Protein 4CAU (pdb70)

InterPro domains:
  IPR000069 Envelope glycoprotein M, flavivirus [PF01004] (207-280)
  IPR000208 RNA-directed RNA polymerase, fingers/palm subdomains, flavivirus [PF00972] (2743-3192)
  IPR000336 Flavivirus/Alphavirus glycoprotein, immunoglobulin-like domain superfamily [G3DSA:2.60.40.350] (575-678)
  IPR000404 Flavivirus non-structural protein NS4A [PF01350] (2099-2240)
  IPR000487 Non-structural protein NS2B, flavivirus [PF01002] (1349-1475)
  IPR000487 Non-structural protein NS2B, flavivirus [PS51527] (1346-1475)
  IPR000752 Flavivirus non-structural protein NS2A [PF01005] (1138-1312)
  IPR001122 Capsid protein C, flavivirus [PF01003] (6-111)
  IPR001157 Non-structural protein NS1, flavivirus [PF00948] (777-1130)
  IPR001528 Flavivirus non-structural protein NS4B [PF01349] (2245-2486)
  IPR001650 Helicase, C-terminal domain-like [PS51194] (1807-1988)
  IPR001650 Helicase, C-terminal domain-like [SM00490] (1845-1941)
  IPR001850 Non-structural protein NS3, peptidase S7, flavivirus [PF00949] (1493-1642)
  IPR001850 Non-structural protein NS3, peptidase S7, flavivirus [PS51528] (1476-1653)
  IPR002535 Flavivirus polyprotein propeptide [PF01570] (120-204)
  IPR002877 Ribosomal RNA methyltransferase, FtsJ domain [PF01728] (2548-2714)
  IPR007094 RNA-directed RNA polymerase, catalytic domain [PS50507] (3020-3169)
  IPR009003 Peptidase S1, PA clan [SSF50494] (1481-1644)
  IPR011492 Non-structural protein NS3-like, DEAD-box helicase, flavivirus [PF07652] (1659-1806)
  IPR011998 Envelope glycoprotein E, central and dimerisation domain, flavivirus [PF00869] (282-576)

Organism: Dengue virus type 1 (NCBI:txid11053)

Sequence (1588 aa):
MRCVGIGNRDFVEGLSGATWVDVVLEHGSCVTTMAKDKPTLDIELLKTEVTNPAVLRKLCIEAKISNTTTDSRCPTQGEATLVEEQDANFVCRRTFVDRGWGNGCGLFGKGSLLTCAKFKCVTKLEGKIVQYENLKYSVIVTVTTEHGTIATITPQAPTSEIQLTDYGALTLDCSPRTGLDFNEMVLLTMKEKSWLVHKQWFLDLPLPWTSGETWNRQDLLVTFKTAHAQEAVVLGSQEGAMHTALTGATEIQTSGTTTIFAGHLKCRLKMDKLTLKGISYVMCTGSFKLEKEVAETQHGTVLVQVKYEGTDAPCKIPFSSQDEKGVTQNGRLVTANPIVTDKEKPVNIEAEPPFGESYIVVGAGEKALKLSWFKKMRCVGIGNRDFVEGLSGATWVDVVLEHGSCVTTMAKDKPTLDIELLKTEVTNPAVLRKLCIEAKISNTTTDSRCPTQGEATLVEEQDANFVCRRTFVDRGWGNGCGLFGKGSLLTCAKFKCVTKLEGKIVQYENLKYSVIVTVTTEHGTIATITPQAPTSEIQLTDYGALTLDCSPRTGLDFNEMVLLTMKEKSWLVHKQWFLDLPLPWTSGETWNRQDLLVTFKTAHAQEAVVLGSQEGAMHTALTGATEIQTSGTTTIFAGHLKCRLKMDKLTLKGISYVMCTGSFKLEKEVAETQHGTVLVQVKYEGTDAPCKIPFSSQDEKGVTQNGRLVTANPIVTDKEKPVNIEAEPPFGESYIVVGAGEKALKLSWFKKMRCVGIGNRDFVEGLSGATWVDVVLEHGSCVTTMAKDKPTLDIELLKTEVTNPAVLRKLCIEAKISNTTTDSRCPTQGEATLVEEQDANFVCRRTFVDRGWGNGCGLFGKGSLLTCAKFKCVTKLEGKIVQYENLKYSVIVTVTTEHGTIATITPQAPTSEIQLTDYGALTLDCSPRTGLDFNEMVLLTMKEKSWLVHKQWFLDLPLPWTSGETWNRQDLLVTFKTAHAQEAVVLGSQEGAMHTALTGATEIQTSGTTTIFAGHLKCRLKMDKLTLKGISYVMCTGSFKLEKEVAETQHGTVLVQVKYEGTDAPCKIPFSSQDEKGVTQNGRLVTANPIVTDKEKPVNIEAEPPFGESYIVVGAGEKALKLSWFKKEVQLVESGGGVVQPGRSLRLSCAASGFSFSSYGMHWVRQAPGKGLEWVAVIWYDGSKTYYGDSVKGRFTISKDNSKKMVNLQMDSLGVEDTAFYYCARGIAGGWAFWGIDLWGQGTLVTVSSDVVMTQSPGTLSLSPGERATLSCRASQNVYSYLGWYQHKPGRSPRLLIFGVTSRATGVPDRFSGSGSGTDFTLTISRLEPEDFAVYYCQQYAGSAYTFGQGTKVEIKREVQLVESGGGVVQPGRSLRLSCAASGFSFSSYGMHWVRQAPGKGLEWVAVIWYDGSKTYYGDSVKGRFTISKDNSKKMVNLQMDSLGVEDTAFYYCARGIAGGWAFWGIDLWGQGTLVTVSSDVVMTQSPGTLSLSPGERATLSCRASQNVYSYLGWYQHKPGRSPRLLIFGVTSRATGVPDRFSGSGSGTDFTLTISRLEPEDFAVYYCQQYAGSAYTFGQGTKVEIKR

Nearest PDB structures (foldseek):
  3g7t-assembly1_A  TM=6.188E-01  e=3.911E-63  dengue virus type 1
  7a3q-assembly1_A  TM=8.652E-01  e=2.704E-42  dengue virus type 4
  7bq5-assembly1_B  TM=7.658E-01  e=7.009E-40  Zika virus
  6iw1-assembly1_C  TM=5.983E-01  e=2.572E-37  Yellow fever virus 17D
  6iw0-assembly1_A  TM=6.012E-01  e=1.322E-36  Yellow fever virus 17D

B-factor: mean 79.91, std 50.88, range [20.41, 605.9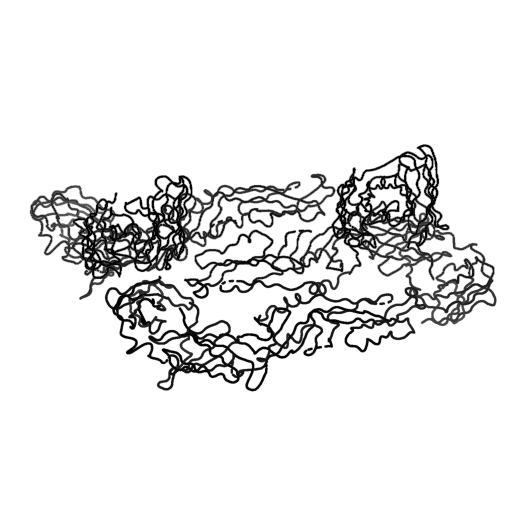7]

Foldseek 3Di:
DAAAEDDDPAWDDDPDFFIKGKDKAFVPHWHKDADALAWIKIKHWPWKFFWLFAQAKKFFQAKDWADKDKFKFDPVPDAGDDPCVPALQKDKDKDKDWADVNPVDDDTGIIIMMMIIGIGGDFMKTWTADVCCSIKIWMWMALLGDDIDIDIADLVRQWDWDQDQSFGIKIKGKDFNNVCVPQFWIWIDGVQWIWIGGVVVVVPDQGWMDGSVGTPPSVSAWAWDDDPNIDIGGDDRCPVVCVVVCVVIDTFDYDNNIGYGDGIMMIMMTGVHSVPPSNVLAAAAFAKDFDDDWDADPNQWIKTWIFGDDDDAWYWKDKFKAAPVGDTDPAQWPRSTWIRNDGVHITMTTGNHDAAWMWMWIHPDPNIDTDIDGHD/DFAAEDDDPAWDDDPDFFIKGKDKAFVPHWHKADAAQAFIKIKHWPFKAFALFAQAKKFFQAKDWADKDKFKFDPVPDAGDDPCVPALQKDKDKDKDWADVNPVDDDTGIIIMMMIIGIGGDFMKTWTFGPPCSIKIWMWMALVGDDIDIDIADLVRQWDWDQDPSFGIKIKGKDFNNVCSPQFWIWIDGVQWIWIGGVVVVVPDQGWMDGSVGTPPSVSAWAWDDDPNIDIGGDDRCPVVCVVVCVVIDTFDDDNSDGIGTDIMMIMMTGNHSVPPSNVLAAAAFAKDFDDDWDADPSQWIKTWIFGDDDDAWYWKDKFKAAPVGDTDPAQWRRNTWIRNDGVHITMTTGNHDAAWMWMWIHPDPNIDTDIDGHD/DFAAEDDDPAWDDDPDFFIKGKDKAFVPHWHKDDDFLAFIKIKHWPWFKFFLFAQAKKFFQAKDWADKDKFKFDPVPDAGDDPCVPALQKDKDKDKDWADVNPVDDDTGIIIMMMIIGIGGDFMKTWTACVCCSIKIWMWMALLGDDIDIDIADLVRQWDWDQDPSFGIKIKGKDANNCCVNQFWIWIDGVQWIWIGGVVVVVPDQGWMDGSVGTPPSVSAWAWDDDPNIDIGGDDRCPVVCVVVCVVIDTFDDDNNTMGTGGIMMIMMTGNHSVPPNLVLAAAAFAKDFDDDWDADPNGWIKTWIFGDDDDAWYWKDKFKAAPVGDTDPAQWPRNTWIRNDGVHITMTTGNHDAAWMWMWIHPDPNIDTDIDGHD/DKAKAKDWADEDAQFDKTKMKIAIDDDQQLQFKKFKKWAAPLFDIFFAWIAGSPNPDIDGQPVQPPQKDWGADNVRRMIMIIGGRDHAQPWGFMKMFTWDCAPDGFTDGAGIYLTDGYHYHHDWAKAKPDQEDADAAQAKDKIKIFGPWWQFQQKWKWFAAPSGDIHTAGGSQADGHPPDDPQWGKDDTTGIIMIMRGRHDPVNFGWMKMWGRPPRTIDIHRTHGYHHHD/DKAKAKDWADEDAQFDKTKMKIAIDDDQQLQFKKFKKWAAPLFDIFFAWIAGSPNPDIDGQPVQPPQKDWGADNVRRMIMIIGGRDHAQPWGFMKMFTWDCAPDGFTDGAGIYLTDGYHYHHDWAKAKPDQEDADAAQAKDKIKIFGPWWQFQQKWKWFAAPSGDIHTAGGSQADGHPPDDPQWGKDDTTGIIMIMRGRHDPVNFGWMKMWGRPPRTIDIHRTHGYHHHD

Secondary structure (P-SEA, 3-state):
ccccccccccccccccbbbbbbbbcccccccccccccbbbbbbbccccccccccccbbbbccccccccccccccccccbbbbccccccccbbbbbbbccccccccccbbbbbbbbcbbbbbcbbbbbbbcccccbbbbbbbcccccbbbbbbbcccccbbbbbbccccbbbbbbbccccccccccbbbbcccbbbbbbaaaaacccccccccccccccccccccccccccbbbbbccccccccccccccbbbbbcccbbbcccbbbbbbbcccccccccccccccccccccccccccccbbbbbbbbbccccccbbbbbbccccccccccccccccccccccccbbbbbbbbccccbbbbbccccccbbbbbbbcc/ccccccccccccccccbbbbbbbbcccccccccccccbbbbbbbccccccccccccbbbbccccccccccccccccccbbbbccccccccbbbbbbbccccccccccbbbbbbbbcbbbbbcbbbbbbbcccccbbbbbbbcccccbbbbbbbcccccbbbbbbccccbbbbbbbccccccccccbbbbcccbbbbbbaaaaacccccccccccccccccccccccccccbbbbbccccccccccccccbbbbbcccccccccbbbbbbbcccccccccccccccccccccccccccccbbbbbbbbbccccccbbbbbbccccccccccccccccccccccccbbbbbbbbccccbbbbbccccccbbbbbbbcc/ccccccccccccccccbbbbbbbbcccccccccccccbbbbbbbccccccccccccbbbbccccccccccccccccccbbbbccccccccbbbbbbbccccccccccbbbbbbbbcbbbbbcbbbbbbbcccccbbbbbbbcccccbbbbbbbcccccbbbbbbccccbbbbbbbccccccccccbbbbcccbbbbbbaaaaacccccccccccccccccccccccccccbbbbbccccccccccccccbbbbbcccccccccbbbbbbbcccccccccccccccccccccccccccccbbbbbbbbbccccccbbbbbbccccccccccccccccccccccccbbbbbbbbccccbbbbbccccccbbbbbbbcc/cbbbbccccccccccccbbbbbbbcccccccbbbbbbbbccccccccccccccccccccccccccccbbbbbbccccbbbbbbcccccccccbbbbbbbccccccbbbbcccccbbbbbbcccbbbbbcccbbbbcccbbbbbbbbbcccccccbbbbbbcccbbbbbcccccccccccccccbbbbbcccbbbbbbccccccccbbbbbbbcccccccccccccccccc/cbbbbccccccccccccbbbbbbbcccccccbbbbbbbbccccccccccccccccccccccccccccbbbbbbccccbbbbbbcccccccccbbbbbbbccccccbbbbcccccbbbbbbcccbbbbbcccbbbbcccbbbbbbbbbcccccccbbbbbbcccbbbbbcccccccccccccccbbbbbcccbbbbbbccccccccbbbbbbbcccccccccccccccccc

Radius of gyration: 53.32 Å; Cα contacts (8 Å, |Δi|>4): 4304; chains: 5; bounding box: 185×98×90 Å

Structure (mmCIF, N/CA/C/O backbone):
data_4CAU
#
_entry.id   4CAU
#
_cell.length_a   1.000
_cell.length_b   1.000
_cell.length_c   1.000
_cell.angle_alpha   90.00
_cell.angle_beta   90.00
_cell.angle_gamma   90.00
#
_symmetry.space_group_name_H-M   'P 1'
#
loop_
_entity.id
_entity.type
_entity.pdbx_description
1 polymer 'ENVELOPE PROTEIN E'
2 polymer 'FAB 14C10'
#
loop_
_atom_site.group_PDB
_atom_site.id
_atom_site.type_symbol
_atom_site.label_atom_id
_atom_site.label_alt_id
_atom_site.label_comp_id
_atom_site.label_asym_id
_atom_site.label_entity_id
_atom_site.label_seq_id
_atom_site.pdbx_PDB_ins_code
_atom_site.Cartn_x
_atom_site.Cartn_y
_atom_site.Cartn_z
_atom_site.occupancy
_atom_site.B_iso_or_equiv
_atom_site.auth_seq_id
_atom_site.auth_comp_id
_atom_site.auth_asym_id
_atom_site.auth_atom_id
_atom_site.pdbx_PDB_model_num
ATOM 1 C CA . MET A 1 1 ? -43.667 -17.087 216.143 1.00 105.03 1 MET A CA 1
ATOM 2 C CA . ARG A 1 2 ? -40.015 -17.980 215.631 1.00 77.97 2 ARG A CA 1
ATOM 3 C CA . CYS A 1 3 ? -38.773 -21.488 214.594 1.00 67.19 3 CYS A CA 1
ATOM 4 C CA . VAL A 1 4 ? -38.181 -23.174 211.163 1.00 43.84 4 VAL A CA 1
ATOM 5 C CA . GLY A 1 5 ? -39.832 -26.519 210.177 1.00 57.03 5 GLY A CA 1
ATOM 6 C CA . ILE A 1 6 ? -38.208 -29.451 208.324 1.00 41.45 6 ILE A CA 1
ATOM 7 C CA . GLY A 1 7 ? -38.337 -30.002 204.579 1.00 67.61 7 GLY A CA 1
ATOM 8 C CA . ASN A 1 8 ? -39.593 -33.048 202.789 1.00 80.07 8 ASN A CA 1
ATOM 9 C CA . ARG A 1 9 ? -36.241 -34.524 202.005 1.00 67.08 9 ARG A CA 1
ATOM 10 C CA . ASP A 1 10 ? -34.611 -34.899 205.397 1.00 61.26 10 ASP A CA 1
ATOM 11 C CA . PHE A 1 11 ? -36.212 -37.633 207.306 1.00 37.85 11 PHE A CA 1
ATOM 12 C CA . VAL A 1 12 ? -37.252 -41.109 206.390 1.00 46.89 12 VAL A CA 1
ATOM 13 C CA . GLU A 1 13 ? -40.012 -43.337 207.678 1.00 58.06 13 GLU A CA 1
ATOM 14 C CA . GLY A 1 14 ? -39.471 -47.107 207.363 1.00 46.20 14 GLY A CA 1
ATOM 15 C CA . LEU A 1 15 ? -42.250 -49.641 207.059 1.00 34.26 15 LEU A CA 1
ATOM 16 C CA . SER A 1 16 ? -40.609 -50.909 210.202 1.00 65.00 16 SER A CA 1
ATOM 17 C CA . GLY A 1 17 ? -37.966 -49.553 212.459 1.00 59.32 17 GLY A CA 1
ATOM 18 C CA . ALA A 1 18 ? -38.415 -45.864 212.773 1.00 47.27 18 ALA A CA 1
ATOM 19 C CA . THR A 1 19 ? -38.105 -42.313 211.821 1.00 54.16 19 THR A CA 1
ATOM 20 C CA . TRP A 1 20 ? -34.667 -40.983 211.230 1.00 45.91 20 TRP A CA 1
ATOM 21 C CA . VAL A 1 21 ? -34.451 -37.330 210.541 1.00 50.12 21 VAL A CA 1
ATOM 22 C CA . ASP A 1 22 ? -31.544 -35.095 209.672 1.00 46.26 22 ASP A CA 1
ATOM 23 C CA . VAL A 1 23 ? -30.928 -31.780 211.416 1.00 53.08 23 VAL A CA 1
ATOM 24 C CA . VAL A 1 24 ? -28.352 -29.036 211.354 1.00 47.36 24 VAL A CA 1
ATOM 25 C CA . LEU A 1 25 ? -29.009 -26.795 214.327 1.00 59.15 25 LEU A CA 1
ATOM 26 C CA . GLU A 1 26 ? -26.917 -23.656 214.019 1.00 70.97 26 GLU A CA 1
ATOM 27 C CA . HIS A 1 27 ? -25.738 -20.914 216.365 1.00 43.66 27 HIS A CA 1
ATOM 28 C CA . GLY A 1 28 ? -28.855 -18.805 216.614 1.00 49.92 28 GLY A CA 1
ATOM 29 C CA . SER A 1 29 ? -31.480 -20.943 214.873 1.00 60.80 29 SER A CA 1
ATOM 30 C CA . CYS A 1 30 ? -34.073 -23.416 216.022 1.00 60.98 30 CYS A CA 1
ATOM 31 C CA . VAL A 1 31 ? -35.618 -26.235 213.916 1.00 45.55 31 VAL A CA 1
ATOM 32 C CA . THR A 1 32 ? -39.262 -27.352 214.091 1.00 55.03 32 THR A CA 1
ATOM 33 C CA . THR A 1 33 ? -41.711 -30.240 213.206 1.00 69.91 33 THR A CA 1
ATOM 34 C CA . MET A 1 34 ? -44.763 -32.354 214.127 1.00 71.44 34 MET A CA 1
ATOM 35 C CA . ALA A 1 35 ? -47.071 -35.172 213.065 1.00 68.42 35 ALA A CA 1
ATOM 36 C CA . LYS A 1 36 ? -50.841 -35.586 213.102 1.00 60.06 36 LYS A CA 1
ATOM 37 C CA . ASP A 1 37 ? -52.614 -34.548 216.290 1.00 90.07 37 ASP A CA 1
ATOM 38 C CA . LYS A 1 38 ? -49.217 -34.539 217.940 1.00 73.89 38 LYS A CA 1
ATOM 39 C CA . PRO A 1 39 ? -47.953 -31.355 219.550 1.00 54.96 39 PRO A CA 1
ATOM 40 C CA . THR A 1 40 ? -45.197 -29.380 217.817 1.00 46.29 40 THR A CA 1
ATOM 41 C CA . LEU A 1 41 ? -41.420 -29.899 218.189 1.00 52.97 41 LEU A CA 1
ATOM 42 C CA . ASP A 1 42 ? -38.639 -27.386 218.708 1.00 50.51 42 ASP A CA 1
ATOM 43 C CA . ILE A 1 43 ? -34.996 -28.136 218.507 1.00 56.29 43 ILE A CA 1
ATOM 44 C CA . GLU A 1 44 ? -32.596 -25.529 219.499 1.00 36.40 44 GLU A CA 1
ATOM 45 C CA . LEU A 1 45 ? -28.922 -25.271 220.012 1.00 50.46 45 LEU A CA 1
ATOM 46 C CA . LEU A 1 46 ? -28.502 -23.943 223.489 1.00 55.53 46 LEU A CA 1
ATOM 47 C CA . LYS A 1 47 ? -24.869 -23.080 223.228 1.00 53.54 47 LYS A CA 1
ATOM 48 C CA . THR A 1 48 ? -21.401 -24.168 222.527 1.00 60.28 48 THR A CA 1
ATOM 49 C CA . GLU A 1 49 ? -18.601 -24.322 224.656 1.00 47.03 49 GLU A CA 1
ATOM 50 C CA . VAL A 1 50 ? -15.298 -25.135 226.093 1.00 45.83 50 VAL A CA 1
ATOM 51 C CA . THR A 1 51 ? -14.926 -25.743 229.670 1.00 54.46 51 THR A CA 1
ATOM 52 C CA . ASN A 1 52 ? -10.731 -26.576 234.375 1.00 49.87 52 ASN A CA 1
ATOM 53 C CA . PRO A 1 53 ? -6.034 -26.537 229.554 1.00 36.91 53 PRO A CA 1
ATOM 54 C CA . ALA A 1 54 ? -1.934 -26.660 228.650 1.00 49.93 54 ALA A CA 1
ATOM 55 C CA . VAL A 1 55 ? 0.103 -23.458 228.519 1.00 53.35 55 VAL A CA 1
ATOM 56 C CA . LEU A 1 56 ? 1.502 -23.189 225.028 1.00 50.81 56 LEU A CA 1
ATOM 57 C CA . ARG A 1 57 ? 3.517 -20.028 225.001 1.00 58.08 57 ARG A CA 1
ATOM 58 C CA . LYS A 1 58 ? 3.785 -17.311 227.581 1.00 50.81 58 LYS A CA 1
ATOM 59 C CA . LEU A 1 59 ? 4.452 -13.873 226.195 1.00 39.27 59 LEU A CA 1
ATOM 60 C CA . CYS A 1 60 ? 5.724 -10.781 227.876 1.00 61.51 60 CYS A CA 1
ATOM 61 C CA . ILE A 1 61 ? 3.776 -7.705 226.815 1.00 60.02 61 ILE A CA 1
ATOM 62 C CA . GLU A 1 62 ? 5.354 -5.485 229.417 1.00 65.65 62 GLU A CA 1
ATOM 63 C CA . ALA A 1 63 ? 8.662 -5.781 231.386 1.00 57.55 63 ALA A CA 1
ATOM 64 C CA . LYS A 1 64 ? 11.003 -3.616 233.556 1.00 64.17 64 LYS A CA 1
ATOM 65 C CA . ILE A 1 65 ? 14.844 -3.336 233.661 1.00 62.13 65 ILE A CA 1
ATOM 66 C CA . SER A 1 66 ? 17.071 -3.704 236.689 1.00 79.73 66 SER A CA 1
ATOM 67 C CA . ASN A 1 67 ? 20.637 -3.613 237.936 1.00 91.81 67 ASN A CA 1
ATOM 68 C CA . THR A 1 68 ? 22.117 -1.955 234.876 1.00 84.93 68 THR A CA 1
ATOM 69 C CA . THR A 1 69 ? 25.865 -2.291 234.374 1.00 87.31 69 THR A CA 1
ATOM 70 C CA . THR A 1 70 ? 28.445 -1.441 231.744 1.00 69.59 70 THR A CA 1
ATOM 71 C CA . ASP A 1 71 ? 32.186 -1.865 231.179 1.00 83.00 71 ASP A CA 1
ATOM 72 C CA . SER A 1 72 ? 33.926 -0.042 228.330 1.00 85.88 72 SER A CA 1
ATOM 73 C CA . ARG A 1 73 ? 37.601 0.049 227.268 1.00 80.15 73 ARG A CA 1
ATOM 74 C CA . CYS A 1 74 ? 39.955 2.416 225.576 1.00 80.10 74 CYS A CA 1
ATOM 75 C CA . PRO A 1 75 ? 41.476 1.629 222.222 1.00 67.13 75 PRO A CA 1
ATOM 76 C CA . THR A 1 76 ? 44.177 -1.055 222.578 1.00 94.69 76 THR A CA 1
ATOM 77 C CA . GLN A 1 77 ? 42.363 -2.391 225.538 1.00 85.66 77 GLN A CA 1
ATOM 78 C CA . GLY A 1 78 ? 40.370 -5.008 223.685 1.00 83.33 78 GLY A CA 1
ATOM 79 C CA . GLU A 1 79 ? 36.683 -5.896 224.067 1.00 65.76 79 GLU A CA 1
ATOM 80 C CA . ALA A 1 80 ? 34.831 -4.799 227.159 1.00 60.70 80 ALA A CA 1
ATOM 81 C CA . THR A 1 81 ? 33.426 -7.673 229.162 1.00 59.18 81 THR A CA 1
ATOM 82 C CA . LEU A 1 82 ? 30.866 -8.776 231.693 1.00 79.65 82 LEU A CA 1
ATOM 83 C CA . VAL A 1 83 ? 30.058 -12.196 233.182 1.00 90.18 83 VAL A CA 1
ATOM 84 C CA . GLU A 1 84 ? 26.437 -11.353 232.600 1.00 75.67 84 GLU A CA 1
ATOM 85 C CA . GLU A 1 85 ? 26.890 -12.059 228.919 1.00 94.62 85 GLU A CA 1
ATOM 86 C CA . GLN A 1 86 ? 26.140 -15.649 229.936 1.00 106.23 86 GLN A CA 1
ATOM 87 C CA . ASP A 1 87 ? 22.909 -15.180 231.978 1.00 83.54 87 ASP A CA 1
ATOM 88 C CA . ALA A 1 88 ? 19.742 -15.010 229.965 1.00 78.54 88 ALA A CA 1
ATOM 89 C CA . ASN A 1 89 ? 18.344 -12.614 232.522 1.00 66.77 89 ASN A CA 1
ATOM 90 C CA . PHE A 1 90 ? 20.064 -9.641 231.024 1.00 50.89 90 PHE A CA 1
ATOM 91 C CA . VAL A 1 91 ? 19.837 -8.112 227.637 1.00 42.32 91 VAL A CA 1
ATOM 92 C CA . CYS A 1 92 ? 23.214 -6.628 226.779 1.00 63.37 92 CYS A CA 1
ATOM 93 C CA . ARG A 1 93 ? 24.479 -4.671 223.880 1.00 67.58 93 ARG A CA 1
ATOM 94 C CA . ARG A 1 94 ? 28.077 -4.493 222.630 1.00 46.29 94 ARG A CA 1
ATOM 95 C CA . THR A 1 95 ? 28.882 -1.528 220.557 1.00 59.13 95 THR A CA 1
ATOM 96 C CA . PHE A 1 96 ? 32.004 0.434 219.827 1.00 40.62 96 PHE A CA 1
ATOM 97 C CA . VAL A 1 97 ? 32.351 3.988 221.133 1.00 37.76 97 VAL A CA 1
ATOM 98 C CA . ASP A 1 98 ? 34.701 6.999 220.972 1.00 50.11 98 ASP A CA 1
ATOM 99 C CA . ARG A 1 99 ? 37.258 7.805 223.715 1.00 42.46 99 ARG A CA 1
ATOM 100 C CA . GLY A 1 100 ? 39.236 11.094 223.880 1.00 65.98 100 GLY A CA 1
ATOM 101 C CA . TRP A 1 101 ? 40.706 13.099 226.709 1.00 87.56 101 TRP A CA 1
ATOM 102 C CA . GLY A 1 102 ? 36.985 13.575 226.928 1.00 97.51 102 GLY A CA 1
ATOM 103 C CA . ASN A 1 103 ? 36.645 10.726 229.420 1.00 89.59 103 ASN A CA 1
ATOM 104 C CA . GLY A 1 104 ? 40.060 9.846 230.864 1.00 91.12 104 GLY A CA 1
ATOM 105 C CA . CYS A 1 105 ? 41.451 8.188 227.718 1.00 101.18 105 CYS A CA 1
ATOM 106 C CA . GLY A 1 106 ? 44.971 9.185 226.624 1.00 83.83 106 GLY A CA 1
ATOM 107 C CA . LEU A 1 107 ? 44.653 8.492 222.925 1.00 75.08 107 LEU A CA 1
ATOM 108 C CA . PHE A 1 108 ? 42.160 9.113 220.156 1.00 81.77 108 PHE A CA 1
ATOM 109 C CA . GLY A 1 109 ? 40.127 6.296 218.706 1.00 61.39 109 GLY A CA 1
ATOM 110 C CA . LYS A 1 110 ? 37.169 4.009 219.181 1.00 45.41 110 LYS A CA 1
ATOM 111 C CA . GLY A 1 111 ? 36.852 1.859 222.320 1.00 52.56 111 GLY A CA 1
ATOM 112 C CA . SER A 1 112 ? 34.999 -1.417 222.852 1.00 60.98 112 SER A CA 1
ATOM 113 C CA . LEU A 1 113 ? 32.171 -1.111 225.262 1.00 49.45 113 LEU A CA 1
ATOM 114 C CA . LEU A 1 114 ? 29.371 -3.458 226.396 1.00 51.91 114 LEU A CA 1
ATOM 115 C CA . THR A 1 115 ? 26.379 -2.853 228.695 1.00 32.76 115 THR A CA 1
ATOM 116 C CA . CYS A 1 116 ? 23.621 -4.992 230.344 1.00 47.35 116 CYS A CA 1
ATOM 117 C CA . ALA A 1 117 ? 20.471 -4.948 232.406 1.00 55.88 117 ALA A CA 1
ATOM 118 C CA . LYS A 1 118 ? 18.238 -7.476 234.160 1.00 64.25 118 LYS A CA 1
ATOM 119 C CA . PHE A 1 119 ? 15.126 -8.074 232.096 1.00 55.76 119 PHE A CA 1
ATOM 120 C CA . LYS A 1 120 ? 12.069 -8.659 234.249 1.00 63.46 120 LYS A CA 1
ATOM 121 C CA . CYS A 1 121 ? 8.682 -9.044 232.737 1.00 68.45 121 CYS A CA 1
ATOM 122 C CA . VAL A 1 122 ? 5.752 -7.699 234.732 1.00 74.16 122 VAL A CA 1
ATOM 123 C CA . THR A 1 123 ? 2.693 -8.360 232.544 1.00 64.70 123 THR A CA 1
ATOM 124 C CA . LYS A 1 124 ? 2.499 -11.755 230.760 1.00 69.39 124 LYS A CA 1
ATOM 125 C CA . LEU A 1 125 ? -0.228 -12.908 228.387 1.00 52.20 125 LEU A CA 1
ATOM 126 C CA . GLU A 1 126 ? -0.886 -16.625 227.810 1.00 54.93 126 GLU A CA 1
ATOM 127 C CA . GLY A 1 127 ? -1.609 -18.729 224.783 1.00 54.62 127 GLY A CA 1
ATOM 128 C CA . LYS A 1 128 ? -3.129 -22.113 225.702 1.00 53.70 128 LYS A CA 1
ATOM 129 C CA . ILE A 1 129 ? -4.175 -25.248 223.931 1.00 44.69 129 ILE A CA 1
ATOM 130 C CA . VAL A 1 130 ? -6.970 -27.725 224.186 1.00 47.58 130 VAL A CA 1
ATOM 131 C CA . GLN A 1 131 ? -6.430 -32.519 224.040 1.00 51.45 131 GLN A CA 1
ATOM 132 C CA . TYR A 1 132 ? -7.991 -30.849 226.036 1.00 36.80 132 TYR A CA 1
ATOM 133 C CA . GLU A 1 133 ? -11.286 -38.873 221.787 1.00 48.88 133 GLU A CA 1
ATOM 134 C CA . ASN A 1 134 ? -13.863 -29.695 226.945 1.00 36.18 134 ASN A CA 1
ATOM 135 C CA . LEU A 1 135 ? -16.124 -29.357 224.454 1.00 51.01 135 LEU A CA 1
ATOM 136 C CA . LYS A 1 136 ? -19.829 -29.374 225.173 1.00 30.86 136 LYS A CA 1
ATOM 137 C CA . TYR A 1 137 ? -22.904 -28.378 223.267 1.00 37.31 137 TYR A CA 1
ATOM 138 C CA . SER A 1 138 ? -26.096 -27.598 225.180 1.00 44.57 138 SER A CA 1
ATOM 139 C CA . VAL A 1 139 ? -29.202 -28.476 223.239 1.00 33.27 139 VAL A CA 1
ATOM 140 C CA . ILE A 1 140 ? -32.890 -27.829 223.781 1.00 41.20 140 ILE A CA 1
ATOM 141 C CA . VAL A 1 141 ? -35.761 -30.089 222.940 1.00 42.05 141 VAL A CA 1
ATOM 142 C CA . THR A 1 142 ? -38.969 -28.232 223.602 1.00 56.51 142 THR A CA 1
ATOM 143 C CA . VAL A 1 143 ? -42.457 -29.738 222.799 1.00 60.03 143 VAL A CA 1
ATOM 144 C CA . THR A 1 155 ? -46.688 -20.594 221.636 1.00 127.35 155 THR A CA 1
ATOM 145 C CA . THR A 1 156 ? -44.186 -22.887 223.350 1.00 101.77 156 THR A CA 1
ATOM 146 C CA . GLU A 1 157 ? -43.766 -24.675 226.655 1.00 106.86 157 GLU A CA 1
ATOM 147 C CA . HIS A 1 158 ? -41.484 -26.712 228.963 1.00 120.16 158 HIS A CA 1
ATOM 148 C CA . GLY A 1 159 ? -38.159 -27.725 227.353 1.00 83.18 159 GLY A CA 1
ATOM 149 C CA . THR A 1 160 ? -35.555 -30.413 228.086 1.00 75.48 160 THR A CA 1
ATOM 150 C CA . ILE A 1 161 ? -31.808 -29.723 227.783 1.00 46.04 161 ILE A CA 1
ATOM 151 C CA . ALA A 1 162 ? -29.606 -32.362 226.310 1.00 31.50 162 ALA A CA 1
ATOM 152 C CA . THR A 1 163 ? -25.939 -31.724 226.742 1.00 36.08 163 THR A CA 1
ATOM 153 C CA . ILE A 1 164 ? -23.782 -33.330 224.037 1.00 47.35 164 ILE A CA 1
ATOM 154 C CA . THR A 1 165 ? -20.027 -33.767 223.672 1.00 38.84 165 THR A CA 1
ATOM 155 C CA . PRO A 1 166 ? -17.278 -35.023 221.352 1.00 44.52 166 PRO A CA 1
ATOM 156 C CA . GLN A 1 167 ? -16.895 -38.066 223.574 1.00 58.29 167 GLN A CA 1
ATOM 157 C CA . ALA A 1 168 ? -20.531 -38.926 224.180 1.00 47.85 168 ALA A CA 1
ATOM 158 C CA . PRO A 1 169 ? -22.695 -37.469 221.415 1.00 55.56 169 PRO A CA 1
ATOM 159 C CA . THR A 1 170 ? -25.727 -39.784 221.915 1.00 50.81 170 THR A CA 1
ATOM 160 C CA . SER A 1 171 ? -28.529 -38.576 224.097 1.00 56.88 171 SER A CA 1
ATOM 161 C CA . GLU A 1 172 ? -31.896 -40.137 224.459 1.00 68.09 172 GLU A CA 1
ATOM 162 C CA . ILE A 1 173 ? -34.739 -38.230 225.853 1.00 63.21 173 ILE A CA 1
ATOM 163 C CA . GLN A 1 174 ? -38.228 -39.060 226.911 1.00 65.15 174 GLN A CA 1
ATOM 164 C CA . LEU A 1 175 ? -40.704 -36.764 225.186 1.00 63.72 175 LEU A CA 1
ATOM 165 C CA . THR A 1 176 ? -44.420 -36.992 226.055 1.00 79.15 176 THR A CA 1
ATOM 166 C CA . ASP A 1 177 ? -46.737 -37.475 223.069 1.00 59.01 177 ASP A CA 1
ATOM 167 C CA . TYR A 1 178 ? -43.725 -38.571 221.022 1.00 55.37 178 TYR A CA 1
ATOM 168 C CA . GLY A 1 179 ? -42.002 -41.172 223.198 1.00 65.31 179 GLY A CA 1
ATOM 169 C CA . ALA A 1 180 ? -38.314 -42.029 223.276 1.00 59.82 180 ALA A CA 1
ATOM 170 C CA . LEU A 1 181 ? -36.040 -39.993 221.029 1.00 49.49 181 LEU A CA 1
ATOM 171 C CA . THR A 1 182 ? -32.351 -40.418 220.632 1.00 42.49 182 THR A CA 1
ATOM 172 C CA . LEU A 1 183 ? -30.294 -37.503 219.494 1.00 44.89 183 LEU A CA 1
ATOM 173 C CA . ASP A 1 184 ? -27.053 -38.010 217.738 1.00 70.39 184 ASP A CA 1
ATOM 174 C CA . CYS A 1 185 ? -24.859 -35.043 217.038 1.00 63.47 185 CYS A CA 1
ATOM 175 C CA . SER A 1 186 ? -21.589 -33.798 215.607 1.00 44.48 186 SER A CA 1
ATOM 176 C CA . PRO A 1 187 ? -20.057 -30.371 215.100 1.00 60.34 187 PRO A CA 1
ATOM 177 C CA . ARG A 1 188 ? -20.121 -29.217 211.585 1.00 62.33 188 ARG A CA 1
ATOM 178 C CA . THR A 1 189 ? -16.987 -36.400 215.805 1.00 65.49 189 THR A CA 1
ATOM 179 C CA . GLY A 1 190 ? -14.908 -33.899 217.584 1.00 81.15 190 GLY A CA 1
ATOM 180 C CA . LEU A 1 191 ? -16.552 -35.102 214.872 1.00 64.14 191 LEU A CA 1
ATOM 181 C CA . ASP A 1 192 ? -8.735 -26.909 222.218 1.00 66.96 192 ASP A CA 1
ATOM 182 C CA . PHE A 1 193 ? -10.159 -28.199 217.691 1.00 55.22 193 PHE A CA 1
ATOM 183 C CA . ASN A 1 194 ? -6.641 -26.851 212.406 1.00 42.45 194 ASN A CA 1
ATOM 184 C CA . GLU A 1 195 ? -6.174 -23.433 213.057 1.00 52.98 195 GLU A CA 1
ATOM 185 C CA . MET A 1 196 ? -7.084 -22.302 217.638 1.00 52.59 196 MET A CA 1
ATOM 186 C CA . VAL A 1 197 ? -5.412 -21.057 220.763 1.00 53.04 197 VAL A CA 1
ATOM 187 C CA . LEU A 1 198 ? -7.107 -19.709 223.804 1.00 46.65 198 LEU A CA 1
ATOM 188 C CA . LEU A 1 199 ? -5.614 -16.321 224.615 1.00 39.35 199 LEU A CA 1
ATOM 189 C CA . THR A 1 200 ? -5.603 -14.728 228.038 1.00 50.93 200 THR A CA 1
ATOM 190 C CA . MET A 1 201 ? -4.635 -11.143 228.784 1.00 61.64 201 MET A CA 1
ATOM 191 C CA . LYS A 1 202 ? -5.440 -10.111 232.374 1.00 61.60 202 LYS A CA 1
ATOM 192 C CA . GLU A 1 203 ? -9.212 -10.467 232.740 1.00 83.31 203 GLU A CA 1
ATOM 193 C CA . LYS A 1 204 ? -10.254 -11.375 229.161 1.00 55.65 204 LYS A CA 1
ATOM 194 C CA . SER A 1 205 ? -10.016 -14.528 227.032 1.00 66.06 205 SER A CA 1
ATOM 195 C CA . TRP A 1 206 ? -9.944 -14.288 223.331 1.00 44.75 206 TRP A CA 1
ATOM 196 C CA . LEU A 1 207 ? -9.707 -17.167 220.887 1.00 49.95 207 LEU A CA 1
ATOM 197 C CA . VAL A 1 208 ? -7.244 -16.885 217.922 1.00 25.61 208 VAL A CA 1
ATOM 198 C CA . HIS A 1 209 ? -5.619 -18.903 215.144 1.00 41.88 209 HIS A CA 1
ATOM 199 C CA . LYS A 1 210 ? -2.411 -20.566 216.414 1.00 33.67 210 LYS A CA 1
ATOM 200 C CA . GLN A 1 211 ? -0.140 -19.409 213.658 1.00 49.97 211 GLN A CA 1
ATOM 201 C CA . TRP A 1 212 ? -1.193 -15.774 214.130 1.00 47.38 212 TRP A CA 1
ATOM 202 C CA . PHE A 1 213 ? -0.603 -16.142 217.830 1.00 37.87 213 PHE A CA 1
ATOM 203 C CA . LEU A 1 214 ? 2.817 -17.607 217.334 1.00 48.28 214 LEU A CA 1
ATOM 204 C CA . ASP A 1 215 ? 3.912 -14.700 215.299 1.00 57.51 215 ASP A CA 1
ATOM 205 C CA . LEU A 1 216 ? 3.299 -11.747 217.548 1.00 48.03 216 LEU A CA 1
ATOM 206 C CA . PRO A 1 217 ? 6.441 -9.526 218.047 1.00 47.70 217 PRO A CA 1
ATOM 207 C CA . LEU A 1 218 ? 7.390 -10.119 221.693 1.00 40.93 218 LEU A CA 1
ATOM 208 C CA . PRO A 1 219 ? 9.650 -11.717 224.218 1.00 50.29 219 PRO A CA 1
ATOM 209 C CA . TRP A 1 220 ? 8.206 -15.303 224.966 1.00 37.89 220 TRP A CA 1
ATOM 210 C CA . THR A 1 221 ? 8.887 -18.577 226.873 1.00 43.90 221 THR A CA 1
ATOM 211 C CA . SER A 1 222 ? 7.904 -22.198 226.489 1.00 36.80 222 SER A CA 1
ATOM 212 C CA . GLY A 1 223 ? 5.088 -22.461 229.031 1.00 54.10 223 GLY A CA 1
ATOM 213 C CA . GLU A 1 229 ? 12.563 -18.562 234.100 1.00 77.64 229 GLU A CA 1
ATOM 214 C CA . THR A 1 230 ? 13.840 -17.482 230.720 1.00 70.18 230 THR A CA 1
ATOM 215 C CA . TRP A 1 231 ? 12.700 -14.801 228.205 1.00 59.60 231 TRP A CA 1
ATOM 216 C CA . ASN A 1 232 ? 13.401 -14.837 224.438 1.00 51.90 232 ASN A CA 1
ATOM 217 C CA . ARG A 1 233 ? 14.101 -12.025 222.030 1.00 60.91 233 ARG A CA 1
ATOM 218 C CA . GLN A 1 234 ? 13.892 -9.887 225.103 1.00 68.98 234 GLN A CA 1
ATOM 219 C CA . ASP A 1 235 ? 15.256 -7.162 222.925 1.00 72.62 235 ASP A CA 1
ATOM 220 C CA . LEU A 1 236 ? 11.945 -6.677 221.214 1.00 49.03 236 LEU A CA 1
ATOM 221 C CA . LEU A 1 237 ? 11.081 -4.375 224.075 1.00 49.29 237 LEU A CA 1
ATOM 222 C CA . VAL A 1 238 ? 14.441 -3.278 225.377 1.00 37.62 238 VAL A CA 1
ATOM 223 C CA . THR A 1 239 ? 16.833 -1.397 223.235 1.00 68.46 239 THR A CA 1
ATOM 224 C CA . PHE A 1 240 ? 20.050 0.531 223.380 1.00 87.98 240 PHE A CA 1
ATOM 225 C CA . LYS A 1 241 ? 20.646 3.954 221.907 1.00 110.77 241 LYS A CA 1
ATOM 226 C CA . THR A 1 242 ? 23.743 6.037 221.192 1.00 138.00 242 THR A CA 1
ATOM 227 C CA . ALA A 1 243 ? 26.340 5.187 223.816 1.00 123.99 243 ALA A CA 1
ATOM 228 C CA . HIS A 1 244 ? 28.195 8.070 225.502 1.00 115.29 244 HIS A CA 1
ATOM 229 C CA . ALA A 1 245 ? 31.784 8.438 226.723 1.00 116.96 245 ALA A CA 1
ATOM 230 C CA . GLN A 1 248 ? 25.245 3.583 227.083 1.00 90.28 248 GLN A CA 1
ATOM 231 C CA . GLU A 1 249 ? 21.416 3.940 227.662 1.00 97.67 249 GLU A CA 1
ATOM 232 C CA . ALA A 1 250 ? 18.582 1.485 227.084 1.00 80.53 250 ALA A CA 1
ATOM 233 C CA . VAL A 1 251 ? 15.107 2.350 225.870 1.00 72.11 251 VAL A CA 1
ATOM 234 C CA . VAL A 1 252 ? 11.822 0.446 225.981 1.00 63.72 252 VAL A CA 1
ATOM 235 C CA . LEU A 1 253 ? 8.274 0.558 224.590 1.00 66.22 253 LEU A CA 1
ATOM 236 C CA . GLY A 1 254 ? 5.359 0.747 227.025 1.00 57.00 254 GLY A CA 1
ATOM 237 C CA . SER A 1 255 ? 2.590 -1.388 228.535 1.00 70.66 255 SER A CA 1
ATOM 238 C CA . GLN A 1 256 ? 1.118 -3.546 225.792 1.00 62.07 256 GLN A CA 1
ATOM 239 C CA . GLU A 1 257 ? -2.526 -3.883 226.946 1.00 55.45 257 GLU A CA 1
ATOM 240 C CA . GLY A 1 258 ? -3.479 -1.237 224.420 1.00 67.56 258 GLY A CA 1
ATOM 241 C CA . ALA A 1 259 ? -1.234 -2.181 221.517 1.00 66.79 259 ALA A CA 1
ATOM 242 C CA . MET A 1 260 ? -2.939 -5.544 221.617 1.00 53.42 260 MET A CA 1
ATOM 243 C CA . HIS A 1 261 ? -6.532 -4.691 222.266 1.00 51.27 261 HIS A CA 1
ATOM 244 C CA . THR A 1 262 ? -6.446 -2.923 218.913 1.00 60.66 262 THR A CA 1
ATOM 245 C CA . ALA A 1 263 ? -4.733 -6.060 217.446 1.00 55.34 263 ALA A CA 1
ATOM 246 C CA . LEU A 1 264 ? -7.192 -8.626 218.901 1.00 56.30 264 LEU A CA 1
ATOM 247 C CA . THR A 1 265 ? -9.866 -6.710 217.021 1.00 49.39 265 THR A CA 1
ATOM 248 C CA . GLY A 1 266 ? -11.512 -9.293 214.687 1.00 63.22 266 GLY A CA 1
ATOM 249 C CA . ALA A 1 267 ? -11.044 -11.962 217.454 1.00 57.04 267 ALA A CA 1
ATOM 250 C CA . THR A 1 268 ? -13.855 -14.143 218.755 1.00 60.47 268 THR A CA 1
ATOM 251 C CA . GLU A 1 269 ? -14.233 -13.043 222.395 1.00 62.08 269 GLU A CA 1
ATOM 252 C CA . ILE A 1 270 ? -15.018 -15.646 225.196 1.00 63.63 270 ILE A CA 1
ATOM 253 C CA . GLN A 1 271 ? -16.481 -15.754 228.707 1.00 84.12 271 GLN A CA 1
ATOM 254 C CA . THR A 1 272 ? -14.054 -17.750 230.887 1.00 84.57 272 THR A CA 1
ATOM 255 C CA . SER A 1 273 ? -13.611 -18.318 234.672 1.00 76.19 273 SER A CA 1
ATOM 256 C CA . GLY A 1 274 ? -10.310 -19.504 236.071 1.00 51.01 274 GLY A CA 1
ATOM 257 C CA . THR A 1 275 ? -9.591 -22.622 234.133 1.00 42.39 275 THR A CA 1
ATOM 258 C CA . THR A 1 276 ? -13.023 -23.503 233.036 1.00 56.02 276 THR A CA 1
ATOM 259 C CA . THR A 1 277 ? -14.246 -22.141 229.801 1.00 43.40 277 THR A CA 1
ATOM 260 C CA . ILE A 1 278 ? -17.715 -22.723 228.516 1.00 43.90 278 ILE A CA 1
ATOM 261 C CA . PHE A 1 279 ? -18.500 -22.247 224.831 1.00 40.07 279 PHE A CA 1
ATOM 262 C CA . ALA A 1 280 ? -22.168 -22.424 219.983 1.00 29.61 280 ALA A CA 1
ATOM 263 C CA . GLY A 1 281 ? -21.066 -23.779 217.603 1.00 39.17 281 GLY A CA 1
ATOM 264 C CA . HIS A 1 282 ? -22.848 -25.385 214.447 1.00 40.57 282 HIS A CA 1
ATOM 265 C CA . LEU A 1 283 ? -24.033 -28.883 215.232 1.00 39.57 283 LEU A CA 1
ATOM 266 C CA . LYS A 1 284 ? -25.456 -31.551 213.007 1.00 28.35 284 LYS A CA 1
ATOM 267 C CA . CYS A 1 285 ? -27.787 -34.284 214.331 1.00 48.95 285 CYS A CA 1
ATOM 268 C CA . ARG A 1 286 ? -30.031 -37.066 213.453 1.00 40.85 286 ARG A CA 1
ATOM 269 C CA . LEU A 1 287 ? -33.042 -37.882 215.603 1.00 28.18 287 LEU A CA 1
ATOM 270 C CA . LYS A 1 288 ? -34.112 -41.446 215.980 1.00 33.20 288 LYS A CA 1
ATOM 271 C CA . MET A 1 289 ? -37.604 -41.870 217.192 1.00 56.04 289 MET A CA 1
ATOM 272 C CA . ASP A 1 290 ? -40.352 -44.366 217.040 1.00 69.82 290 ASP A CA 1
ATOM 273 C CA . LYS A 1 291 ? -38.950 -40.347 217.132 1.00 44.01 291 LYS A CA 1
ATOM 274 C CA . LEU A 1 292 ? -42.219 -37.971 217.774 1.00 55.36 292 LEU A CA 1
ATOM 275 C CA . THR A 1 293 ? -44.641 -41.903 219.116 1.00 55.38 293 THR A CA 1
ATOM 276 C CA . LEU A 1 294 ? -45.809 -41.447 218.813 1.00 54.55 294 LEU A CA 1
ATOM 277 C CA . LYS A 1 295 ? -50.281 -41.574 220.655 1.00 49.50 295 LYS A CA 1
ATOM 278 C CA . GLY A 1 296 ? -49.903 -38.220 218.253 1.00 63.94 296 GLY A CA 1
ATOM 279 C CA . ILE A 1 297 ? -51.124 -35.109 222.448 1.00 65.10 297 ILE A CA 1
ATOM 280 C CA . SER A 1 298 ? -58.106 -40.318 219.015 1.00 83.23 298 SER A CA 1
ATOM 281 C CA . TYR A 1 299 ? -55.995 -36.099 225.087 1.00 64.87 299 TYR A CA 1
ATOM 282 C CA . VAL A 1 300 ? -61.987 -34.954 222.825 1.00 75.24 300 VAL A CA 1
ATOM 283 C CA . MET A 1 301 ? -62.862 -31.909 220.591 1.00 65.98 301 MET A CA 1
ATOM 284 C CA . CYS A 1 302 ? -63.669 -28.810 222.778 1.00 71.64 302 CYS A CA 1
ATOM 285 C CA . THR A 1 303 ? -67.233 -27.337 223.293 1.00 54.72 303 THR A CA 1
ATOM 286 C CA . GLY A 1 304 ? -66.718 -24.611 225.840 1.00 61.20 304 GLY A CA 1
ATOM 287 C CA . SER A 1 305 ? -66.136 -21.225 224.209 1.00 69.28 305 SER A CA 1
ATOM 288 C CA . PHE A 1 306 ? -62.915 -19.212 224.080 1.00 55.48 306 PHE A CA 1
ATOM 289 C CA . LYS A 1 307 ? -62.180 -15.796 225.562 1.00 47.28 307 LYS A CA 1
ATOM 290 C CA . LEU A 1 308 ? -59.351 -13.859 223.906 1.00 49.03 308 LEU A CA 1
ATOM 291 C CA . GLU A 1 309 ? -56.806 -13.263 226.723 1.00 54.29 309 GLU A CA 1
ATOM 292 C CA . LYS A 1 310 ? -54.322 -10.905 225.030 1.00 71.18 310 LYS A CA 1
ATOM 293 C CA . GLU A 1 311 ? -54.499 -9.438 221.571 1.00 75.32 311 GLU A CA 1
ATOM 294 C CA . VAL A 1 312 ? -53.175 -11.202 218.485 1.00 54.43 312 VAL A CA 1
ATOM 295 C CA . ALA A 1 313 ? -49.434 -10.513 218.214 1.00 63.77 313 ALA A CA 1
ATOM 296 C CA . GLU A 1 314 ? -47.054 -11.097 215.292 1.00 72.90 314 GLU A CA 1
ATOM 297 C CA . THR A 1 315 ? -43.968 -13.264 215.993 1.00 71.34 315 THR A CA 1
ATOM 298 C CA . GLN A 1 316 ? -40.377 -12.957 214.907 1.00 77.70 316 GLN A CA 1
ATOM 299 C CA . HIS A 1 317 ? -40.315 -16.477 213.409 1.00 58.87 317 HIS A CA 1
ATOM 300 C CA . GLY A 1 318 ? -43.035 -15.039 211.053 1.00 62.47 318 GLY A CA 1
ATOM 301 C CA . THR A 1 319 ? -46.233 -16.566 212.525 1.00 69.52 319 THR A CA 1
ATOM 302 C CA . VAL A 1 320 ? -49.166 -14.891 214.398 1.00 56.27 320 VAL A CA 1
ATOM 303 C CA . LEU A 1 321 ? -49.701 -15.789 218.082 1.00 52.80 321 LEU A CA 1
ATOM 304 C CA . VAL A 1 322 ? -53.150 -15.657 219.662 1.00 44.01 322 VAL A CA 1
ATOM 305 C CA . GLN A 1 323 ? -53.739 -16.465 223.311 1.00 53.89 323 GLN A CA 1
ATOM 306 C CA . VAL A 1 324 ? -57.100 -17.936 224.168 1.00 49.68 324 VAL A CA 1
ATOM 307 C CA . LYS A 1 325 ? -58.791 -18.979 227.380 1.00 52.68 325 LYS A CA 1
ATOM 308 C CA . TYR A 1 326 ? -61.206 -21.807 227.732 1.00 65.54 326 TYR A CA 1
ATOM 309 C CA . GLU A 1 327 ? -64.455 -21.475 229.719 1.00 96.00 327 GLU A CA 1
ATOM 310 C CA . GLY A 1 328 ? -65.797 -25.122 229.739 1.00 93.13 328 GLY A CA 1
ATOM 311 C CA . THR A 1 329 ? -65.626 -28.407 231.758 1.00 80.62 329 THR A CA 1
ATOM 312 C CA . ASP A 1 330 ? -63.659 -30.430 229.192 1.00 79.66 330 ASP A CA 1
ATOM 313 C CA . ALA A 1 331 ? -59.962 -30.383 230.247 1.00 99.06 331 ALA A CA 1
ATOM 314 C CA . PRO A 1 332 ? -58.455 -32.137 228.327 1.00 92.09 332 PRO A CA 1
ATOM 315 C CA . CYS A 1 333 ? -59.631 -31.421 224.785 1.00 69.90 333 CYS A CA 1
ATOM 316 C CA . LYS A 1 334 ? -58.499 -30.556 221.194 1.00 49.19 334 LYS A CA 1
ATOM 317 C CA . ILE A 1 335 ? -59.158 -26.876 220.254 1.00 55.72 335 ILE A CA 1
ATOM 318 C CA . PRO A 1 336 ? -61.361 -26.501 217.125 1.00 58.06 336 PRO A CA 1
ATOM 319 C CA . PHE A 1 337 ? -59.696 -23.801 214.953 1.00 55.87 337 PHE A CA 1
ATOM 320 C CA . SER A 1 338 ? -60.234 -22.575 211.372 1.00 57.08 338 SER A CA 1
ATOM 321 C CA . SER A 1 339 ? -58.836 -19.999 208.872 1.00 56.50 339 SER A CA 1
ATOM 322 C CA . GLN A 1 340 ? -60.512 -18.105 206.028 1.00 58.32 340 GLN A CA 1
ATOM 323 C CA . ASP A 1 341 ? -58.978 -15.672 203.464 1.00 77.78 341 ASP A CA 1
ATOM 324 C CA . GLU A 1 342 ? -60.527 -12.373 202.186 1.00 93.96 342 GLU A CA 1
ATOM 325 C CA . LYS A 1 343 ? -62.718 -14.312 199.755 1.00 91.44 343 LYS A CA 1
ATOM 326 C CA . GLY A 1 344 ? -63.966 -16.393 202.725 1.00 82.32 344 GLY A CA 1
ATOM 327 C CA . VAL A 1 345 ? -62.476 -19.858 201.888 1.00 67.33 345 VAL A CA 1
ATOM 328 C CA . THR A 1 346 ? -61.604 -22.336 204.616 1.00 79.16 346 THR A CA 1
ATOM 329 C CA . GLN A 1 347 ? -57.943 -23.171 203.959 1.00 66.83 347 GLN A CA 1
ATOM 330 C CA . ASN A 1 348 ? -57.150 -26.351 205.882 1.00 74.03 348 ASN A CA 1
ATOM 331 C CA . GLY A 1 349 ? -53.707 -25.600 207.287 1.00 70.33 349 GLY A CA 1
ATOM 332 C CA . ARG A 1 350 ? -51.939 -22.335 208.249 1.00 60.61 350 ARG A CA 1
ATOM 333 C CA . LEU A 1 351 ? -51.619 -23.695 211.836 1.00 59.24 351 LEU A CA 1
ATOM 334 C CA . VAL A 1 352 ? -48.056 -23.742 213.246 1.00 45.78 352 VAL A CA 1
ATOM 335 C CA . THR A 1 353 ? -49.212 -25.082 216.664 1.00 56.64 353 THR A CA 1
ATOM 336 C CA . ALA A 1 354 ? -49.877 -28.559 215.308 1.00 73.40 354 ALA A CA 1
ATOM 337 C CA . ASN A 1 355 ? -52.113 -30.001 218.064 1.00 79.99 355 ASN A CA 1
ATOM 338 C CA . PRO A 1 356 ? -53.372 -27.113 220.347 1.00 66.35 356 PRO A CA 1
ATOM 339 C CA . ILE A 1 357 ? -55.108 -28.754 223.362 1.00 52.66 357 ILE A CA 1
ATOM 340 C CA . VAL A 1 358 ? -56.635 -27.536 226.636 1.00 56.15 358 VAL A CA 1
ATOM 341 C CA . THR A 1 359 ? -54.563 -29.303 229.324 1.00 73.92 359 THR A CA 1
ATOM 342 C CA . ASP A 1 360 ? -56.487 -27.476 232.021 1.00 75.94 360 ASP A CA 1
ATOM 343 C CA . LYS A 1 361 ? -58.588 -24.311 232.056 1.00 77.22 361 LYS A CA 1
ATOM 344 C CA . GLU A 1 362 ? -56.858 -21.436 234.019 1.00 75.26 362 GLU A CA 1
ATOM 345 C CA . LYS A 1 363 ? -53.815 -21.944 231.745 1.00 61.28 363 LYS A CA 1
ATOM 346 C CA . PRO A 1 364 ? -54.468 -19.795 228.725 1.00 68.14 364 PRO A CA 1
ATOM 347 C CA . VAL A 1 365 ? -53.405 -21.515 225.541 1.00 57.41 365 VAL A CA 1
ATOM 348 C CA . ASN A 1 366 ? -51.317 -20.183 222.714 1.00 68.81 366 ASN A CA 1
ATOM 349 C CA . ILE A 1 367 ? -51.976 -20.726 219.060 1.00 56.93 367 ILE A CA 1
ATOM 350 C CA . GLU A 1 368 ? -49.339 -20.031 216.524 1.00 37.94 368 GLU A CA 1
ATOM 351 C CA . ALA A 1 369 ? -50.809 -19.705 213.017 1.00 46.42 369 ALA A CA 1
ATOM 352 C CA . GLU A 1 370 ? -49.317 -18.388 209.720 1.00 47.04 370 GLU A CA 1
ATOM 353 C CA . PRO A 1 371 ? -52.287 -16.354 208.292 1.00 44.59 371 PRO A CA 1
ATOM 354 C CA . PRO A 1 372 ? -52.578 -15.570 204.496 1.00 55.70 372 PRO A CA 1
ATOM 355 C CA . PHE A 1 373 ? -51.795 -12.297 202.744 1.00 60.48 373 PHE A CA 1
ATO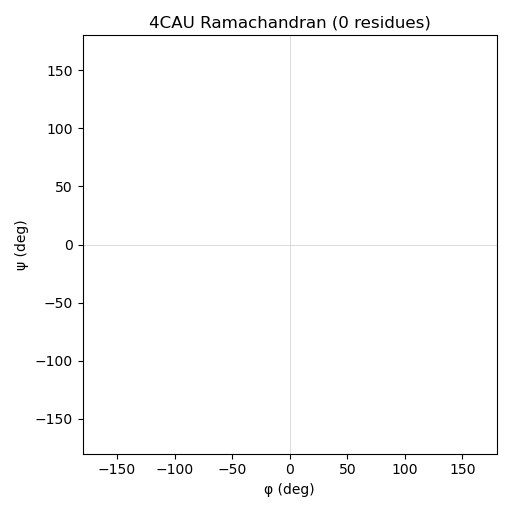M 356 C CA . GLY A 1 374 ? -54.600 -9.737 202.837 1.00 76.78 374 GLY A CA 1
ATOM 357 C CA . GLU A 1 375 ? -57.641 -9.840 205.138 1.00 83.17 375 GLU A CA 1
ATOM 358 C CA . SER A 1 376 ? -57.702 -13.140 207.088 1.00 70.75 376 SER A CA 1
ATOM 359 C CA . TYR A 1 377 ? -60.513 -14.490 209.277 1.00 63.28 377 TYR A CA 1
ATOM 360 C CA . ILE A 1 378 ? -59.352 -16.768 212.104 1.00 55.09 378 ILE A CA 1
ATOM 361 C CA . VAL A 1 379 ? -62.000 -18.778 213.945 1.00 47.34 379 VAL A CA 1
ATOM 362 C CA . VAL A 1 380 ? -61.490 -20.504 217.273 1.00 46.75 380 VAL A CA 1
ATOM 363 C CA . GLY A 1 381 ? -64.175 -22.664 218.882 1.00 72.93 381 GLY A CA 1
ATOM 364 C CA . ALA A 1 382 ? -67.050 -24.941 217.922 1.00 77.41 382 ALA A CA 1
ATOM 365 C CA . GLY A 1 383 ? -70.630 -23.672 217.290 1.00 78.90 383 GLY A CA 1
ATOM 366 C CA . GLU A 1 384 ? -71.871 -20.170 218.191 1.00 70.36 384 GLU A CA 1
ATOM 367 C CA . LYS A 1 385 ? -69.681 -18.267 220.787 1.00 74.15 385 LYS A CA 1
ATOM 368 C CA . ALA A 1 386 ? -66.591 -19.107 218.662 1.00 49.74 386 ALA A CA 1
ATOM 369 C CA . LEU A 1 387 ? -64.102 -16.181 218.355 1.00 43.52 387 LEU A CA 1
ATOM 370 C CA . LYS A 1 388 ? -63.788 -14.674 214.812 1.00 49.67 388 LYS A CA 1
ATOM 371 C CA . LEU A 1 389 ? -60.690 -12.461 214.509 1.00 60.44 389 LEU A CA 1
ATOM 372 C CA . SER A 1 390 ? -59.851 -10.339 211.561 1.00 54.37 390 SER A CA 1
ATOM 373 C CA . TRP A 1 391 ? -56.139 -10.085 210.711 1.00 66.84 391 TRP A CA 1
ATOM 374 C CA . PHE A 1 392 ? -54.099 -8.143 208.132 1.00 59.35 392 PHE A CA 1
ATOM 375 C CA . LYS A 1 393 ? -50.948 -9.127 206.160 1.00 59.49 393 LYS A CA 1
ATOM 376 C CA . LYS A 1 394 ? -48.731 -7.413 203.517 1.00 57.32 394 LYS A CA 1
ATOM 377 C CA . MET B 1 1 ? 3.137 -47.546 216.805 1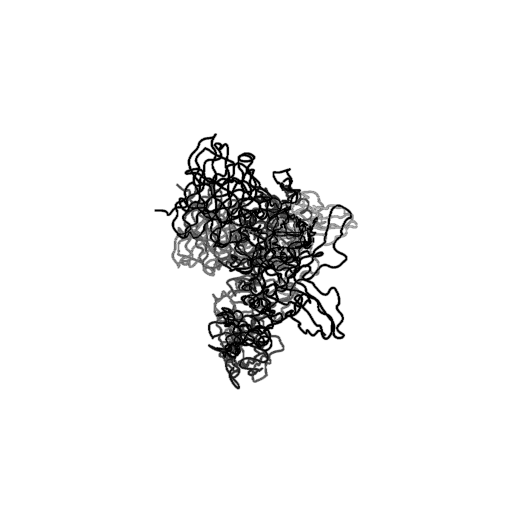.00 105.03 1 MET B CA 1
ATOM 378 C CA . ARG B 1 2 ? 6.200 -48.162 214.652 1.00 77.97 2 ARG B CA 1
ATOM 379 C CA . CYS B 1 3 ? 6.418 -50.904 211.939 1.00 67.19 3 CYS B CA 1
ATOM 380 C CA . VAL B 1 4 ? 5.529 -50.973 208.175 1.00 43.84 4 VAL B CA 1
ATOM 381 C CA . GLY B 1 5 ? 3.111 -53.568 206.656 1.00 57.03 5 GLY B CA 1
ATOM 382 C CA . ILE B 1 6 ? 3.504 -55.444 203.340 1.00 41.45 6 ILE B CA 1
ATOM 383 C CA . GLY B 1 7 ? 2.029 -54.348 200.028 1.00 67.61 7 GLY B CA 1
ATOM 384 C CA . ASN B 1 8 ? -0.245 -56.333 197.805 1.00 80.07 8 ASN B CA 1
ATOM 385 C CA . ARG B 1 9 ? 2.352 -57.358 195.307 1.00 67.08 9 ARG B CA 1
ATOM 386 C CA . ASP B 1 10 ? 4.945 -59.153 197.395 1.00 61.26 10 ASP B CA 1
ATOM 387 C CA . PHE B 1 11 ? 3.652 -62.428 198.528 1.00 37.85 11 PHE B CA 1
ATOM 388 C CA . VAL B 1 12 ? 1.802 -65.177 196.787 1.00 46.89 12 VAL B CA 1
ATOM 389 C CA . GLU B 1 13 ? -0.691 -67.721 198.033 1.00 58.06 13 GLU B CA 1
ATOM 390 C CA . GLY B 1 14 ? -0.922 -71.002 196.087 1.00 46.20 14 GLY B CA 1
ATOM 391 C CA . LEU B 1 15 ? -4.020 -73.146 195.884 1.00 34.26 15 LEU B CA 1
ATOM 392 C CA . SER B 1 16 ? -1.649 -75.643 197.408 1.00 65.00 16 SER B CA 1
ATOM 393 C CA . GLY B 1 17 ? 1.786 -75.396 198.841 1.00 59.32 17 GLY B CA 1
ATOM 394 C CA . ALA B 1 18 ? 2.089 -72.188 200.719 1.00 47.27 18 ALA B CA 1
ATOM 395 C CA . THR B 1 19 ? 2.644 -68.571 201.196 1.00 54.16 19 THR B CA 1
ATOM 396 C CA . TRP B 1 20 ? 5.851 -67.140 199.928 1.00 45.91 20 TRP B CA 1
ATOM 397 C CA . VAL B 1 21 ? 6.425 -63.543 200.700 1.00 50.12 21 VAL B CA 1
ATOM 398 C CA . ASP B 1 22 ? 9.197 -61.172 199.754 1.00 46.26 22 ASP B CA 1
ATOM 399 C CA . VAL B 1 23 ? 10.906 -58.919 202.286 1.00 53.08 23 VAL B CA 1
ATOM 400 C CA . VAL B 1 24 ? 13.728 -56.428 202.341 1.00 47.36 24 VAL B CA 1
ATOM 401 C CA . LEU B 1 25 ? 14.494 -55.661 205.963 1.00 59.15 25 LEU B CA 1
ATOM 402 C CA . GLU B 1 26 ? 16.850 -52.705 206.148 1.00 70.97 26 GLU B CA 1
ATOM 403 C CA . HIS B 1 27 ? 19.189 -51.230 208.749 1.00 43.66 27 HIS B CA 1
ATOM 404 C CA . GLY B 1 28 ? 16.735 -49.406 210.957 1.00 49.92 28 GLY B CA 1
ATOM 405 C CA . SER B 1 29 ? 13.360 -50.581 209.645 1.00 60.80 29 SER B CA 1
ATOM 406 C CA . CYS B 1 30 ? 10.935 -53.289 210.616 1.00 60.98 30 CYS B CA 1
ATOM 407 C CA . VAL B 1 31 ? 8.324 -54.933 208.322 1.00 45.55 31 VAL B CA 1
ATOM 408 C CA . THR B 1 32 ? 4.822 -55.993 209.402 1.00 55.03 32 THR B CA 1
ATOM 409 C CA . THR B 1 33 ? 1.775 -58.211 208.447 1.00 69.91 33 THR B CA 1
ATOM 410 C CA . MET B 1 34 ? -1.093 -60.495 209.540 1.00 71.44 34 MET B CA 1
ATOM 411 C CA . ALA B 1 35 ? -4.058 -62.576 208.411 1.00 68.42 35 ALA B CA 1
ATOM 412 C CA . LYS B 1 36 ? -7.607 -62.940 209.697 1.00 60.06 36 LYS B CA 1
ATOM 413 C CA . ASP B 1 37 ? -8.002 -63.346 213.448 1.00 90.07 37 ASP B CA 1
ATOM 414 C CA . LYS B 1 38 ? -4.296 -64.063 213.559 1.00 73.89 38 LYS B CA 1
ATOM 415 C CA . PRO B 1 39 ? -2.053 -61.876 215.684 1.00 54.96 39 PRO B CA 1
ATOM 416 C CA . THR B 1 40 ? 0.244 -59.371 213.967 1.00 46.29 40 THR B CA 1
ATOM 417 C CA . LEU B 1 41 ? 3.783 -60.026 212.656 1.00 52.97 41 LEU B CA 1
ATOM 418 C CA . ASP B 1 42 ? 6.951 -57.993 213.030 1.00 50.51 42 ASP B CA 1
ATOM 419 C CA . ILE B 1 43 ? 10.134 -58.612 211.198 1.00 56.29 43 ILE B CA 1
ATOM 420 C CA . GLU B 1 44 ? 13.126 -56.692 212.151 1.00 36.40 44 GLU B CA 1
ATOM 421 C CA . LEU B 1 45 ? 16.747 -56.703 211.301 1.00 50.46 45 LEU B CA 1
ATOM 422 C CA . LEU B 1 46 ? 18.530 -56.984 214.583 1.00 55.53 46 LEU B CA 1
ATOM 423 C CA . LYS B 1 47 ? 21.951 -56.117 213.336 1.00 53.54 47 LYS B CA 1
ATOM 424 C CA . THR B 1 48 ? 24.747 -56.828 211.016 1.00 60.28 48 THR B CA 1
ATOM 425 C CA . GLU B 1 49 ? 28.269 -57.394 212.048 1.00 47.03 49 GLU B CA 1
ATOM 426 C CA . VAL B 1 50 ? 31.445 -59.264 211.336 1.00 45.83 50 VAL B CA 1
ATOM 427 C CA . THR B 1 51 ? 32.896 -61.339 213.961 1.00 54.46 51 THR B CA 1
ATOM 428 C CA . ASN B 1 52 ? 36.334 -60.659 218.369 1.00 49.87 52 ASN B CA 1
ATOM 429 C CA . PRO B 1 53 ? 39.304 -59.029 212.554 1.00 36.91 53 PRO B CA 1
ATOM 430 C CA . ALA B 1 54 ? 42.914 -58.680 210.436 1.00 49.93 54 ALA B CA 1
ATOM 431 C CA . VAL B 1 55 ? 44.931 -55.467 210.592 1.00 53.35 55 VAL B CA 1
ATOM 432 C CA . LEU B 1 56 ? 45.189 -54.160 207.064 1.00 50.81 56 LEU B CA 1
ATOM 433 C CA . ARG B 1 57 ? 47.217 -51.017 207.310 1.00 58.08 57 ARG B CA 1
ATOM 434 C CA . LYS B 1 58 ? 48.375 -49.119 210.338 1.00 50.81 58 LYS B CA 1
ATOM 435 C CA . LEU B 1 59 ? 48.712 -45.400 209.841 1.00 39.27 59 LEU B CA 1
ATOM 436 C CA . CYS B 1 60 ? 50.560 -42.839 211.848 1.00 61.51 60 CYS B CA 1
ATOM 437 C CA . ILE B 1 61 ? 48.499 -39.696 212.349 1.00 60.02 61 ILE B CA 1
ATOM 438 C CA . GLU B 1 62 ? 50.890 -38.211 214.854 1.00 65.65 62 GLU B CA 1
ATOM 439 C CA . ALA B 1 63 ? 54.631 -38.873 215.542 1.00 57.55 63 ALA B CA 1
ATOM 440 C CA . LYS B 1 64 ? 57.610 -37.281 217.403 1.00 64.17 64 LYS B CA 1
ATOM 441 C CA . ILE B 1 65 ? 61.302 -36.841 216.395 1.00 62.13 65 ILE B CA 1
ATOM 442 C CA . SER B 1 66 ? 64.343 -37.924 218.358 1.00 79.73 66 SER B CA 1
ATOM 443 C CA . ASN B 1 67 ? 68.120 -37.998 218.419 1.00 91.81 67 ASN B CA 1
ATOM 444 C CA . THR B 1 68 ? 68.642 -35.476 215.650 1.00 84.93 68 THR B CA 1
ATOM 445 C CA . THR B 1 69 ? 72.034 -35.462 213.946 1.00 87.31 69 THR B CA 1
ATOM 446 C CA . THR B 1 70 ? 73.703 -33.777 211.001 1.00 69.59 70 THR B CA 1
ATOM 447 C CA . ASP B 1 71 ? 77.065 -33.830 209.217 1.00 83.00 71 ASP B CA 1
ATOM 448 C CA . SER B 1 72 ? 77.906 -31.195 206.606 1.00 85.88 72 SER B CA 1
ATOM 449 C CA . ARG B 1 73 ? 81.072 -30.619 204.535 1.00 80.15 73 ARG B CA 1
ATOM 450 C CA . CYS B 1 74 ? 82.875 -27.754 202.940 1.00 80.10 74 CYS B CA 1
ATOM 451 C CA . PRO B 1 75 ? 83.251 -27.491 199.202 1.00 67.13 75 PRO B CA 1
ATOM 452 C CA . THR B 1 76 ? 85.824 -30.022 197.938 1.00 94.69 76 THR B CA 1
ATOM 453 C CA . GLN B 1 77 ? 84.966 -32.226 200.810 1.00 85.66 77 GLN B CA 1
ATOM 454 C CA . GLY B 1 78 ? 82.398 -34.322 199.002 1.00 83.33 78 GLY B CA 1
ATOM 455 C CA . GLU B 1 79 ? 78.979 -35.472 200.234 1.00 65.76 79 GLU B CA 1
ATOM 456 C CA . ALA B 1 80 ? 78.221 -35.381 203.923 1.00 60.70 80 ALA B CA 1
ATOM 457 C CA . THR B 1 81 ? 77.395 -38.770 205.366 1.00 59.18 81 THR B CA 1
ATOM 458 C CA . LEU B 1 82 ? 75.705 -40.668 208.143 1.00 79.65 82 LEU B CA 1
ATOM 459 C CA . VAL B 1 83 ? 75.267 -44.405 208.783 1.00 90.18 83 VAL B CA 1
ATOM 460 C CA . GLU B 1 84 ? 71.679 -43.624 209.605 1.00 75.67 84 GLU B CA 1
ATOM 461 C CA . GLU B 1 85 ? 70.942 -43.249 205.921 1.00 94.62 85 GLU B CA 1
ATOM 462 C CA . GLN B 1 86 ? 70.407 -47.014 206.066 1.00 106.23 86 GLN B CA 1
ATOM 463 C CA . ASP B 1 87 ? 67.988 -47.304 209.047 1.00 83.54 87 ASP B CA 1
ATOM 464 C CA . ALA B 1 88 ? 64.362 -46.745 208.241 1.00 78.54 88 ALA B CA 1
ATOM 465 C CA . ASN B 1 89 ? 63.918 -45.235 211.670 1.00 66.77 89 ASN B CA 1
ATOM 466 C CA . PHE B 1 90 ? 65.202 -41.876 210.617 1.00 50.89 90 PHE B CA 1
ATOM 467 C CA . VAL B 1 91 ? 63.996 -39.475 208.039 1.00 42.32 91 VAL B CA 1
ATOM 468 C CA . CYS B 1 92 ? 66.995 -37.636 206.638 1.00 63.37 92 CYS B CA 1
ATOM 469 C CA . ARG B 1 93 ? 67.374 -34.884 204.165 1.00 67.58 93 ARG B CA 1
ATOM 470 C CA . ARG B 1 94 ? 70.412 -34.176 201.972 1.00 46.29 94 ARG B CA 1
ATOM 471 C CA . THR B 1 95 ? 70.649 -30.711 200.675 1.00 59.13 95 THR B CA 1
ATOM 472 C CA . PHE B 1 96 ? 73.464 -28.463 199.603 1.00 40.62 96 PHE B CA 1
ATOM 473 C CA . VAL B 1 97 ? 74.335 -25.402 201.685 1.00 37.76 97 VAL B CA 1
ATOM 474 C CA . ASP B 1 98 ? 76.633 -22.347 201.663 1.00 50.11 98 ASP B CA 1
ATOM 475 C CA . ARG B 1 99 ? 79.943 -22.208 203.596 1.00 42.46 99 ARG B CA 1
ATOM 476 C CA . GLY B 1 100 ? 82.000 -18.997 204.064 1.00 65.98 100 GLY B CA 1
ATOM 477 C CA . TRP B 1 101 ? 84.350 -17.788 206.748 1.00 87.56 101 TRP B CA 1
ATOM 478 C CA . GLY B 1 102 ? 80.901 -17.588 208.225 1.00 97.51 102 GLY B CA 1
ATOM 479 C CA . ASN B 1 103 ? 81.241 -21.033 209.792 1.00 89.59 103 ASN B CA 1
ATOM 480 C CA . GLY B 1 104 ? 84.899 -22.102 209.806 1.00 91.12 104 GLY B CA 1
ATOM 481 C CA . CYS B 1 105 ? 85.181 -22.740 206.051 1.00 101.18 105 CYS B CA 1
ATOM 482 C CA . GLY B 1 106 ? 88.225 -21.295 204.255 1.00 83.83 106 GLY B CA 1
ATOM 483 C CA . LEU B 1 107 ? 86.750 -20.942 200.796 1.00 75.08 107 LEU B CA 1
ATOM 484 C CA . PHE B 1 108 ? 83.548 -19.703 199.221 1.00 81.77 108 PHE B CA 1
ATOM 485 C CA . GLY B 1 109 ? 81.060 -22.105 197.736 1.00 61.39 109 GLY B CA 1
ATOM 486 C CA . LYS B 1 110 ? 78.308 -24.585 198.434 1.00 45.41 110 LYS B CA 1
ATOM 487 C CA . GLY B 1 111 ? 78.897 -27.540 200.778 1.00 52.56 111 GLY B CA 1
ATOM 488 C CA . SER B 1 112 ? 77.176 -30.926 200.909 1.00 60.98 112 SER B CA 1
ATOM 489 C CA . LEU B 1 113 ? 75.247 -31.454 204.056 1.00 49.45 113 LEU B CA 1
ATOM 490 C CA . LEU B 1 114 ? 72.849 -34.168 205.288 1.00 51.91 114 LEU B CA 1
ATOM 491 C CA . THR B 1 115 ? 70.742 -34.387 208.469 1.00 32.76 115 THR B CA 1
ATOM 492 C CA . CYS B 1 116 ? 68.549 -37.043 210.214 1.00 47.35 116 CYS B CA 1
ATOM 493 C CA . ALA B 1 117 ? 66.197 -37.742 213.069 1.00 55.88 117 ALA B CA 1
ATOM 494 C CA . LYS B 1 118 ? 64.522 -40.772 214.639 1.00 64.25 118 LYS B CA 1
ATOM 495 C CA . PHE B 1 119 ? 60.904 -40.931 213.552 1.00 55.76 119 PHE B CA 1
ATOM 496 C CA . LYS B 1 120 ? 58.644 -42.254 216.285 1.00 63.46 120 LYS B CA 1
ATOM 497 C CA . CYS B 1 121 ? 54.943 -42.377 215.845 1.00 68.45 121 CYS B CA 1
ATOM 498 C CA . VAL B 1 122 ? 52.829 -41.799 218.939 1.00 74.16 122 VAL B CA 1
ATOM 499 C CA . THR B 1 123 ? 49.220 -41.981 217.705 1.00 64.70 123 THR B CA 1
ATOM 500 C CA . LYS B 1 124 ? 48.352 -44.748 215.187 1.00 69.39 124 LYS B CA 1
ATOM 501 C CA . LEU B 1 125 ? 44.982 -45.333 213.545 1.00 52.20 125 LEU B CA 1
ATOM 502 C CA . GLU B 1 126 ? 44.035 -48.769 212.176 1.00 54.93 126 GLU B CA 1
ATOM 503 C CA . GLY B 1 127 ? 42.329 -49.978 209.055 1.00 54.62 127 GLY B CA 1
ATOM 504 C CA . LYS B 1 128 ? 41.040 -53.560 209.405 1.00 53.70 128 LYS B CA 1
ATOM 505 C CA . ILE B 1 129 ? 39.377 -56.125 207.234 1.00 44.69 129 ILE B CA 1
ATOM 506 C CA . VAL B 1 130 ? 36.706 -58.717 207.629 1.00 47.58 130 VAL B CA 1
ATOM 507 C CA . GLN B 1 131 ? 36.989 -63.244 205.979 1.00 51.45 131 GLN B CA 1
ATOM 508 C CA . TYR B 1 132 ? 37.248 -64.462 206.301 1.00 36.80 132 TYR B CA 1
ATOM 509 C CA . GLU B 1 133 ? 31.429 -69.891 200.827 1.00 48.88 133 GLU B CA 1
ATOM 510 C CA . ASN B 1 134 ? 32.305 -63.763 209.724 1.00 36.18 134 ASN B CA 1
ATOM 511 C CA . LEU B 1 135 ? 29.425 -62.381 208.615 1.00 51.01 135 LEU B CA 1
ATOM 512 C CA . LYS B 1 136 ? 26.232 -62.676 210.605 1.00 30.86 136 LYS B CA 1
ATOM 513 C CA . TYR B 1 137 ? 22.906 -60.942 210.552 1.00 37.31 137 TYR B CA 1
ATOM 514 C CA . SER B 1 138 ? 20.723 -61.028 213.665 1.00 44.57 138 SER B CA 1
ATOM 515 C CA . VAL B 1 139 ? 17.045 -60.975 212.859 1.00 33.27 139 VAL B CA 1
ATOM 516 C CA . ILE B 1 140 ? 13.917 -60.593 214.954 1.00 41.20 140 ILE B CA 1
ATOM 517 C CA . VAL B 1 141 ? 10.597 -62.260 214.441 1.00 42.05 141 VAL B CA 1
ATOM 518 C CA . THR B 1 142 ? 8.157 -60.839 216.931 1.00 56.51 142 THR B CA 1
ATOM 519 C CA . VAL B 1 143 ? 4.405 -61.836 216.979 1.00 60.03 143 VAL B CA 1
ATOM 520 C CA . THR B 1 155 ? 1.609 -53.037 221.179 1.00 127.35 155 THR B CA 1
ATOM 521 C CA . THR B 1 156 ? 4.125 -55.859 220.778 1.00 101.77 156 THR B CA 1
ATOM 522 C CA . GLU B 1 157 ? 5.333 -58.887 222.693 1.00 106.86 157 GLU B CA 1
ATOM 523 C CA . HIS B 1 158 ? 7.889 -61.728 222.974 1.00 120.16 158 HIS B CA 1
ATOM 524 C CA . GLY B 1 159 ? 10.258 -61.983 219.975 1.00 83.18 159 GLY B CA 1
ATOM 525 C CA . THR B 1 160 ? 12.472 -64.745 218.558 1.00 75.48 160 THR B CA 1
ATOM 526 C CA . ILE B 1 161 ? 15.956 -64.019 217.164 1.00 46.04 161 ILE B CA 1
ATOM 527 C CA . ALA B 1 162 ? 17.062 -65.795 214.066 1.00 31.50 162 ALA B CA 1
ATOM 528 C CA . THR B 1 163 ? 20.710 -65.427 213.299 1.00 36.08 163 THR B CA 1
ATOM 529 C CA . ILE B 1 164 ? 21.529 -65.744 209.587 1.00 47.35 164 ILE B CA 1
ATOM 530 C CA . THR B 1 165 ? 24.813 -66.011 207.698 1.00 38.84 165 THR B CA 1
ATOM 531 C CA . PRO B 1 166 ? 26.369 -66.179 204.224 1.00 44.52 166 PRO B CA 1
ATOM 532 C CA . GLN B 1 167 ? 26.969 -69.882 204.752 1.00 58.29 167 GLN B CA 1
ATOM 533 C CA . ALA B 1 168 ? 23.662 -70.892 206.292 1.00 47.85 168 ALA B CA 1
ATOM 534 C CA . PRO B 1 169 ? 20.965 -68.381 205.355 1.00 55.56 169 PRO B CA 1
ATOM 535 C CA . THR B 1 170 ? 17.940 -70.668 206.008 1.00 50.81 170 THR B CA 1
ATOM 536 C CA . SER B 1 171 ? 16.280 -70.483 209.367 1.00 56.88 171 SER B CA 1
ATOM 537 C CA . GLU B 1 172 ? 13.024 -72.026 210.324 1.00 68.09 172 GLU B CA 1
ATOM 538 C CA . ILE B 1 173 ? 11.177 -70.874 213.312 1.00 63.21 173 ILE B CA 1
ATOM 539 C CA . GLN B 1 174 ? 8.163 -72.051 215.187 1.00 65.15 174 GLN B CA 1
ATOM 540 C CA . LEU B 1 175 ? 5.668 -69.221 215.569 1.00 63.72 175 LEU B CA 1
ATOM 541 C CA . THR B 1 176 ? 2.481 -69.771 217.606 1.00 79.15 176 THR B CA 1
ATOM 542 C CA . ASP B 1 177 ? -0.755 -68.921 215.782 1.00 59.01 177 ASP B CA 1
ATOM 543 C CA . TYR B 1 178 ? 1.164 -69.062 212.501 1.00 55.37 178 TYR B CA 1
ATOM 544 C CA . GLY B 1 179 ? 3.062 -72.354 212.661 1.00 65.31 179 GLY B CA 1
ATOM 545 C CA . ALA B 1 180 ? 6.363 -73.190 211.003 1.00 59.82 180 ALA B CA 1
ATOM 546 C CA . LEU B 1 181 ? 8.051 -70.407 209.060 1.00 49.49 181 LEU B CA 1
ATOM 547 C CA . THR B 1 182 ? 11.264 -70.648 207.173 1.00 42.49 182 THR B CA 1
ATOM 548 C CA . LEU B 1 183 ? 13.270 -67.540 206.586 1.00 44.89 183 LEU B CA 1
ATOM 549 C CA . ASP B 1 184 ? 15.596 -67.275 203.694 1.00 70.39 184 ASP B CA 1
ATOM 550 C CA . CYS B 1 185 ? 17.885 -64.308 203.445 1.00 63.47 185 CYS B CA 1
ATOM 551 C CA . SER B 1 186 ? 20.639 -62.595 201.501 1.00 44.48 186 SER B CA 1
ATOM 552 C CA . PRO B 1 187 ? 22.456 -59.289 201.843 1.00 60.34 187 PRO B CA 1
ATOM 553 C CA . ARG B 1 188 ? 21.402 -56.748 199.369 1.00 62.33 188 ARG B CA 1
ATOM 554 C CA . THR B 1 189 ? 24.538 -65.067 198.918 1.00 65.49 189 THR B CA 1
ATOM 555 C CA . GLY B 1 190 ? 27.480 -63.575 200.610 1.00 81.15 190 GLY B CA 1
ATOM 556 C CA . LEU B 1 191 ? 24.841 -63.497 198.480 1.00 64.14 191 LEU B CA 1
ATOM 557 C CA . ASP B 1 192 ? 35.924 -59.267 204.920 1.00 66.96 192 ASP B CA 1
ATOM 558 C CA . PHE B 1 193 ? 31.645 -57.523 202.574 1.00 55.22 193 PHE B CA 1
ATOM 559 C CA . ASN B 1 194 ? 33.402 -54.571 197.068 1.00 42.45 194 ASN B CA 1
ATOM 560 C CA . GLU B 1 195 ? 34.179 -51.451 198.478 1.00 52.98 195 GLU B CA 1
ATOM 561 C CA . MET B 1 196 ? 34.777 -51.695 203.240 1.00 52.59 196 MET B CA 1
ATOM 562 C CA . VAL B 1 197 ? 37.382 -51.287 205.917 1.00 53.04 197 VAL B CA 1
ATOM 563 C CA . LEU B 1 198 ? 36.766 -50.932 209.582 1.00 46.65 198 LEU B CA 1
ATOM 564 C CA . LEU B 1 199 ? 38.565 -47.833 210.813 1.00 39.35 199 LEU B CA 1
ATOM 565 C CA . THR B 1 200 ? 39.697 -47.261 214.370 1.00 50.93 200 THR B CA 1
ATOM 566 C CA . MET B 1 201 ? 40.987 -43.982 215.760 1.00 61.64 201 MET B CA 1
ATOM 567 C CA . LYS B 1 202 ? 41.373 -44.038 219.561 1.00 61.60 202 LYS B CA 1
ATOM 568 C CA . GLU B 1 203 ? 37.890 -44.678 220.953 1.00 83.31 203 GLU B CA 1
ATOM 569 C CA . LYS B 1 204 ? 35.756 -44.604 217.766 1.00 55.65 204 LYS B CA 1
ATOM 570 C CA . SER B 1 205 ? 35.201 -47.019 214.870 1.00 66.06 205 SER B CA 1
ATOM 571 C CA . TRP B 1 206 ? 34.131 -45.751 211.552 1.00 44.75 206 TRP B CA 1
ATOM 572 C CA . LEU B 1 207 ? 33.489 -47.816 208.446 1.00 49.95 207 LEU B CA 1
ATOM 573 C CA . VAL B 1 208 ? 34.921 -46.589 205.074 1.00 25.61 208 VAL B CA 1
ATOM 574 C CA . HIS B 1 209 ? 35.527 -47.662 201.480 1.00 41.88 209 HIS B CA 1
ATOM 575 C CA . LYS B 1 210 ? 38.904 -49.443 201.179 1.00 33.67 210 LYS B CA 1
ATOM 576 C CA . GLN B 1 211 ? 40.253 -47.445 198.301 1.00 49.97 211 GLN B CA 1
ATOM 577 C CA . TRP B 1 212 ? 39.538 -44.147 200.078 1.00 47.38 212 TRP B CA 1
ATOM 578 C CA . PHE B 1 213 ? 41.231 -45.503 203.156 1.00 37.87 213 PHE B CA 1
ATOM 579 C CA . LEU B 1 214 ? 44.270 -46.590 201.240 1.00 48.28 214 LEU B CA 1
ATOM 580 C CA . ASP B 1 215 ? 44.791 -43.177 199.872 1.00 57.51 215 ASP B CA 1
ATOM 581 C CA . LEU B 1 216 ? 45.019 -41.006 202.936 1.00 48.03 216 LEU B CA 1
ATOM 582 C CA . PRO B 1 217 ? 48.245 -38.853 203.048 1.00 47.70 217 PRO B CA 1
ATOM 583 C CA . LEU B 1 218 ? 50.253 -40.390 205.903 1.00 40.93 218 LEU B CA 1
ATOM 584 C CA . PRO B 1 219 ? 53.120 -42.509 207.052 1.00 50.29 219 PRO B CA 1
ATOM 585 C CA . TRP B 1 220 ? 51.842 -46.231 207.165 1.00 37.89 220 TRP B CA 1
ATOM 586 C CA . THR B 1 221 ? 52.954 -49.868 207.767 1.00 43.90 221 THR B CA 1
ATOM 587 C CA . SER B 1 222 ? 51.762 -53.284 206.701 1.00 36.80 222 SER B CA 1
ATOM 588 C CA . GLY B 1 223 ? 49.864 -54.393 209.803 1.00 54.10 223 GLY B CA 1
ATOM 589 C CA . GLU B 1 229 ? 58.686 -51.680 213.208 1.00 77.64 229 GLU B CA 1
ATOM 590 C CA . THR B 1 230 ? 58.893 -49.634 210.047 1.00 70.18 230 THR B CA 1
ATOM 591 C CA . TRP B 1 231 ? 57.134 -46.421 208.867 1.00 59.60 231 TRP B CA 1
ATOM 592 C CA . ASN B 1 232 ? 56.632 -45.365 205.218 1.00 51.90 232 ASN B CA 1
ATOM 593 C CA . ARG B 1 233 ? 56.659 -41.960 203.607 1.00 60.91 233 ARG B CA 1
ATOM 594 C CA . GLN B 1 234 ? 57.495 -40.780 207.065 1.00 68.98 234 GLN B CA 1
ATOM 595 C CA . ASP B 1 235 ? 58.221 -37.488 205.434 1.00 72.62 235 ASP B CA 1
ATOM 596 C CA . LEU B 1 236 ? 54.564 -36.718 205.035 1.00 49.03 236 LEU B CA 1
ATOM 597 C CA . LEU B 1 237 ? 54.718 -35.356 208.549 1.00 49.29 237 LEU B CA 1
ATOM 598 C CA . VAL B 1 238 ? 58.356 -34.491 209.007 1.00 37.62 238 VAL B CA 1
ATOM 599 C CA . THR B 1 239 ? 60.037 -31.965 206.854 1.00 68.46 239 THR B CA 1
ATOM 600 C CA . PHE B 1 240 ? 63.212 -29.989 206.539 1.00 87.98 240 PHE B CA 1
ATOM 601 C CA . LYS B 1 241 ? 63.453 -26.264 205.982 1.00 110.77 241 LYS B CA 1
ATOM 602 C CA . THR B 1 242 ? 66.254 -23.905 204.965 1.00 138.00 242 THR B CA 1
ATOM 603 C CA . ALA B 1 243 ? 69.502 -25.317 206.311 1.00 123.99 243 ALA B CA 1
ATOM 604 C CA . HIS B 1 244 ? 71.897 -22.927 208.085 1.00 115.29 244 HIS B CA 1
ATOM 605 C CA . ALA B 1 245 ? 75.700 -22.728 208.193 1.00 116.96 245 ALA B CA 1
ATOM 606 C CA . GLN B 1 248 ? 69.412 -27.826 209.165 1.00 90.28 248 GLN B CA 1
ATOM 607 C CA . GLU B 1 249 ? 65.968 -27.845 210.971 1.00 97.67 249 GLU B CA 1
ATOM 608 C CA . ALA B 1 250 ? 63.002 -30.185 210.626 1.00 80.53 250 ALA B CA 1
ATOM 609 C CA . VAL B 1 251 ? 59.357 -29.199 210.836 1.00 72.11 251 VAL B CA 1
ATOM 610 C CA . VAL B 1 252 ? 56.198 -31.227 211.411 1.00 63.72 252 VAL B CA 1
ATOM 611 C CA . LEU B 1 253 ? 52.401 -30.917 211.271 1.00 66.22 253 LEU B CA 1
ATOM 612 C CA . GLY B 1 254 ? 50.393 -31.569 214.434 1.00 57.00 254 GLY B CA 1
ATOM 613 C CA . SER B 1 255 ? 48.148 -34.182 216.057 1.00 70.66 255 SER B CA 1
ATOM 614 C CA . GLN B 1 256 ? 45.817 -35.561 213.410 1.00 62.07 256 GLN B CA 1
ATOM 615 C CA . GLU B 1 257 ? 42.699 -36.397 215.485 1.00 55.45 257 GLU B CA 1
ATOM 616 C CA . GLY B 1 258 ? 41.113 -33.205 214.228 1.00 67.56 258 GLY B CA 1
ATOM 617 C CA . ALA B 1 259 ? 42.310 -33.182 210.633 1.00 66.79 259 ALA B CA 1
ATOM 618 C CA . MET B 1 260 ? 40.592 -36.523 210.301 1.00 53.42 260 MET B CA 1
ATOM 619 C CA . HIS B 1 261 ? 37.412 -36.074 212.237 1.00 51.27 261 HIS B CA 1
ATOM 620 C CA . THR B 1 262 ? 36.524 -33.438 209.661 1.00 60.66 262 THR B CA 1
ATOM 621 C CA . ALA B 1 263 ? 37.576 -35.946 206.917 1.00 55.34 263 ALA B CA 1
ATOM 622 C CA . LEU B 1 264 ? 35.591 -38.941 208.274 1.00 56.30 264 LEU B CA 1
ATOM 623 C CA . THR B 1 265 ? 32.543 -36.718 207.928 1.00 49.39 265 THR B CA 1
ATOM 624 C CA . GLY B 1 266 ? 30.157 -38.629 205.586 1.00 63.22 266 GLY B CA 1
ATOM 625 C CA . ALA B 1 267 ? 31.355 -41.937 207.204 1.00 57.04 267 ALA B CA 1
ATOM 626 C CA . THR B 1 268 ? 29.005 -44.538 208.638 1.00 60.47 268 THR B CA 1
ATOM 627 C CA . GLU B 1 269 ? 29.816 -44.521 212.372 1.00 62.08 269 GLU B CA 1
ATOM 628 C CA . ILE B 1 270 ? 29.837 -47.840 214.426 1.00 63.63 270 ILE B CA 1
ATOM 629 C CA . GLN B 1 271 ? 29.531 -49.001 218.037 1.00 84.12 271 GLN B CA 1
ATOM 630 C CA . THR B 1 272 ? 32.435 -51.397 218.709 1.00 84.57 272 THR B CA 1
ATOM 631 C CA . SER B 1 273 ? 34.007 -52.976 221.852 1.00 76.19 273 SER B CA 1
ATOM 632 C CA . GLY B 1 274 ? 37.531 -54.331 221.773 1.00 51.01 274 GLY B CA 1
ATOM 633 C CA . THR B 1 275 ? 37.493 -56.741 218.913 1.00 42.39 275 THR B CA 1
ATOM 634 C CA . THR B 1 276 ? 33.859 -57.459 218.724 1.00 56.02 276 THR B CA 1
ATOM 635 C CA . THR B 1 277 ? 31.747 -55.313 216.544 1.00 43.40 277 THR B CA 1
ATOM 636 C CA . ILE B 1 278 ? 28.032 -55.694 216.280 1.00 43.90 278 ILE B CA 1
ATOM 637 C CA . PHE B 1 279 ? 25.756 -55.352 213.241 1.00 40.07 279 PHE B CA 1
ATOM 638 C CA . ALA B 1 280 ? 23.467 -54.162 209.853 1.00 29.61 280 ALA B CA 1
ATOM 639 C CA . GLY B 1 281 ? 23.460 -54.383 206.909 1.00 39.17 281 GLY B CA 1
ATOM 640 C CA . HIS B 1 282 ? 20.477 -54.480 204.299 1.00 40.57 282 HIS B CA 1
ATOM 641 C CA . LEU B 1 283 ? 19.064 -57.971 204.033 1.00 39.57 283 LEU B CA 1
ATOM 642 C CA . LYS B 1 284 ? 16.551 -59.427 201.654 1.00 28.35 284 LYS B CA 1
ATOM 643 C CA . CYS B 1 285 ? 14.385 -62.448 202.571 1.00 48.95 285 CYS B CA 1
ATOM 644 C CA . ARG B 1 286 ? 11.548 -64.576 201.587 1.00 40.85 286 ARG B CA 1
ATOM 645 C CA . LEU B 1 287 ? 9.348 -66.208 204.205 1.00 28.18 287 LEU B CA 1
ATOM 646 C CA . LYS B 1 288 ? 7.892 -69.586 203.526 1.00 33.20 288 LYS B CA 1
ATOM 647 C CA . MET B 1 289 ? 4.995 -70.461 205.690 1.00 56.04 289 MET B CA 1
ATOM 648 C CA . ASP B 1 290 ? 1.983 -72.635 205.617 1.00 69.82 290 ASP B CA 1
ATOM 649 C CA . LYS B 1 291 ? 3.980 -69.047 206.743 1.00 44.01 291 LYS B CA 1
ATOM 650 C CA . LEU B 1 292 ? 1.562 -67.148 209.443 1.00 55.36 292 LEU B CA 1
ATOM 651 C CA . THR B 1 293 ? -0.882 -71.259 209.939 1.00 55.38 293 THR B CA 1
ATOM 652 C CA . LEU B 1 294 ? -1.990 -70.710 210.302 1.00 54.55 294 LEU B CA 1
ATOM 653 C CA . LYS B 1 295 ? -5.533 -71.578 213.481 1.00 49.50 295 LYS B CA 1
ATOM 654 C CA . GLY B 1 296 ? -6.538 -69.255 210.798 1.00 63.94 296 GLY B CA 1
ATOM 655 C CA . ILE B 1 297 ? -6.527 -67.493 215.864 1.00 65.10 297 ILE B CA 1
ATOM 656 C CA . SER B 1 298 ? -14.269 -71.958 213.076 1.00 83.23 298 SER B CA 1
ATOM 657 C CA . TYR B 1 299 ? -10.524 -69.454 219.306 1.00 64.87 299 TYR B CA 1
ATOM 658 C CA . VAL B 1 300 ? -16.882 -68.084 219.119 1.00 75.24 300 VAL B CA 1
ATOM 659 C CA . MET B 1 301 ? -18.270 -64.599 218.141 1.00 65.98 301 MET B CA 1
ATOM 660 C CA . CYS B 1 302 ? -18.401 -62.273 221.241 1.00 71.64 302 CYS B CA 1
ATOM 661 C CA . THR B 1 303 ? -21.667 -61.210 223.069 1.00 54.72 303 THR B CA 1
ATOM 662 C CA . GLY B 1 304 ? -20.436 -59.264 226.048 1.00 61.20 304 GLY B CA 1
ATOM 663 C CA . SER B 1 305 ? -20.253 -55.531 225.339 1.00 69.28 305 SER B CA 1
ATOM 664 C CA . PHE B 1 306 ? -17.148 -53.376 224.935 1.00 55.48 306 PHE B CA 1
ATOM 665 C CA . LYS B 1 307 ? -15.979 -50.461 227.066 1.00 47.28 307 LYS B CA 1
ATOM 666 C CA . LEU B 1 308 ? -13.666 -47.981 225.335 1.00 49.03 308 LEU B CA 1
ATOM 667 C CA . GLU B 1 309 ? -10.445 -48.034 227.432 1.00 54.29 309 GLU B CA 1
ATOM 668 C CA . LYS B 1 310 ? -8.467 -45.160 225.876 1.00 71.18 310 LYS B CA 1
ATOM 669 C CA . GLU B 1 311 ? -9.542 -42.813 223.140 1.00 75.32 311 GLU B CA 1
ATOM 670 C CA . VAL B 1 312 ? -9.131 -43.580 219.448 1.00 54.43 312 VAL B CA 1
ATOM 671 C CA . ALA B 1 313 ? -5.589 -42.625 218.405 1.00 63.77 313 ALA B CA 1
ATOM 672 C CA . GLU B 1 314 ? -4.095 -42.243 214.918 1.00 72.90 314 GLU B CA 1
ATOM 673 C CA . THR B 1 315 ? -0.975 -44.335 214.144 1.00 71.34 315 THR B CA 1
ATOM 674 C CA . GLN B 1 316 ? 2.196 -43.531 212.281 1.00 77.70 316 GLN B CA 1
ATOM 675 C CA . HIS B 1 317 ? 1.787 -46.495 209.895 1.00 58.87 317 HIS B CA 1
ATOM 676 C CA . GLY B 1 318 ? -1.440 -44.626 208.841 1.00 62.47 318 GLY B CA 1
ATOM 677 C CA . THR B 1 319 ? -4.151 -46.684 210.614 1.00 69.52 319 THR B CA 1
ATOM 678 C CA . VAL B 1 320 ? -6.440 -45.763 213.585 1.00 56.27 320 VAL B CA 1
ATOM 679 C CA . LEU B 1 321 ? -5.978 -47.668 216.875 1.00 52.80 321 LEU B CA 1
ATOM 680 C CA . VAL B 1 322 ? -8.872 -48.177 219.279 1.00 44.01 322 VAL B CA 1
ATOM 681 C CA . GLN B 1 323 ? -8.470 -49.990 222.576 1.00 53.89 323 GLN B CA 1
ATOM 682 C CA . VAL B 1 324 ? -11.503 -51.834 223.841 1.00 49.68 324 VAL B CA 1
ATOM 683 C CA . LYS B 1 325 ? -12.285 -53.816 226.959 1.00 52.68 325 LYS B CA 1
ATOM 684 C CA . TYR B 1 326 ? -14.567 -56.770 227.128 1.00 65.54 326 TYR B CA 1
ATOM 685 C CA . GLU B 1 327 ? -17.153 -57.187 229.911 1.00 96.00 327 GLU B CA 1
ATOM 686 C CA . GLY B 1 328 ? -18.508 -60.771 229.261 1.00 93.13 328 GLY B CA 1
ATOM 687 C CA . THR B 1 329 ? -17.859 -64.469 230.159 1.00 80.62 329 THR B CA 1
ATOM 688 C CA . ASP B 1 330 ? -16.694 -65.590 226.704 1.00 79.66 330 ASP B CA 1
ATOM 689 C CA . ALA B 1 331 ? -12.849 -65.618 226.717 1.00 99.06 331 ALA B CA 1
ATOM 690 C CA . PRO B 1 332 ? -11.948 -66.685 224.056 1.00 92.09 332 PRO B CA 1
ATOM 691 C CA . CYS B 1 333 ? -14.020 -65.095 221.297 1.00 69.90 333 CYS B CA 1
ATOM 692 C CA . LYS B 1 334 ? -13.882 -63.210 217.927 1.00 49.19 334 LYS B CA 1
ATOM 693 C CA . ILE B 1 335 ? -14.703 -59.460 218.265 1.00 55.72 335 ILE B CA 1
ATOM 694 C CA . PRO B 1 336 ? -17.659 -58.369 216.063 1.00 58.06 336 PRO B CA 1
ATOM 695 C CA . PHE B 1 337 ? -16.593 -55.084 214.376 1.00 55.87 337 PHE B CA 1
ATOM 696 C CA . SER B 1 338 ? -18.052 -52.954 211.555 1.00 57.08 338 SER B CA 1
ATOM 697 C CA . SER B 1 339 ? -17.333 -49.713 209.602 1.00 56.50 339 SER B CA 1
ATOM 698 C CA . GLN B 1 340 ? -19.677 -47.213 207.950 1.00 58.32 340 GLN B CA 1
ATOM 699 C CA . ASP B 1 341 ? -18.847 -44.083 205.861 1.00 77.78 341 ASP B CA 1
ATOM 700 C CA . GLU B 1 342 ? -20.622 -40.656 206.015 1.00 93.96 342 GLU B CA 1
ATOM 701 C CA . LYS B 1 343 ? -23.422 -41.978 203.804 1.00 91.44 343 LYS B CA 1
ATOM 702 C CA . GLY B 1 344 ? -23.862 -44.865 206.291 1.00 82.32 344 GLY B CA 1
ATOM 703 C CA . VAL B 1 345 ? -22.716 -47.872 204.154 1.00 67.33 345 VAL B CA 1
ATOM 704 C CA . THR B 1 346 ? -21.188 -50.949 205.748 1.00 79.16 346 THR B CA 1
ATOM 705 C CA . GLN B 1 347 ? -17.855 -51.356 203.942 1.00 66.83 347 GLN B CA 1
ATOM 706 C CA . ASN B 1 348 ? -16.631 -54.890 204.617 1.00 74.03 348 ASN B CA 1
ATOM 707 C CA . GLY B 1 349 ? -12.924 -54.353 205.217 1.00 70.33 349 GLY B CA 1
ATOM 708 C CA . ARG B 1 350 ? -10.903 -51.380 206.554 1.00 60.61 350 ARG B CA 1
ATOM 709 C CA . LEU B 1 351 ? -9.653 -53.652 209.400 1.00 59.24 351 LEU B CA 1
ATOM 710 C CA . VAL B 1 352 ? -5.843 -53.876 209.749 1.00 45.78 352 VAL B CA 1
ATOM 711 C CA . THR B 1 353 ? -6.060 -56.168 212.832 1.00 56.64 353 THR B CA 1
ATOM 712 C CA . ALA B 1 354 ? -7.130 -59.172 210.781 1.00 73.40 354 ALA B CA 1
ATOM 713 C CA . ASN B 1 355 ? -8.567 -61.444 213.511 1.00 79.99 355 ASN B CA 1
ATOM 714 C CA . PRO B 1 356 ? -9.111 -59.374 216.759 1.00 66.35 356 PRO B CA 1
ATOM 715 C CA . ILE B 1 357 ? -10.000 -61.879 219.539 1.00 52.66 357 ILE B CA 1
ATOM 716 C CA . VAL B 1 358 ? -10.566 -61.698 223.305 1.00 56.15 358 VAL B CA 1
ATOM 717 C CA . THR B 1 359 ? -7.879 -64.011 224.745 1.00 73.92 359 THR B CA 1
ATOM 718 C CA . ASP B 1 360 ? -8.972 -63.111 228.253 1.00 75.94 360 ASP B CA 1
ATOM 719 C CA . LYS B 1 361 ? -10.928 -60.207 229.726 1.00 77.22 361 LYS B CA 1
ATOM 720 C CA . GLU B 1 362 ? -8.680 -57.886 231.889 1.00 75.26 362 GLU B CA 1
ATOM 721 C CA . LYS B 1 363 ? -6.371 -57.571 228.845 1.00 61.28 363 LYS B CA 1
ATOM 722 C CA . PRO B 1 364 ? -7.775 -54.716 226.832 1.00 68.14 364 PRO B CA 1
ATOM 723 C CA . VAL B 1 365 ? -7.641 -55.430 223.131 1.00 57.41 365 VAL B CA 1
ATOM 724 C CA . ASN B 1 366 ? -6.368 -53.252 220.345 1.00 68.81 366 ASN B CA 1
ATOM 725 C CA . ILE B 1 367 ? -7.996 -52.808 216.994 1.00 56.93 367 ILE B CA 1
ATOM 726 C CA . GLU B 1 368 ? -6.127 -51.290 214.152 1.00 37.94 368 GLU B CA 1
ATOM 727 C CA . ALA B 1 369 ? -8.482 -50.100 211.394 1.00 46.42 369 ALA B CA 1
ATOM 728 C CA . GLU B 1 370 ? -7.910 -47.842 208.327 1.00 47.04 370 GLU B CA 1
ATOM 729 C CA . PRO B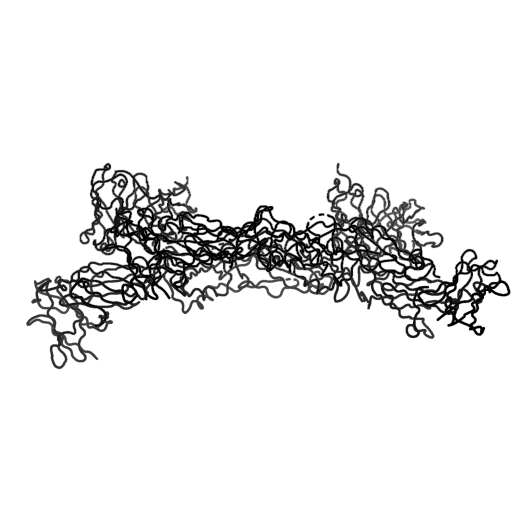 1 371 ? -11.116 -45.672 208.362 1.00 44.59 371 PRO B CA 1
ATOM 730 C CA . PRO B 1 372 ? -12.404 -43.894 205.155 1.00 55.70 372 PRO B CA 1
ATOM 731 C CA . PHE B 1 373 ? -12.063 -40.225 204.249 1.00 60.48 373 PHE B CA 1
ATOM 732 C CA . GLY B 1 374 ? -14.691 -37.958 205.792 1.00 76.78 374 GLY B CA 1
ATOM 733 C CA . GLU B 1 375 ? -17.002 -38.867 208.688 1.00 83.17 375 GLU B CA 1
ATOM 734 C CA . SER B 1 376 ? -16.595 -42.574 209.578 1.00 70.75 376 SER B CA 1
ATOM 735 C CA . TYR B 1 377 ? -18.737 -44.636 211.962 1.00 63.28 377 TYR B CA 1
ATOM 736 C CA . ILE B 1 378 ? -16.899 -47.531 213.627 1.00 55.09 378 ILE B CA 1
ATOM 737 C CA . VAL B 1 379 ? -18.990 -50.120 215.461 1.00 47.34 379 VAL B CA 1
ATOM 738 C CA . VAL B 1 380 ? -17.634 -52.661 217.914 1.00 46.75 380 VAL B CA 1
ATOM 739 C CA . GLY B 1 381 ? -19.826 -55.334 219.501 1.00 72.93 381 GLY B CA 1
ATOM 740 C CA . ALA B 1 382 ? -22.894 -57.424 218.735 1.00 77.41 382 ALA B CA 1
ATOM 741 C CA . GLY B 1 383 ? -26.488 -56.242 219.451 1.00 78.90 383 GLY B CA 1
ATOM 742 C CA . GLU B 1 384 ? -27.376 -53.201 221.591 1.00 70.36 384 GLU B CA 1
ATOM 743 C CA . LYS B 1 385 ? -24.534 -51.960 223.944 1.00 74.15 385 LYS B CA 1
ATOM 744 C CA . ALA B 1 386 ? -22.146 -52.001 220.932 1.00 49.74 386 ALA B CA 1
ATOM 745 C CA . LEU B 1 387 ? -19.779 -48.963 220.813 1.00 43.52 387 LEU B CA 1
ATOM 746 C CA . LYS B 1 388 ? -20.403 -46.525 217.883 1.00 49.67 388 LYS B CA 1
ATOM 747 C CA . LEU B 1 389 ? -17.461 -44.136 217.407 1.00 60.44 389 LEU B CA 1
ATOM 748 C CA . SER B 1 390 ? -17.408 -41.240 215.059 1.00 54.37 390 SER B CA 1
ATOM 749 C CA . TRP B 1 391 ? -14.059 -40.546 213.367 1.00 66.84 391 TRP B CA 1
ATOM 750 C CA . PHE B 1 392 ? -12.753 -37.854 210.994 1.00 59.35 392 PHE B CA 1
ATOM 751 C CA . LYS B 1 393 ? -10.269 -38.072 208.068 1.00 59.49 393 LYS B CA 1
ATOM 752 C CA . LYS B 1 394 ? -8.814 -35.571 205.524 1.00 57.32 394 LYS B CA 1
ATOM 753 C CA . MET C 1 1 ? 84.407 -12.055 199.530 1.00 105.03 1 MET C CA 1
ATOM 754 C CA . ARG C 1 2 ? 80.757 -11.352 200.295 1.00 77.97 2 ARG C CA 1
ATOM 755 C CA . CYS C 1 3 ? 79.184 -7.824 200.266 1.00 67.19 3 CYS C CA 1
ATOM 756 C CA . VAL C 1 4 ? 77.527 -5.694 197.494 1.00 43.84 4 VAL C CA 1
ATOM 757 C CA . GLY C 1 5 ? 78.723 -2.133 196.614 1.00 57.03 5 GLY C CA 1
ATOM 758 C CA . ILE C 1 6 ? 76.546 0.922 195.839 1.00 41.45 6 ILE C CA 1
ATOM 759 C CA . GLY C 1 7 ? 75.501 2.030 192.371 1.00 67.61 7 GLY C CA 1
ATOM 760 C CA . ASN C 1 8 ? 76.081 5.388 190.806 1.00 80.07 8 ASN C CA 1
ATOM 761 C CA . ARG C 1 9 ? 72.620 6.726 191.320 1.00 67.08 9 ARG C CA 1
ATOM 762 C CA . ASP C 1 10 ? 72.109 6.479 195.059 1.00 61.26 10 ASP C CA 1
ATOM 763 C CA . PHE C 1 11 ? 74.164 9.004 196.814 1.00 37.85 11 PHE C CA 1
ATOM 764 C CA . VAL C 1 12 ? 74.798 12.642 196.206 1.00 46.89 12 VAL C CA 1
ATOM 765 C CA . GLU C 1 13 ? 77.775 14.841 196.946 1.00 58.06 13 GLU C CA 1
ATOM 766 C CA . GLY C 1 14 ? 77.084 18.570 197.426 1.00 46.20 14 GLY C CA 1
ATOM 767 C CA . LEU C 1 15 ? 79.581 21.307 196.715 1.00 34.26 15 LEU C CA 1
ATOM 768 C CA . SER C 1 16 ? 78.964 21.978 200.368 1.00 65.00 16 SER C CA 1
ATOM 769 C CA . GLY C 1 17 ? 77.176 20.122 203.065 1.00 59.32 17 GLY C CA 1
ATOM 770 C CA . ALA C 1 18 ? 77.776 16.467 202.625 1.00 47.27 18 ALA C CA 1
ATOM 771 C CA . THR C 1 19 ? 77.261 13.084 201.246 1.00 54.16 19 THR C CA 1
ATOM 772 C CA . TRP C 1 20 ? 73.836 11.620 201.511 1.00 45.91 20 TRP C CA 1
ATOM 773 C CA . VAL C 1 21 ? 73.494 8.104 200.335 1.00 50.12 21 VAL C CA 1
ATOM 774 C CA . ASP C 1 22 ? 70.508 5.825 200.032 1.00 46.26 22 ASP C CA 1
ATOM 775 C CA . VAL C 1 23 ? 70.529 2.254 201.317 1.00 53.08 23 VAL C CA 1
ATOM 776 C CA . VAL C 1 24 ? 68.117 -0.623 201.589 1.00 47.36 24 VAL C CA 1
ATOM 777 C CA . LEU C 1 25 ? 69.706 -3.230 203.820 1.00 59.15 25 LEU C CA 1
ATOM 778 C CA . GLU C 1 26 ? 67.686 -6.426 203.651 1.00 70.97 26 GLU C CA 1
ATOM 779 C CA . HIS C 1 27 ? 67.346 -9.561 205.764 1.00 43.66 27 HIS C CA 1
ATOM 780 C CA . GLY C 1 28 ? 70.431 -11.461 204.716 1.00 49.92 28 GLY C CA 1
ATOM 781 C CA . SER C 1 29 ? 72.346 -8.912 202.636 1.00 60.80 29 SER C CA 1
ATOM 782 C CA . CYS C 1 30 ? 75.115 -6.462 203.337 1.00 60.98 30 CYS C CA 1
ATOM 783 C CA . VAL C 1 31 ? 75.876 -3.260 201.351 1.00 45.55 31 VAL C CA 1
ATOM 784 C CA . THR C 1 32 ? 79.372 -1.931 200.599 1.00 55.03 32 THR C CA 1
ATOM 785 C CA . THR C 1 33 ? 81.367 1.220 199.499 1.00 69.91 33 THR C CA 1
ATOM 786 C CA . MET C 1 34 ? 84.510 3.381 199.788 1.00 71.44 34 MET C CA 1
ATOM 787 C CA . ALA C 1 35 ? 86.318 6.479 198.552 1.00 68.42 35 ALA C CA 1
ATOM 788 C CA . LYS C 1 36 ? 89.907 7.145 197.519 1.00 60.06 36 LYS C CA 1
ATOM 789 C CA . ASP C 1 37 ? 92.598 5.771 199.811 1.00 90.07 37 ASP C CA 1
ATOM 790 C CA . LYS C 1 38 ? 89.877 5.281 202.383 1.00 73.89 38 LYS C CA 1
ATOM 791 C CA . PRO C 1 39 ? 89.238 1.813 203.759 1.00 54.96 39 PRO C CA 1
ATOM 792 C CA . THR C 1 40 ? 86.123 -0.070 202.641 1.00 46.29 40 THR C CA 1
ATOM 793 C CA . LEU C 1 41 ? 82.636 0.124 204.213 1.00 52.97 41 LEU C CA 1
ATOM 794 C CA . ASP C 1 42 ? 80.204 -2.626 205.130 1.00 50.51 42 ASP C CA 1
ATOM 795 C CA . ILE C 1 43 ? 76.662 -2.109 206.161 1.00 56.29 43 ILE C CA 1
ATOM 796 C CA . GLU C 1 44 ? 74.740 -4.996 207.392 1.00 36.40 44 GLU C CA 1
ATOM 797 C CA . LEU C 1 45 ? 71.409 -5.582 208.940 1.00 50.46 45 LEU C CA 1
ATOM 798 C CA . LEU C 1 46 ? 72.110 -7.438 212.117 1.00 55.53 46 LEU C CA 1
ATOM 799 C CA . LYS C 1 47 ? 68.593 -8.504 212.826 1.00 53.54 47 LYS C CA 1
ATOM 800 C CA . THR C 1 48 ? 65.056 -7.568 213.390 1.00 60.28 48 THR C CA 1
ATOM 801 C CA . GLU C 1 49 ? 63.036 -8.580 216.337 1.00 47.03 49 GLU C CA 1
ATOM 802 C CA . VAL C 1 50 ? 60.333 -7.568 218.737 1.00 45.83 50 VAL C CA 1
ATOM 803 C CA . THR C 1 51 ? 61.070 -7.524 222.308 1.00 54.46 51 THR C CA 1
ATOM 804 C CA . ASN C 1 52 ? 58.481 -8.338 227.114 1.00 49.87 52 ASN C CA 1
ATOM 805 C CA . PRO C 1 53 ? 52.634 -7.273 223.955 1.00 36.91 53 PRO C CA 1
ATOM 806 C CA . ALA C 1 54 ? 48.451 -7.091 224.287 1.00 49.93 54 ALA C CA 1
ATOM 807 C CA . VAL C 1 55 ? 46.350 -10.224 223.852 1.00 53.35 55 VAL C CA 1
ATOM 808 C CA . LEU C 1 56 ? 44.029 -9.595 220.947 1.00 50.81 56 LEU C CA 1
ATOM 809 C CA . ARG C 1 57 ? 41.979 -12.716 220.614 1.00 58.08 57 ARG C CA 1
ATOM 810 C CA . LYS C 1 58 ? 42.345 -16.041 222.322 1.00 50.81 58 LYS C CA 1
ATOM 811 C CA . LEU C 1 59 ? 41.203 -18.999 220.289 1.00 39.27 59 LEU C CA 1
ATOM 812 C CA . CYS C 1 60 ? 40.342 -22.485 221.343 1.00 61.51 60 CYS C CA 1
ATOM 813 C CA . ILE C 1 61 ? 41.813 -25.066 218.987 1.00 60.02 61 ILE C CA 1
ATOM 814 C CA . GLU C 1 62 ? 40.943 -27.979 221.213 1.00 65.65 62 GLU C CA 1
ATOM 815 C CA . ALA C 1 63 ? 38.324 -28.376 224.021 1.00 57.55 63 ALA C CA 1
ATOM 816 C CA . LYS C 1 64 ? 36.603 -31.151 226.074 1.00 64.17 64 LYS C CA 1
ATOM 817 C CA . ILE C 1 65 ? 32.935 -31.619 227.153 1.00 62.13 65 ILE C CA 1
ATOM 818 C CA . SER C 1 66 ? 31.648 -32.188 230.659 1.00 79.73 66 SER C CA 1
ATOM 819 C CA . ASN C 1 67 ? 28.566 -32.772 232.765 1.00 91.81 67 ASN C CA 1
ATOM 820 C CA . THR C 1 68 ? 26.241 -33.600 229.901 1.00 84.93 68 THR C CA 1
ATOM 821 C CA . THR C 1 69 ? 22.514 -33.307 230.563 1.00 87.31 69 THR C CA 1
ATOM 822 C CA . THR C 1 70 ? 19.279 -33.523 228.618 1.00 69.59 70 THR C CA 1
ATOM 823 C CA . ASP C 1 71 ? 15.545 -33.129 229.245 1.00 83.00 71 ASP C CA 1
ATOM 824 C CA . SER C 1 72 ? 13.022 -34.183 226.601 1.00 85.88 72 SER C CA 1
ATOM 825 C CA . ARG C 1 73 ? 9.196 -34.145 226.611 1.00 80.15 73 ARG C CA 1
ATOM 826 C CA . CYS C 1 74 ? 6.386 -36.064 225.053 1.00 80.10 74 CYS C CA 1
ATOM 827 C CA . PRO C 1 75 ? 4.023 -34.464 222.597 1.00 67.13 75 PRO C CA 1
ATOM 828 C CA . THR C 1 76 ? 1.619 -32.101 224.403 1.00 94.69 76 THR C CA 1
ATOM 829 C CA . GLN C 1 77 ? 4.227 -31.540 226.996 1.00 85.66 77 GLN C CA 1
ATOM 830 C CA . GLY C 1 78 ? 5.716 -28.432 225.455 1.00 83.33 78 GLY C CA 1
ATOM 831 C CA . GLU C 1 79 ? 9.393 -27.519 225.032 1.00 65.76 79 GLU C CA 1
ATOM 832 C CA . ALA C 1 80 ? 11.990 -29.332 227.072 1.00 60.70 80 ALA C CA 1
ATOM 833 C CA . THR C 1 81 ? 13.993 -27.052 229.316 1.00 59.18 81 THR C CA 1
ATOM 834 C CA . LEU C 1 82 ? 17.190 -26.566 231.244 1.00 79.65 82 LEU C CA 1
ATOM 835 C CA . VAL C 1 83 ? 18.495 -23.648 233.329 1.00 90.18 83 VAL C CA 1
ATOM 836 C CA . GLU C 1 84 ? 21.782 -24.139 231.564 1.00 75.67 84 GLU C CA 1
ATOM 837 C CA . GLU C 1 85 ? 20.350 -22.479 228.489 1.00 94.62 85 GLU C CA 1
ATOM 838 C CA . GLN C 1 86 ? 21.475 -19.272 230.202 1.00 106.23 86 GLN C CA 1
ATOM 839 C CA . ASP C 1 87 ? 25.128 -20.134 231.064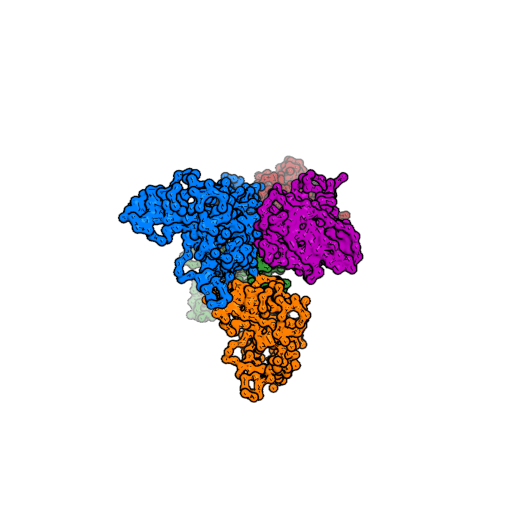 1.00 83.54 87 ASP C CA 1
ATOM 840 C CA . ALA C 1 88 ? 27.605 -19.610 228.290 1.00 78.54 88 ALA C CA 1
ATOM 841 C CA . ASN C 1 89 ? 29.575 -22.547 229.605 1.00 66.77 89 ASN C CA 1
ATOM 842 C CA . PHE C 1 90 ? 27.407 -25.073 227.886 1.00 50.89 90 PHE C CA 1
ATOM 843 C CA . VAL C 1 91 ? 26.633 -25.612 224.284 1.00 42.32 91 VAL C CA 1
ATOM 844 C CA . CYS C 1 92 ? 23.103 -26.955 224.019 1.00 63.37 92 CYS C CA 1
ATOM 845 C CA . ARG C 1 93 ? 21.018 -28.104 221.161 1.00 67.58 93 ARG C CA 1
ATOM 846 C CA . ARG C 1 94 ? 17.210 -28.095 220.953 1.00 46.29 94 ARG C CA 1
ATOM 847 C CA . THR C 1 95 ? 15.761 -30.417 218.453 1.00 59.13 95 THR C CA 1
ATOM 848 C CA . PHE C 1 96 ? 12.494 -32.243 218.105 1.00 40.62 96 PHE C CA 1
ATOM 849 C CA . VAL C 1 97 ? 12.402 -36.031 218.432 1.00 37.76 97 VAL C CA 1
ATOM 850 C CA . ASP C 1 98 ? 9.999 -38.985 218.108 1.00 50.11 98 ASP C CA 1
ATOM 851 C CA . ARG C 1 99 ? 8.276 -40.619 221.121 1.00 42.46 99 ARG C CA 1
ATOM 852 C CA . GLY C 1 100 ? 6.310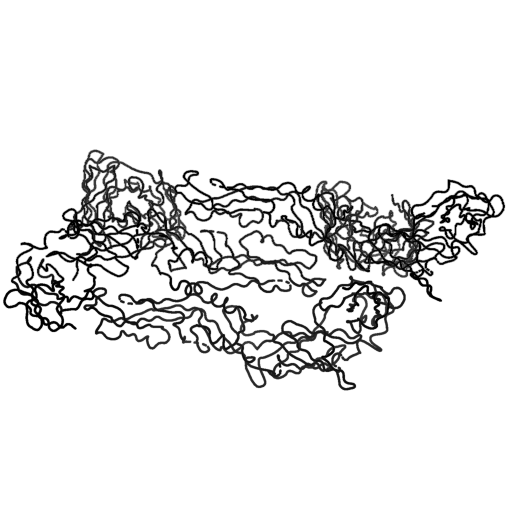 -43.914 220.919 1.00 65.98 100 GLY C CA 1
ATOM 853 C CA . TRP C 1 101 ? 5.615 -46.676 223.384 1.00 87.56 101 TRP C CA 1
ATOM 854 C CA . GLY C 1 102 ? 9.232 -47.027 222.429 1.00 97.51 102 GLY C CA 1
ATOM 855 C CA . ASN C 1 103 ? 10.346 -44.952 225.411 1.00 89.59 103 ASN C CA 1
ATOM 856 C CA . GLY C 1 104 ? 7.497 -44.650 227.924 1.00 91.12 104 GLY C CA 1
ATOM 857 C CA . CYS C 1 105 ? 5.347 -42.262 225.861 1.00 101.18 105 CYS C CA 1
ATOM 858 C CA . GLY C 1 106 ? 1.629 -43.079 225.551 1.00 83.83 106 GLY C CA 1
ATOM 859 C CA . LEU C 1 107 ? 0.933 -41.393 222.244 1.00 75.08 107 LEU C CA 1
ATOM 860 C CA . PHE C 1 108 ? 2.538 -41.126 218.835 1.00 81.77 108 PHE C CA 1
ATOM 861 C CA . GLY C 1 109 ? 4.184 -37.934 217.709 1.00 61.39 109 GLY C CA 1
ATOM 862 C CA . LYS C 1 110 ? 7.234 -35.734 217.956 1.00 45.41 110 LYS C CA 1
ATOM 863 C CA . GLY C 1 111 ? 8.482 -34.506 221.349 1.00 52.56 111 GLY C CA 1
ATOM 864 C CA . SER C 1 112 ? 10.520 -31.420 222.224 1.00 60.98 112 SER C CA 1
ATOM 865 C CA . LEU C 1 113 ? 13.893 -32.243 223.582 1.00 49.45 113 LEU C CA 1
ATOM 866 C CA . LEU C 1 114 ? 16.976 -30.171 224.497 1.00 51.91 114 LEU C CA 1
ATOM 867 C CA . THR C 1 115 ? 20.466 -31.245 225.626 1.00 32.76 115 THR C CA 1
ATOM 868 C CA . CYS C 1 116 ? 23.644 -29.515 226.969 1.00 47.35 116 CYS C CA 1
ATOM 869 C CA . ALA C 1 117 ? 27.239 -29.978 227.989 1.00 55.88 117 ALA C CA 1
ATOM 870 C CA . LYS C 1 118 ? 29.955 -27.926 229.681 1.00 64.25 118 LYS C CA 1
ATOM 871 C CA . PHE C 1 119 ? 32.391 -26.652 227.084 1.00 55.76 119 PHE C CA 1
ATOM 872 C CA . LYS C 1 120 ? 35.944 -26.539 228.386 1.00 63.46 120 LYS C CA 1
ATOM 873 C CA . CYS C 1 121 ? 38.790 -25.608 226.163 1.00 68.45 121 CYS C CA 1
ATOM 874 C CA . VAL C 1 122 ? 42.111 -27.314 226.827 1.00 74.16 122 VAL C CA 1
ATOM 875 C CA . THR C 1 123 ? 44.464 -25.947 224.147 1.00 64.70 123 THR C CA 1
ATOM 876 C CA . LYS C 1 124 ? 44.271 -22.189 223.378 1.00 69.39 124 LYS C CA 1
ATOM 877 C CA . LEU C 1 125 ? 46.271 -20.315 220.755 1.00 52.20 125 LEU C CA 1
ATOM 878 C CA . GLU C 1 126 ? 46.870 -16.556 221.057 1.00 54.93 126 GLU C CA 1
ATOM 879 C CA . GLY C 1 127 ? 46.797 -13.678 218.644 1.00 54.62 127 GLY C CA 1
ATOM 880 C CA . LYS C 1 128 ? 48.627 -10.607 219.997 1.00 53.70 128 LYS C CA 1
ATOM 881 C CA . ILE C 1 129 ? 49.247 -7.066 218.934 1.00 44.69 129 ILE C CA 1
ATOM 882 C CA . VAL C 1 130 ? 52.085 -4.630 219.075 1.00 47.58 130 VAL C CA 1
ATOM 883 C CA . GLN C 1 131 ? 51.689 -0.006 220.400 1.00 51.45 131 GLN C CA 1
ATOM 884 C CA . TYR C 1 132 ? 53.248 -2.431 221.814 1.00 36.80 132 TYR C CA 1
ATOM 885 C CA . GLU C 1 133 ? 54.904 6.344 218.134 1.00 48.88 133 GLU C CA 1
ATOM 886 C CA . ASN C 1 134 ? 59.137 -3.295 220.711 1.00 36.18 134 ASN C CA 1
ATOM 887 C CA . LEU C 1 135 ? 60.525 -3.102 217.634 1.00 51.01 135 LEU C CA 1
ATOM 888 C CA . LYS C 1 136 ? 64.270 -2.934 217.195 1.00 30.86 136 LYS C CA 1
ATOM 889 C CA . TYR C 1 137 ? 66.626 -3.420 214.316 1.00 37.31 137 TYR C CA 1
ATOM 890 C CA . SER C 1 138 ? 70.268 -4.251 215.025 1.00 44.57 138 SER C CA 1
ATOM 891 C CA . VAL C 1 139 ? 72.605 -2.880 212.409 1.00 33.27 139 VAL C CA 1
ATOM 892 C CA . ILE C 1 140 ? 76.293 -3.342 211.701 1.00 41.20 140 ILE C CA 1
ATOM 893 C CA . VAL C 1 141 ? 78.717 -0.787 210.412 1.00 42.05 141 VAL C CA 1
ATOM 894 C CA . THR C 1 142 ? 82.010 -2.495 209.766 1.00 56.51 142 THR C CA 1
ATOM 895 C CA . VAL C 1 143 ? 85.048 -0.646 208.205 1.00 60.03 143 VAL C CA 1
ATOM 896 C CA . THR C 1 155 ? 88.903 -9.200 204.351 1.00 127.35 155 THR C CA 1
ATOM 897 C CA . THR C 1 156 ? 87.004 -7.366 207.088 1.00 101.77 156 THR C CA 1
ATOM 898 C CA . GLU C 1 157 ? 87.588 -6.121 210.610 1.00 106.86 157 GLU C CA 1
ATOM 899 C CA . HIS C 1 158 ? 86.087 -4.614 213.798 1.00 120.16 158 HIS C CA 1
ATOM 900 C CA . GLY C 1 159 ? 82.408 -3.607 213.452 1.00 83.18 159 GLY C CA 1
ATOM 901 C CA . THR C 1 160 ? 80.102 -1.246 215.363 1.00 75.48 160 THR C CA 1
ATOM 902 C CA . ILE C 1 161 ? 76.459 -2.142 216.095 1.00 46.04 161 ILE C CA 1
ATOM 903 C CA . ALA C 1 162 ? 73.856 0.526 215.804 1.00 31.50 162 ALA C CA 1
ATOM 904 C CA . THR C 1 163 ? 70.516 -0.423 217.210 1.00 36.08 163 THR C CA 1
ATOM 905 C CA . ILE C 1 164 ? 67.597 1.412 215.580 1.00 47.35 164 ILE C CA 1
ATOM 906 C CA . THR C 1 165 ? 63.904 1.637 216.440 1.00 38.84 165 THR C CA 1
ATOM 907 C CA . PRO C 1 166 ? 60.548 3.028 215.292 1.00 44.52 166 PRO C CA 1
ATOM 908 C CA . GLN C 1 167 ? 60.806 5.674 217.991 1.00 58.29 167 GLN C CA 1
ATOM 909 C CA . ALA C 1 168 ? 64.433 6.685 217.604 1.00 47.85 168 ALA C CA 1
ATOM 910 C CA . PRO C 1 169 ? 65.668 5.809 214.117 1.00 55.56 169 PRO C CA 1
ATOM 911 C CA . THR C 1 170 ? 68.658 8.230 214.050 1.00 50.81 170 THR C CA 1
ATOM 912 C CA . SER C 1 171 ? 72.021 6.909 215.059 1.00 56.88 171 SER C CA 1
ATOM 913 C CA . GLU C 1 172 ? 75.301 8.630 214.638 1.00 68.09 172 GLU C CA 1
ATOM 914 C CA . ILE C 1 173 ? 78.475 6.740 214.781 1.00 63.21 173 ILE C CA 1
ATOM 915 C CA . GLN C 1 174 ? 82.102 7.645 214.859 1.00 65.15 174 GLN C CA 1
ATOM 916 C CA . LEU C 1 175 ? 83.972 5.808 212.118 1.00 63.72 175 LEU C CA 1
ATOM 917 C CA . THR C 1 176 ? 87.769 6.163 211.852 1.00 79.15 176 THR C CA 1
ATOM 918 C CA . ASP C 1 177 ? 89.042 7.244 208.427 1.00 59.01 177 ASP C CA 1
ATOM 919 C CA . TYR C 1 178 ? 85.522 8.419 207.589 1.00 55.37 178 TYR C CA 1
ATOM 920 C CA . GLY C 1 179 ? 84.502 10.542 210.576 1.00 65.31 179 GLY C CA 1
ATOM 921 C CA . ALA C 1 180 ? 81.001 11.119 211.900 1.00 59.82 180 ALA C CA 1
ATOM 922 C CA . LEU C 1 181 ? 78.187 9.285 210.143 1.00 49.49 181 LEU C CA 1
ATOM 923 C CA . THR C 1 182 ? 74.548 9.506 210.951 1.00 42.49 182 THR C CA 1
ATOM 924 C CA . LEU C 1 183 ? 72.300 6.656 210.028 1.00 44.89 183 LEU C CA 1
ATOM 925 C CA . ASP C 1 184 ? 68.666 7.192 209.437 1.00 70.39 184 ASP C CA 1
ATOM 926 C CA . CYS C 1 185 ? 66.425 4.216 208.958 1.00 63.47 185 CYS C CA 1
ATOM 927 C CA . SER C 1 186 ? 62.899 2.972 208.396 1.00 44.48 186 SER C CA 1
ATOM 928 C CA . PRO C 1 187 ? 61.358 -0.440 207.825 1.00 60.34 187 PRO C CA 1
ATOM 929 C CA . ARG C 1 188 ? 60.358 -1.053 204.315 1.00 62.33 188 ARG C CA 1
ATOM 930 C CA . THR C 1 189 ? 58.531 5.189 210.393 1.00 65.49 189 THR C CA 1
ATOM 931 C CA . GLY C 1 190 ? 57.154 2.313 212.285 1.00 81.15 190 GLY C CA 1
ATOM 932 C CA . LEU C 1 191 ? 57.856 4.016 209.436 1.00 64.14 191 LEU C CA 1
ATOM 933 C CA . ASP C 1 192 ? 52.859 -5.700 217.362 1.00 66.96 192 ASP C CA 1
ATOM 934 C CA . PHE C 1 193 ? 53.364 -2.267 212.340 1.00 55.22 193 PHE C CA 1
ATOM 935 C CA . ASN C 1 194 ? 48.475 -2.281 208.072 1.00 42.45 194 ASN C CA 1
ATOM 936 C CA . GLU C 1 195 ? 48.090 -5.765 207.866 1.00 52.98 195 GLU C CA 1
ATOM 937 C CA . MET C 1 196 ? 50.195 -8.057 211.527 1.00 52.59 196 MET C CA 1
ATOM 938 C CA . VAL C 1 197 ? 49.414 -10.178 214.528 1.00 53.04 197 VAL C CA 1
ATOM 939 C CA . LEU C 1 198 ? 51.838 -12.226 216.494 1.00 46.65 198 LEU C CA 1
ATOM 940 C CA . LEU C 1 199 ? 50.514 -15.769 216.726 1.00 39.35 199 LEU C CA 1
ATOM 941 C CA . THR C 1 200 ? 51.398 -18.232 219.449 1.00 50.93 200 THR C CA 1
ATOM 942 C CA . MET C 1 201 ? 50.553 -21.925 219.423 1.00 61.64 201 MET C CA 1
ATOM 943 C CA . LYS C 1 202 ? 52.286 -23.857 222.227 1.00 61.60 202 LYS C CA 1
ATOM 944 C CA . GLU C 1 203 ? 56.021 -23.447 221.621 1.00 83.31 203 GLU C CA 1
ATOM 945 C CA . LYS C 1 204 ? 56.061 -21.554 218.285 1.00 55.65 204 LYS C CA 1
ATOM 946 C CA . SER C 1 205 ? 55.349 -17.955 217.250 1.00 66.06 205 SER C CA 1
ATOM 947 C CA . TRP C 1 206 ? 54.247 -17.182 213.793 1.00 44.75 206 TRP C CA 1
ATOM 948 C CA . LEU C 1 207 ? 53.439 -13.761 212.394 1.00 49.95 207 LEU C CA 1
ATOM 949 C CA . VAL C 1 208 ? 50.243 -13.334 210.264 1.00 25.61 208 VAL C CA 1
ATOM 950 C CA . HIS C 1 209 ? 47.982 -10.711 208.703 1.00 41.88 209 HIS C CA 1
ATOM 951 C CA . LYS C 1 210 ? 45.310 -9.601 211.213 1.00 33.67 210 LYS C CA 1
ATOM 952 C CA . GLN C 1 211 ? 42.326 -10.064 208.983 1.00 49.97 211 GLN C CA 1
ATOM 953 C CA . TRP C 1 212 ? 43.344 -13.640 208.134 1.00 47.38 212 TRP C CA 1
ATOM 954 C CA . PHE C 1 213 ? 43.815 -14.319 211.807 1.00 37.87 213 PHE C CA 1
ATOM 955 C CA . LEU C 1 214 ? 40.444 -12.928 212.694 1.00 48.28 214 LEU C CA 1
ATOM 956 C CA . ASP C 1 215 ? 38.730 -15.217 210.325 1.00 57.51 215 ASP C CA 1
ATOM 957 C CA . LEU C 1 216 ? 39.841 -18.640 211.421 1.00 48.03 216 LEU C CA 1
ATOM 958 C CA . PRO C 1 217 ? 36.886 -21.050 212.140 1.00 47.70 217 PRO C CA 1
ATOM 959 C CA . LEU C 1 218 ? 37.006 -21.514 215.924 1.00 40.93 218 LEU C CA 1
ATOM 960 C CA . PRO C 1 219 ? 35.590 -20.764 219.310 1.00 50.29 219 PRO C CA 1
ATOM 961 C CA . TRP C 1 220 ? 37.306 -17.457 220.582 1.00 37.89 220 TRP C CA 1
ATOM 962 C CA . THR C 1 221 ? 37.292 -14.858 223.422 1.00 43.90 221 THR C CA 1
ATOM 963 C CA . SER C 1 222 ? 38.253 -11.229 223.787 1.00 36.80 222 SER C CA 1
ATOM 964 C CA . GLY C 1 223 ? 41.671 -11.543 225.425 1.00 54.10 223 GLY C CA 1
ATOM 965 C CA . GLU C 1 229 ? 35.766 -17.001 231.092 1.00 77.64 229 GLU C CA 1
ATOM 966 C CA . THR C 1 230 ? 33.566 -17.176 228.034 1.00 70.18 230 THR C CA 1
ATOM 967 C CA . TRP C 1 231 ? 33.872 -19.019 224.669 1.00 59.60 231 TRP C CA 1
ATOM 968 C CA . ASN C 1 232 ? 32.156 -17.992 221.400 1.00 51.90 232 ASN C CA 1
ATOM 969 C CA . ARG C 1 233 ? 30.721 -20.071 218.606 1.00 60.91 233 ARG C CA 1
ATOM 970 C CA . GLN C 1 234 ? 31.700 -22.952 220.795 1.00 68.98 234 GLN C CA 1
ATOM 971 C CA . ASP C 1 235 ? 29.693 -25.040 218.419 1.00 72.62 235 ASP C CA 1
ATOM 972 C CA . LEU C 1 236 ? 32.382 -24.894 215.797 1.00 49.03 236 LEU C CA 1
ATOM 973 C CA . LEU C 1 237 ? 33.927 -27.847 217.566 1.00 49.29 237 LEU C CA 1
ATOM 974 C CA . VAL C 1 238 ? 31.023 -29.405 219.392 1.00 37.62 238 VAL C CA 1
ATOM 975 C CA . THR C 1 239 ? 28.069 -30.736 217.564 1.00 68.46 239 THR C CA 1
ATOM 976 C CA . PHE C 1 240 ? 24.955 -32.772 218.057 1.00 87.98 240 PHE C CA 1
ATOM 977 C CA . LYS C 1 241 ? 23.857 -35.689 215.928 1.00 110.77 241 LYS C CA 1
ATOM 978 C CA . THR C 1 242 ? 20.615 -37.634 215.553 1.00 138.00 242 THR C CA 1
ATOM 979 C CA . ALA C 1 243 ? 18.877 -37.646 218.920 1.00 123.99 243 ALA C CA 1
ATOM 980 C CA . HIS C 1 244 ? 17.465 -40.958 220.197 1.00 115.29 244 HIS C CA 1
ATOM 981 C CA . ALA C 1 245 ? 14.344 -41.803 222.211 1.00 116.96 245 ALA C CA 1
ATOM 982 C CA . GLN C 1 248 ? 20.888 -36.943 222.067 1.00 90.28 248 GLN C CA 1
ATOM 983 C CA . GLU C 1 249 ? 24.714 -37.274 221.448 1.00 97.67 249 GLU C CA 1
ATOM 984 C CA . ALA C 1 250 ? 27.358 -34.631 220.804 1.00 80.53 250 ALA C CA 1
ATOM 985 C CA . VAL C 1 251 ? 30.329 -34.978 218.492 1.00 72.11 251 VAL C CA 1
ATOM 986 C CA . VAL C 1 252 ? 33.578 -33.032 218.208 1.00 63.72 252 VAL C CA 1
ATOM 987 C CA . LEU C 1 253 ? 36.596 -32.604 215.918 1.00 66.22 253 LEU C CA 1
ATOM 988 C CA . GLY C 1 254 ? 40.064 -33.319 217.306 1.00 57.00 254 GLY C CA 1
ATOM 989 C CA . SER C 1 255 ? 43.214 -31.554 218.518 1.00 70.66 255 SER C CA 1
ATOM 990 C CA . GLN C 1 256 ? 43.941 -28.669 216.175 1.00 62.07 256 GLN C CA 1
ATOM 991 C CA . GLU C 1 257 ? 47.771 -28.497 216.325 1.00 55.45 257 GLU C CA 1
ATOM 992 C CA . GLY C 1 258 ? 47.896 -30.311 213.012 1.00 67.56 258 GLY C CA 1
ATOM 993 C CA . ALA C 1 259 ? 44.968 -28.714 211.214 1.00 66.79 259 ALA C CA 1
ATOM 994 C CA . MET C 1 260 ? 46.748 -25.433 211.755 1.00 53.42 260 MET C CA 1
ATOM 995 C CA . HIS C 1 261 ? 50.348 -26.269 211.129 1.00 51.27 261 HIS C CA 1
ATOM 996 C CA . THR C 1 262 ? 49.275 -27.061 207.580 1.00 60.66 262 THR C CA 1
ATOM 997 C CA . ALA C 1 263 ? 47.332 -23.722 207.558 1.00 55.34 263 ALA C CA 1
ATOM 998 C CA . LEU C 1 264 ? 50.183 -21.543 208.922 1.00 56.30 264 LEU C CA 1
ATOM 999 C CA . THR C 1 265 ? 52.165 -22.755 205.929 1.00 49.39 265 THR C CA 1
ATOM 1000 C CA . GLY C 1 266 ? 53.186 -19.564 204.031 1.00 63.22 266 GLY C CA 1
ATOM 1001 C CA . ALA C 1 267 ? 53.595 -17.771 207.438 1.00 57.04 267 ALA C CA 1
ATOM 1002 C CA . THR C 1 268 ? 56.728 -15.904 208.459 1.00 60.47 268 THR C CA 1
ATOM 1003 C CA . GLU C 1 269 ? 58.063 -17.934 211.409 1.00 62.08 269 GLU C CA 1
ATOM 1004 C CA . ILE C 1 270 ? 59.682 -16.159 214.485 1.00 63.63 270 ILE C CA 1
ATOM 1005 C CA . GLN C 1 271 ? 62.064 -16.945 217.347 1.00 84.12 271 GLN C CA 1
ATOM 1006 C CA . THR C 1 272 ? 60.405 -15.727 220.571 1.00 84.57 272 THR C CA 1
ATOM 1007 C CA . SER C 1 273 ? 61.048 -16.230 224.336 1.00 76.19 273 SER C CA 1
ATOM 1008 C CA . GLY C 1 274 ? 58.307 -15.616 226.859 1.00 51.01 274 GLY C CA 1
ATOM 1009 C CA . THR C 1 275 ? 57.186 -12.124 226.124 1.00 42.39 275 THR C CA 1
ATOM 1010 C CA . THR C 1 276 ? 60.207 -10.826 224.408 1.00 56.02 276 THR C CA 1
ATOM 1011 C CA . THR C 1 277 ? 60.439 -11.202 220.717 1.00 43.40 277 THR C CA 1
ATOM 1012 C CA . ILE C 1 278 ? 63.433 -10.139 218.736 1.00 43.90 278 ILE C CA 1
ATOM 1013 C CA . PHE C 1 279 ? 63.627 -8.525 215.288 1.00 40.07 279 PHE C CA 1
ATOM 1014 C CA . ALA C 1 280 ? 65.037 -8.857 210.485 1.00 29.61 280 ALA C CA 1
ATOM 1015 C CA . GLY C 1 281 ? 63.226 -7.244 208.801 1.00 39.17 281 GLY C CA 1
ATOM 1016 C CA . HIS C 1 282 ? 63.913 -5.067 205.560 1.00 40.57 282 HIS C CA 1
ATOM 1017 C CA . LEU C 1 283 ? 65.210 -1.651 206.509 1.00 39.57 283 LEU C CA 1
ATOM 1018 C CA . LYS C 1 284 ? 65.821 1.410 204.423 1.00 28.35 284 LYS C CA 1
ATOM 1019 C CA . CYS C 1 285 ? 68.390 4.072 205.409 1.00 48.95 285 CYS C CA 1
ATOM 1020 C CA . ARG C 1 286 ? 70.195 7.103 204.361 1.00 40.85 286 ARG C CA 1
ATOM 1021 C CA . LEU C 1 287 ? 73.705 7.799 205.606 1.00 28.18 287 LEU C CA 1
ATOM 1022 C CA . LYS C 1 288 ? 74.765 11.334 206.217 1.00 33.20 288 LYS C CA 1
ATOM 1023 C CA . MET C 1 289 ? 78.451 11.815 206.372 1.00 56.04 289 MET C CA 1
ATOM 1024 C CA . ASP C 1 290 ? 80.965 14.492 205.806 1.00 69.82 290 ASP C CA 1
ATOM 1025 C CA . LYS C 1 291 ? 79.744 10.415 205.662 1.00 44.01 291 LYS C CA 1
ATOM 1026 C CA . LEU C 1 292 ? 83.101 8.205 204.894 1.00 55.36 292 LEU C CA 1
ATOM 1027 C CA . THR C 1 293 ? 85.736 12.052 206.064 1.00 55.38 293 THR C CA 1
ATOM 1028 C CA . LEU C 1 294 ? 86.762 11.729 205.354 1.00 54.55 294 LEU C CA 1
ATOM 1029 C CA . LYS C 1 295 ? 91.581 11.892 205.758 1.00 49.50 295 LYS C CA 1
ATOM 1030 C CA . GLY C 1 296 ? 92.868 9.889 202.909 1.00 63.94 296 GLY C CA 1
ATOM 1031 C CA . ILE C 1 297 ? 94.849 5.872 205.860 1.00 65.10 297 ILE C CA 1
ATOM 1032 C CA . SER C 1 298 ? 101.136 11.666 202.044 1.00 83.23 298 SER C CA 1
ATOM 1033 C CA . TYR C 1 299 ? 100.268 6.169 207.349 1.00 64.87 299 TYR C CA 1
ATOM 1034 C CA . VAL C 1 300 ? 105.447 5.522 203.463 1.00 75.24 300 VAL C CA 1
ATOM 1035 C CA . MET C 1 301 ? 105.548 3.072 200.459 1.00 65.98 301 MET C CA 1
ATOM 1036 C CA . CYS C 1 302 ? 106.645 -0.459 201.625 1.00 71.64 302 CYS C CA 1
ATOM 1037 C CA . THR C 1 303 ? 110.119 -2.049 200.890 1.00 54.72 303 THR C CA 1
ATOM 1038 C CA . GLY C 1 304 ? 110.049 -5.288 202.809 1.00 61.20 304 GLY C CA 1
ATOM 1039 C CA . SER C 1 305 ? 108.862 -8.194 200.661 1.00 69.28 305 SER C CA 1
ATOM 1040 C CA . PHE C 1 306 ? 105.575 -10.088 200.897 1.00 55.48 306 PHE C CA 1
ATOM 1041 C CA . LYS C 1 307 ? 104.988 -13.747 201.713 1.00 47.28 307 LYS C CA 1
ATOM 1042 C CA . LEU C 1 308 ? 101.717 -15.216 200.428 1.00 49.03 308 LEU C CA 1
ATOM 1043 C CA . GLU C 1 309 ? 99.892 -16.426 203.586 1.00 54.29 309 GLU C CA 1
ATOM 1044 C CA . LYS C 1 310 ? 96.919 -18.298 202.086 1.00 71.18 310 LYS C CA 1
ATOM 1045 C CA . GLU C 1 311 ? 96.156 -18.919 198.456 1.00 75.32 311 GLU C CA 1
ATOM 1046 C CA . VAL C 1 312 ? 94.251 -16.470 196.273 1.00 54.43 312 VAL C CA 1
ATOM 1047 C CA . ALA C 1 313 ? 90.517 -17.038 196.800 1.00 63.77 313 ALA C CA 1
ATOM 1048 C CA . GLU C 1 314 ? 87.548 -15.764 194.774 1.00 72.90 314 GLU C CA 1
ATOM 1049 C CA . THR C 1 315 ? 84.877 -13.789 196.690 1.00 71.34 315 THR C CA 1
ATOM 1050 C CA . GLN C 1 316 ? 81.118 -13.797 196.497 1.00 77.70 316 GLN C CA 1
ATOM 1051 C CA . HIS C 1 317 ? 80.937 -10.024 195.888 1.00 58.87 317 HIS C CA 1
ATOM 1052 C CA . GLY C 1 318 ? 82.905 -10.901 192.667 1.00 62.47 318 GLY C CA 1
ATOM 1053 C CA . THR C 1 319 ? 86.460 -9.792 193.594 1.00 69.52 319 THR C CA 1
ATOM 1054 C CA . VAL C 1 320 ? 89.637 -11.888 194.250 1.00 56.27 320 VAL C CA 1
ATOM 1055 C CA . LEU C 1 321 ? 91.103 -11.880 197.788 1.00 52.80 321 LEU C CA 1
ATOM 1056 C CA . VAL C 1 322 ? 94.814 -12.413 198.383 1.00 44.01 322 VAL C CA 1
ATOM 1057 C CA . GLN C 1 323 ? 96.318 -12.485 201.854 1.00 53.89 323 GLN C CA 1
ATOM 1058 C CA . VAL C 1 324 ? 99.880 -11.289 202.149 1.00 49.68 324 VAL C CA 1
ATOM 1059 C CA . LYS C 1 325 ? 102.362 -11.042 204.985 1.00 52.68 325 LYS C CA 1
ATOM 1060 C CA . TYR C 1 326 ? 104.978 -8.399 205.344 1.00 65.54 326 TYR C CA 1
ATOM 1061 C CA . GLU C 1 327 ? 108.579 -9.219 206.329 1.00 96.00 327 GLU C CA 1
ATOM 1062 C CA . GLY C 1 328 ? 110.131 -5.691 206.826 1.00 93.13 328 GLY C CA 1
ATOM 1063 C CA . THR C 1 329 ? 110.676 -2.966 209.506 1.00 80.62 329 THR C CA 1
ATOM 1064 C CA . ASP C 1 330 ? 108.292 -0.380 208.032 1.00 79.66 330 ASP C CA 1
ATOM 1065 C CA . ALA C 1 331 ? 104.964 -0.634 209.941 1.00 99.06 331 ALA C CA 1
ATOM 1066 C CA . PRO C 1 332 ? 103.162 1.535 208.901 1.00 92.09 332 PRO C CA 1
ATOM 1067 C CA . CYS C 1 333 ? 103.397 1.653 205.110 1.00 69.90 333 CYS C CA 1
ATOM 1068 C CA . LYS C 1 334 ? 101.377 1.661 201.816 1.00 49.19 334 LYS C CA 1
ATOM 1069 C CA . ILE C 1 335 ? 101.538 -1.704 199.944 1.00 55.72 335 ILE C CA 1
ATOM 1070 C CA . PRO C 1 336 ? 102.891 -1.362 196.362 1.00 58.06 336 PRO C CA 1
ATOM 1071 C CA . PHE C 1 337 ? 100.572 -3.463 194.129 1.00 55.87 337 PHE C CA 1
ATOM 1072 C CA . SER C 1 338 ? 100.145 -3.825 190.347 1.00 57.08 338 SER C CA 1
ATOM 1073 C CA . SER C 1 339 ? 98.015 -5.732 187.766 1.00 56.50 339 SER C CA 1
ATOM 1074 C CA . GLN C 1 340 ? 98.822 -6.927 184.245 1.00 58.32 340 GLN C CA 1
ATOM 1075 C CA . ASP C 1 341 ? 96.554 -8.680 181.669 1.00 77.78 341 ASP C CA 1
ATOM 1076 C CA . GLU C 1 342 ? 97.521 -11.605 179.341 1.00 93.96 342 GLU C CA 1
ATOM 1077 C CA . LYS C 1 343 ? 99.188 -9.175 176.936 1.00 91.44 343 LYS C CA 1
ATOM 1078 C CA . GLY C 1 344 ? 101.254 -7.857 179.886 1.00 82.32 344 GLY C CA 1
ATOM 1079 C CA . VAL C 1 345 ? 99.846 -4.277 180.244 1.00 67.33 345 VAL C CA 1
ATOM 1080 C CA . THR C 1 346 ? 99.828 -2.495 183.586 1.00 79.16 346 THR C CA 1
ATOM 1081 C CA . GLN C 1 347 ? 96.182 -1.492 184.070 1.00 66.83 347 GLN C CA 1
ATOM 1082 C CA . ASN C 1 348 ? 96.094 1.160 186.790 1.00 74.03 348 ASN C CA 1
ATOM 1083 C CA . GLY C 1 349 ? 93.048 0.137 188.807 1.00 70.33 349 GLY C CA 1
ATOM 1084 C CA . ARG C 1 350 ? 91.346 -3.244 189.426 1.00 60.61 350 ARG C CA 1
ATOM 1085 C CA . LEU C 1 351 ? 91.993 -2.755 193.190 1.00 59.24 351 LEU C CA 1
ATOM 1086 C CA . VAL C 1 352 ? 88.887 -3.002 195.420 1.00 45.78 352 VAL C CA 1
ATOM 1087 C CA . THR C 1 353 ? 90.921 -2.508 198.650 1.00 56.64 353 THR C CA 1
ATOM 1088 C CA . ALA C 1 354 ? 91.475 1.182 197.983 1.00 73.40 354 ALA C CA 1
ATOM 1089 C CA . ASN C 1 355 ? 94.403 1.918 200.342 1.00 79.99 355 ASN C CA 1
ATOM 1090 C CA . PRO C 1 356 ? 95.975 -1.435 201.533 1.00 66.35 356 PRO C CA 1
ATOM 1091 C CA . ILE C 1 357 ? 98.494 -0.561 204.305 1.00 52.66 357 ILE C CA 1
ATOM 1092 C CA . VAL C 1 358 ? 100.678 -2.526 206.735 1.00 56.15 358 VAL C CA 1
ATOM 1093 C CA . THR C 1 359 ? 99.440 -1.414 210.180 1.00 73.92 359 THR C CA 1
ATOM 1094 C CA . ASP C 1 360 ? 101.828 -3.839 211.832 1.00 75.94 360 ASP C CA 1
ATOM 1095 C CA . LYS C 1 361 ? 103.656 -6.946 210.632 1.00 77.22 361 LYS C CA 1
ATOM 1096 C CA . GLU C 1 362 ? 102.258 -10.181 212.272 1.00 75.26 362 GLU C CA 1
ATOM 1097 C CA . LYS C 1 363 ? 98.798 -9.125 211.005 1.00 61.28 363 LYS C CA 1
ATOM 1098 C CA . PRO C 1 364 ? 98.556 -10.518 207.516 1.00 68.14 364 PRO C CA 1
ATOM 1099 C CA . VAL C 1 365 ? 96.877 -8.091 205.167 1.00 57.41 365 VAL C CA 1
ATOM 1100 C CA . ASN C 1 366 ? 94.084 -8.705 202.728 1.00 68.81 366 ASN C CA 1
ATOM 1101 C CA . ILE C 1 367 ? 93.878 -7.332 199.243 1.00 56.93 367 ILE C CA 1
ATOM 1102 C CA . GLU C 1 368 ? 90.666 -7.388 197.358 1.00 37.94 368 GLU C CA 1
ATOM 1103 C CA . ALA C 1 369 ? 91.222 -6.902 193.613 1.00 46.42 369 ALA C CA 1
ATOM 1104 C CA . GLU C 1 370 ? 88.893 -7.398 190.586 1.00 47.04 370 GLU C CA 1
ATOM 1105 C CA . PRO C 1 371 ? 91.286 -9.073 188.044 1.00 44.59 371 PRO C CA 1
ATOM 1106 C CA . PRO C 1 372 ? 90.600 -8.953 184.221 1.00 55.70 372 PRO C CA 1
ATOM 1107 C CA . PHE C 1 373 ? 89.196 -11.719 182.034 1.00 60.48 373 PHE C CA 1
ATOM 1108 C CA . GLY C 1 374 ? 91.759 -14.259 180.849 1.00 76.78 374 GLY C CA 1
ATOM 1109 C CA . GLU C 1 375 ? 95.265 -14.727 182.277 1.00 83.17 375 GLU C CA 1
ATOM 1110 C CA . SER C 1 376 ? 96.019 -11.973 184.837 1.00 70.75 376 SER C CA 1
ATOM 1111 C CA . TYR C 1 377 ? 99.360 -11.200 186.498 1.00 63.28 377 TYR C CA 1
ATOM 1112 C CA . ILE C 1 378 ? 99.073 -9.633 189.960 1.00 55.09 378 ILE C CA 1
ATOM 1113 C CA . VAL C 1 379 ? 102.217 -8.136 191.481 1.00 47.34 379 VAL C CA 1
ATOM 1114 C CA . VAL C 1 380 ? 102.643 -7.229 195.129 1.00 46.75 380 VAL C CA 1
ATOM 1115 C CA . GLY C 1 381 ? 105.777 -5.532 196.455 1.00 72.93 381 GLY C CA 1
ATOM 1116 C CA . ALA C 1 382 ? 108.485 -3.123 195.340 1.00 77.41 382 ALA C CA 1
ATOM 1117 C CA . GLY C 1 383 ? 111.712 -4.247 193.565 1.00 78.90 383 GLY C CA 1
ATOM 1118 C CA . GLU C 1 384 ? 112.891 -7.875 193.321 1.00 70.36 384 GLU C CA 1
ATOM 1119 C CA . LYS C 1 385 ? 111.267 -10.309 195.890 1.00 74.15 385 LYS C CA 1
ATOM 1120 C CA . ALA C 1 386 ? 107.821 -8.964 194.849 1.00 49.74 386 ALA C CA 1
ATOM 1121 C CA . LEU C 1 387 ? 105.138 -11.712 194.529 1.00 43.52 387 LEU C CA 1
ATOM 1122 C CA . LYS C 1 388 ? 103.877 -12.347 190.933 1.00 49.67 388 LYS C CA 1
ATOM 1123 C CA . LEU C 1 389 ? 100.654 -14.396 190.929 1.00 60.44 389 LEU C CA 1
ATOM 1124 C CA . SER C 1 390 ? 98.987 -15.763 187.887 1.00 54.37 390 SER C CA 1
ATOM 1125 C CA . TRP C 1 391 ? 95.171 -15.773 187.958 1.00 66.84 391 TRP C CA 1
ATOM 1126 C CA . PHE C 1 392 ? 92.442 -17.039 185.606 1.00 59.35 392 PHE C CA 1
ATOM 1127 C CA . LYS C 1 393 ? 88.984 -15.589 184.757 1.00 59.49 393 LYS C CA 1
ATOM 1128 C CA . LYS C 1 394 ? 86.083 -16.616 182.438 1.00 57.32 394 LYS C CA 1
ATOM 1129 C CA . GLU D 2 1 ? 80.018 -13.859 230.782 1.00 70.39 1 GLU D CA 1
ATOM 1130 C CA . VAL D 2 2 ? 79.930 -10.127 231.146 1.00 132.01 2 VAL D CA 1
ATOM 1131 C CA . GLN D 2 3 ? 81.917 -8.946 234.120 1.00 111.21 3 GLN D CA 1
ATOM 1132 C CA . LEU D 2 4 ? 82.355 -5.541 235.711 1.00 136.12 4 LEU D CA 1
ATOM 1133 C CA . VAL D 2 5 ? 84.592 -4.781 238.696 1.00 66.39 5 VAL D CA 1
ATOM 1134 C CA . GLU D 2 6 ? 84.414 -1.439 240.547 1.00 114.03 6 GLU D CA 1
ATOM 1135 C CA . SER D 2 7 ? 86.458 0.566 243.106 1.00 85.68 7 SER D CA 1
ATOM 1136 C CA . GLY D 2 8 ? 86.665 3.982 244.972 1.00 95.02 8 GLY D CA 1
ATOM 1137 C CA . GLY D 2 9 ? 84.005 4.334 247.782 1.00 99.42 9 GLY D CA 1
ATOM 1138 C CA . GLY D 2 10 ? 83.815 6.258 251.183 1.00 105.37 10 GLY D CA 1
ATOM 1139 C CA . VAL D 2 11 ? 81.482 8.617 253.224 1.00 145.75 11 VAL D CA 1
ATOM 1140 C CA . VAL D 2 12 ? 80.887 12.355 252.744 1.00 196.57 12 VAL D CA 1
ATOM 1141 C CA . GLN D 2 13 ? 78.215 15.007 253.293 1.00 324.77 13 GLN D CA 1
ATOM 1142 C CA . PRO D 2 14 ? 76.913 17.493 250.760 1.00 290.04 14 PRO D CA 1
ATOM 1143 C CA . GLY D 2 15 ? 80.066 19.490 249.931 1.00 202.73 15 GLY D CA 1
ATOM 1144 C CA . ARG D 2 16 ? 82.574 16.778 248.994 1.00 227.41 16 ARG D CA 1
ATOM 1145 C CA . SER D 2 17 ? 83.979 15.082 245.851 1.00 143.95 17 SER D CA 1
ATOM 1146 C CA . LEU D 2 18 ? 84.960 11.477 244.822 1.00 119.23 18 LEU D CA 1
ATOM 1147 C CA . ARG D 2 19 ? 85.899 9.339 241.723 1.00 150.49 19 ARG D CA 1
ATOM 1148 C CA . LEU D 2 20 ? 84.659 5.810 240.897 1.00 90.61 20 LEU D CA 1
ATOM 1149 C CA . SER D 2 21 ? 86.124 3.221 238.484 1.00 65.74 21 SER D CA 1
ATOM 1150 C CA . CYS D 2 22 ? 84.567 0.234 236.662 1.00 83.87 22 CYS D CA 1
ATOM 1151 C CA . ALA D 2 23 ? 86.581 -2.269 234.609 1.00 57.06 23 ALA D CA 1
ATOM 1152 C CA . ALA D 2 24 ? 84.627 -4.317 232.078 1.00 58.94 24 ALA D CA 1
ATOM 1153 C CA . SER D 2 25 ? 85.340 -7.692 230.531 1.00 55.04 25 SER D CA 1
ATOM 1154 C CA . GLY D 2 26 ? 83.611 -10.501 228.685 1.00 41.01 26 GLY D CA 1
ATOM 1155 C CA . PHE D 2 27 ? 81.999 -8.273 226.100 1.00 214.97 27 PHE D CA 1
ATOM 1156 C CA . SER D 2 28 ? 82.656 -5.639 223.507 1.00 112.62 28 SER D CA 1
ATOM 1157 C CA . PHE D 2 29 ? 82.711 -2.717 225.868 1.00 100.11 29 PHE D CA 1
ATOM 1158 C CA . SER D 2 30 ? 82.961 -0.243 223.030 1.00 62.64 30 SER D CA 1
ATOM 1159 C CA . SER D 2 31 ? 79.600 -1.384 221.627 1.00 74.08 31 SER D CA 1
ATOM 1160 C CA . TYR D 2 32 ? 77.406 -0.581 224.587 1.00 107.78 32 TYR D CA 1
ATOM 1161 C CA . GLY D 2 33 ? 76.431 2.519 226.441 1.00 52.86 33 GLY D CA 1
ATOM 1162 C CA . MET D 2 34 ? 77.275 2.344 230.121 0.50 79.15 34 MET D CA 1
ATOM 1163 C CA . HIS D 2 35 ? 75.361 3.760 233.036 1.00 98.34 35 HIS D CA 1
ATOM 1164 C CA . TRP D 2 36 ? 75.974 4.580 236.623 1.00 103.93 36 TRP D CA 1
ATOM 1165 C CA . VAL D 2 37 ? 73.282 3.644 239.111 1.00 117.26 37 VAL D CA 1
ATOM 1166 C CA . ARG D 2 38 ? 73.371 3.747 242.880 1.00 224.89 38 ARG D CA 1
ATOM 1167 C CA . GLN D 2 39 ? 71.588 2.470 246.014 1.00 159.64 39 GLN D CA 1
ATOM 1168 C CA . ALA D 2 40 ? 71.362 4.294 249.349 1.00 129.57 40 ALA D CA 1
ATOM 1169 C CA . PRO D 2 41 ? 72.059 2.327 252.485 1.00 214.61 41 PRO D CA 1
ATOM 1170 C CA . GLY D 2 42 ? 69.376 -0.086 253.491 1.00 53.84 42 GLY D CA 1
ATOM 1171 C CA . LYS D 2 43 ? 67.363 1.491 250.781 1.00 187.02 43 LYS D CA 1
ATOM 1172 C CA . GLY D 2 44 ? 66.570 1.138 247.064 1.00 147.96 44 GLY D CA 1
ATOM 1173 C CA . LEU D 2 45 ? 68.373 1.860 243.686 1.00 212.98 45 LEU D CA 1
ATOM 1174 C CA . GLU D 2 46 ? 68.830 5.215 241.707 1.00 234.44 46 GLU D CA 1
ATOM 1175 C CA . TRP D 2 47 ? 70.137 6.333 238.250 1.00 205.87 47 TRP D CA 1
ATOM 1176 C CA . VAL D 2 48 ? 73.171 8.639 237.931 1.00 173.91 48 VAL D CA 1
ATOM 1177 C CA . ALA D 2 49 ? 74.332 8.961 234.398 1.00 94.76 49 ALA D CA 1
ATOM 1178 C CA . VAL D 2 50 ? 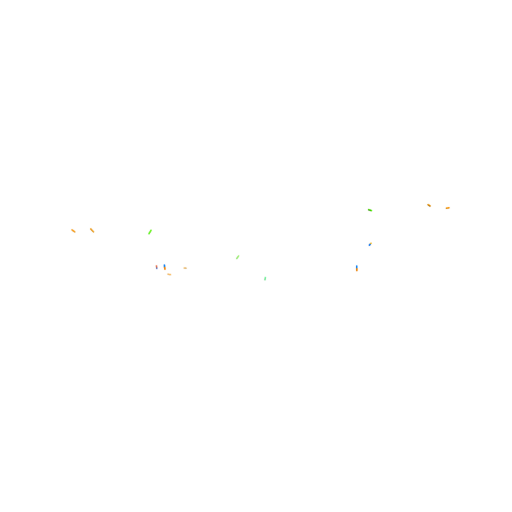74.867 7.388 231.020 1.00 135.52 50 VAL D CA 1
ATOM 1179 C CA . ILE D 2 51 ? 77.742 7.436 228.513 1.00 154.01 51 ILE D CA 1
ATOM 1180 C CA . TRP D 2 52 ? 77.473 6.583 224.843 1.00 166.22 52 TRP D CA 1
ATOM 1181 C CA . TYR D 2 53 ? 79.397 3.584 223.624 1.00 93.03 53 TYR D CA 1
ATOM 1182 C CA . ASP D 2 54 ? 81.706 5.998 221.763 1.00 166.51 54 ASP D CA 1
ATOM 1183 C CA . GLY D 2 55 ? 82.076 8.293 224.741 1.00 40.94 55 GLY D CA 1
ATOM 1184 C CA . SER D 2 56 ? 80.842 11.123 222.513 1.00 102.83 56 SER D CA 1
ATOM 1185 C CA . LYS D 2 57 ? 77.548 11.730 224.265 1.00 119.34 57 LYS D CA 1
ATOM 1186 C CA . THR D 2 58 ? 76.757 11.855 227.924 1.00 130.34 58 THR D CA 1
ATOM 1187 C CA . TYR D 2 59 ? 73.485 12.216 229.816 1.00 80.97 59 TYR D CA 1
ATOM 1188 C CA . TYR D 2 60 ? 73.093 12.823 233.477 1.00 105.60 60 TYR D CA 1
ATOM 1189 C CA . GLY D 2 61 ? 70.422 13.007 236.003 1.00 98.54 61 GLY D CA 1
ATOM 1190 C CA . ASP D 2 62 ? 69.523 16.671 236.265 1.00 76.99 62 ASP D CA 1
ATOM 1191 C CA . SER D 2 63 ? 70.359 16.300 239.886 1.00 179.95 63 SER D CA 1
ATOM 1192 C CA . VAL D 2 64 ? 73.936 15.372 239.049 1.00 150.77 64 VAL D CA 1
ATOM 1193 C CA . LYS D 2 65 ? 74.280 17.407 235.857 1.00 142.27 65 LYS D CA 1
ATOM 1194 C CA . GLY D 2 66 ? 77.205 19.827 235.784 1.00 58.61 66 GLY D CA 1
ATOM 1195 C CA . ARG D 2 67 ? 79.066 18.387 238.806 1.00 153.43 67 ARG D CA 1
ATOM 1196 C CA . PHE D 2 68 ? 79.319 14.717 237.763 1.00 122.54 68 PHE D CA 1
ATOM 1197 C CA . THR D 2 69 ? 81.455 13.742 234.850 1.00 52.67 69 THR D CA 1
ATOM 1198 C CA . ILE D 2 70 ? 81.011 10.293 233.444 1.00 149.39 70 ILE D CA 1
ATOM 1199 C CA . SER D 2 71 ? 83.785 9.123 231.218 1.00 103.62 71 SER D CA 1
ATOM 1200 C CA . LYS D 2 72 ? 85.167 5.950 229.746 1.00 134.70 72 LYS D CA 1
ATOM 1201 C CA . ASP D 2 73 ? 88.422 4.620 228.378 1.00 59.28 73 ASP D CA 1
ATOM 1202 C CA . ASN D 2 74 ? 87.660 2.270 225.495 1.00 61.64 74 ASN D CA 1
ATOM 1203 C CA . SER D 2 75 ? 91.174 0.919 225.289 1.00 40.54 75 SER D CA 1
ATOM 1204 C CA . LYS D 2 76 ? 91.260 0.158 229.014 1.00 105.16 76 LYS D CA 1
ATOM 1205 C CA . LYS D 2 77 ? 87.667 -1.011 228.941 1.00 100.48 77 LYS D CA 1
ATOM 1206 C CA . MET D 2 78 ? 86.977 1.122 231.959 1.00 111.34 78 MET D CA 1
ATOM 1207 C CA . VAL D 2 79 ? 84.247 3.549 232.880 1.00 111.78 79 VAL D CA 1
ATOM 1208 C CA . ASN D 2 80 ? 84.691 6.291 235.435 1.00 66.07 80 ASN D CA 1
ATOM 1209 C CA . LEU D 2 81 ? 82.603 8.720 237.378 1.00 86.33 81 LEU D CA 1
ATOM 1210 C CA . GLN D 2 82 ? 83.989 11.934 238.827 1.00 74.94 82 GLN D CA 1
ATOM 1211 C CA . MET D 2 83 ? 81.610 13.122 241.509 1.00 97.81 83 MET D CA 1
ATOM 1212 C CA . ASP D 2 84 ? 82.346 16.696 242.563 1.00 85.01 84 ASP D CA 1
ATOM 1213 C CA . SER D 2 85 ? 80.406 18.844 245.068 1.00 134.84 85 SER D CA 1
ATOM 1214 C CA . LEU D 2 86 ? 78.281 15.890 246.217 1.00 124.09 86 LEU D CA 1
ATOM 1215 C CA . GLY D 2 87 ? 74.847 16.483 247.505 1.00 108.29 87 GLY D CA 1
ATOM 1216 C CA . VAL D 2 88 ? 72.284 14.674 249.502 1.00 256.95 88 VAL D CA 1
ATOM 1217 C CA . GLU D 2 89 ? 70.708 12.936 246.615 1.00 276.92 89 GLU D CA 1
ATOM 1218 C CA . ASP D 2 90 ? 74.180 11.273 245.994 1.00 236.98 90 ASP D CA 1
ATOM 1219 C CA . THR D 2 91 ? 74.640 8.797 248.916 1.00 279.32 91 THR D CA 1
ATOM 1220 C CA . ALA D 2 92 ? 74.539 5.190 247.766 1.00 168.26 92 ALA D CA 1
ATOM 1221 C CA . PHE D 2 93 ? 76.310 1.996 246.779 1.00 140.47 93 PHE D CA 1
ATOM 1222 C CA . TYR D 2 94 ? 77.282 2.788 243.194 1.00 144.82 94 TYR D CA 1
ATOM 1223 C CA . TYR D 2 95 ? 77.011 0.308 240.377 1.00 114.53 95 TYR D CA 1
ATOM 1224 C CA . CYS D 2 96 ? 78.153 0.445 236.829 1.00 92.19 96 CYS D CA 1
ATOM 1225 C CA . ALA D 2 97 ? 75.747 -1.290 234.505 1.00 68.99 97 ALA D CA 1
ATOM 1226 C CA . ARG D 2 98 ? 75.587 -2.309 230.857 1.00 176.23 98 ARG D CA 1
ATOM 1227 C CA . GLY D 2 99 ? 72.830 -0.426 229.037 1.00 84.83 99 GLY D CA 1
ATOM 1228 C CA . ILE D 2 100 ? 69.642 -1.597 227.412 1.00 209.68 100 ILE D CA 1
ATOM 1229 C CA . ALA D 2 101 ? 67.934 1.611 226.350 1.00 89.62 101 ALA D CA 1
ATOM 1230 C CA . GLY D 2 102 ? 64.778 -0.326 225.765 1.00 72.15 102 GLY D CA 1
ATOM 1231 C CA . GLY D 2 103 ? 62.461 -0.341 222.833 1.00 103.58 103 GLY D CA 1
ATOM 1232 C CA . TRP D 2 104 ? 61.712 3.148 223.947 1.00 250.67 104 TRP D CA 1
ATOM 1233 C CA . ALA D 2 105 ? 64.129 5.768 225.143 1.00 235.50 105 ALA D CA 1
ATOM 1234 C CA . PHE D 2 106 ? 65.571 5.742 228.617 1.00 302.53 106 PHE D CA 1
ATOM 1235 C CA . TRP D 2 107 ? 67.543 2.660 229.462 1.00 257.08 107 TRP D CA 1
ATOM 1236 C CA . GLY D 2 108 ? 66.884 -0.415 231.483 1.00 111.33 108 GLY D CA 1
ATOM 1237 C CA . ILE D 2 109 ? 70.024 -2.171 232.855 1.00 136.80 109 ILE D CA 1
ATOM 1238 C CA . ASP D 2 110 ? 71.121 -5.603 231.570 1.00 200.48 110 ASP D CA 1
ATOM 1239 C CA . LEU D 2 111 ? 74.417 -6.318 233.489 1.00 148.50 111 LEU D CA 1
ATOM 1240 C CA . TRP D 2 112 ? 75.855 -4.912 236.726 1.00 130.90 112 TRP D CA 1
ATOM 1241 C CA . GLY D 2 113 ? 79.139 -4.390 238.659 1.00 68.41 113 GLY D CA 1
ATOM 1242 C CA . GLN D 2 114 ? 79.599 -5.506 242.288 1.00 119.11 114 GLN D CA 1
ATOM 1243 C CA . GLY D 2 115 ? 79.024 -2.040 243.747 1.00 72.57 115 GLY D CA 1
ATOM 1244 C CA . THR D 2 116 ? 81.027 0.495 245.843 1.00 94.27 116 THR D CA 1
ATOM 1245 C CA . LEU D 2 117 ? 79.590 2.510 248.776 1.00 183.52 117 LEU D CA 1
ATOM 1246 C CA . VAL D 2 118 ? 79.596 6.365 248.909 1.00 147.74 118 VAL D CA 1
ATOM 1247 C CA . THR D 2 119 ? 77.713 8.201 251.727 1.00 174.70 119 THR D CA 1
ATOM 1248 C CA . VAL D 2 120 ? 76.026 11.730 251.387 1.00 225.95 120 VAL D CA 1
ATOM 1249 C CA . SER D 2 121 ? 71.833 11.815 251.372 1.00 432.44 121 SER D CA 1
ATOM 1250 C CA . SER D 2 122 ? 68.126 10.911 248.561 1.00 605.97 122 SER D CA 1
ATOM 1251 C CA . ASP D 2 123 ? 64.658 10.719 244.609 1.00 409.28 123 ASP D CA 1
ATOM 1252 C CA . VAL D 2 124 ? 60.810 9.883 242.195 1.00 280.38 124 VAL D CA 1
ATOM 1253 C CA . VAL D 2 125 ? 58.757 7.299 243.974 1.00 188.39 125 VAL D CA 1
ATOM 1254 C CA . MET D 2 126 ? 57.798 3.706 243.290 1.00 135.87 126 MET D CA 1
ATOM 1255 C CA . THR D 2 127 ? 56.117 2.103 246.306 1.00 65.62 127 THR D CA 1
ATOM 1256 C CA . GLN D 2 128 ? 56.317 -1.654 246.461 1.00 65.25 128 GLN D CA 1
ATOM 1257 C CA . SER D 2 129 ? 54.130 -3.796 248.676 1.00 91.20 129 SER D CA 1
ATOM 1258 C CA . PRO D 2 130 ? 54.325 -5.914 250.672 1.00 74.49 130 PRO D CA 1
ATOM 1259 C CA . GLY D 2 131 ? 57.675 -5.061 252.191 1.00 25.71 131 GLY D CA 1
ATOM 1260 C CA . THR D 2 132 ? 58.287 -8.735 252.673 1.00 113.31 132 THR D CA 1
ATOM 1261 C CA . LEU D 2 133 ? 56.498 -11.831 251.495 1.00 82.71 133 LEU D CA 1
ATOM 1262 C CA . SER D 2 134 ? 57.125 -15.122 253.218 1.00 63.73 134 SER D CA 1
ATOM 1263 C CA . LEU D 2 135 ? 56.453 -18.127 251.019 1.00 128.35 135 LEU D CA 1
ATOM 1264 C CA . SER D 2 136 ? 57.687 -21.665 250.526 1.00 48.84 136 SER D CA 1
ATOM 1265 C CA . PRO D 2 137 ? 58.886 -23.190 247.329 1.00 66.29 137 PRO D CA 1
ATOM 1266 C CA . GLY D 2 138 ? 56.262 -24.067 244.763 1.00 20.41 138 GLY D CA 1
ATOM 1267 C CA . GLU D 2 139 ? 54.095 -21.188 245.903 1.00 63.59 139 GLU D CA 1
ATOM 1268 C CA . ARG D 2 140 ? 53.117 -18.064 244.007 1.00 123.71 140 ARG D CA 1
ATOM 1269 C CA . ALA D 2 141 ? 54.539 -14.700 244.953 1.00 45.36 141 ALA D CA 1
ATOM 1270 C CA . THR D 2 142 ? 52.674 -11.605 243.827 1.00 133.57 142 THR D CA 1
ATOM 1271 C CA . LEU D 2 143 ? 54.524 -8.339 244.225 1.00 110.86 143 LEU D CA 1
ATOM 1272 C CA . SER D 2 144 ? 53.122 -4.865 243.654 1.00 90.39 144 SER D CA 1
ATOM 1273 C CA . CYS D 2 145 ? 54.695 -1.537 242.661 1.00 90.46 145 CYS D CA 1
ATOM 1274 C CA . ARG D 2 146 ? 52.739 1.719 242.666 1.00 133.81 146 ARG D CA 1
ATOM 1275 C CA . ALA D 2 147 ? 54.386 4.815 241.238 1.00 91.80 147 ALA D CA 1
ATOM 1276 C CA . SER D 2 148 ? 54.056 8.373 242.570 1.00 130.09 148 SER D CA 1
ATOM 1277 C CA . GLN D 2 149 ? 53.834 9.587 239.044 1.00 170.61 149 GLN D CA 1
ATOM 1278 C CA . ASN D 2 150 ? 52.619 7.671 236.029 1.00 150.96 150 ASN D CA 1
ATOM 1279 C CA . VAL D 2 151 ? 55.293 5.661 234.244 1.00 170.96 151 VAL D CA 1
ATOM 1280 C CA . TYR D 2 152 ? 53.192 4.211 231.466 1.00 215.95 152 TYR D CA 1
ATOM 1281 C CA . SER D 2 153 ? 54.456 0.707 230.647 1.00 154.80 153 SER D CA 1
ATOM 1282 C CA . TYR D 2 154 ? 58.056 1.712 231.144 1.00 260.06 154 TYR D CA 1
ATOM 1283 C CA . LEU D 2 155 ? 58.750 -0.462 234.150 1.00 181.85 155 LEU D CA 1
ATOM 1284 C CA . GLY D 2 156 ? 61.439 -3.121 234.617 1.00 59.16 156 GLY D CA 1
ATOM 1285 C CA . TRP D 2 157 ? 62.004 -5.578 237.465 1.00 92.18 157 TRP D CA 1
ATOM 1286 C CA . TYR D 2 158 ? 65.270 -6.782 239.001 1.00 76.28 158 TYR D CA 1
ATOM 1287 C CA . GLN D 2 159 ? 66.404 -9.554 241.373 1.00 67.75 159 GLN D CA 1
ATOM 1288 C CA . HIS D 2 160 ? 68.828 -8.658 244.175 1.00 113.08 160 HIS D CA 1
ATOM 1289 C CA . LYS D 2 161 ? 70.515 -11.119 246.490 1.00 86.08 161 LYS D CA 1
ATOM 1290 C CA . PRO D 2 162 ? 71.751 -9.750 249.758 1.00 99.56 162 PRO D CA 1
ATOM 1291 C CA . GLY D 2 163 ? 74.457 -7.098 249.451 1.00 48.59 163 GLY D CA 1
ATOM 1292 C CA . ARG D 2 164 ? 74.856 -8.127 245.853 1.00 138.36 164 ARG D CA 1
ATOM 1293 C CA . SER D 2 165 ? 74.292 -6.414 242.525 1.00 61.03 165 SER D CA 1
ATOM 1294 C CA . PRO D 2 166 ? 70.909 -6.391 240.920 1.00 95.42 166 PRO D CA 1
ATOM 1295 C CA . ARG D 2 167 ? 69.947 -8.665 238.022 1.00 112.83 167 ARG D CA 1
ATOM 1296 C CA . LEU D 2 168 ? 67.265 -7.876 235.398 1.00 155.40 168 LEU D CA 1
ATOM 1297 C CA . LEU D 2 169 ? 64.032 -9.952 235.391 1.00 119.48 169 LEU D CA 1
ATOM 1298 C CA . ILE D 2 170 ? 61.634 -8.030 233.150 1.00 90.98 170 ILE D CA 1
ATOM 1299 C CA . PHE D 2 171 ? 61.516 -5.022 230.834 1.00 89.84 171 PHE D CA 1
ATOM 1300 C CA . GLY D 2 172 ? 58.528 -3.006 229.614 1.00 59.96 172 GLY D CA 1
ATOM 1301 C CA . VAL D 2 173 ? 56.333 -4.266 232.463 1.00 171.56 173 VAL D CA 1
ATOM 1302 C CA . THR D 2 174 ? 55.639 -7.538 230.573 1.00 180.15 174 THR D CA 1
ATOM 1303 C CA . SER D 2 175 ? 58.760 -8.768 228.782 1.00 70.70 175 SER D CA 1
ATOM 1304 C CA . ARG D 2 176 ? 61.274 -11.166 230.288 0.50 159.50 176 ARG D CA 1
ATOM 1305 C CA . ALA D 2 177 ? 65.038 -10.608 230.155 1.00 55.32 177 ALA D CA 1
ATOM 1306 C CA . THR D 2 178 ? 67.134 -13.265 228.512 1.00 95.90 178 THR D CA 1
ATOM 1307 C CA . GLY D 2 179 ? 67.601 -16.377 230.584 1.00 29.27 179 GLY D CA 1
ATOM 1308 C CA . VAL D 2 180 ? 64.574 -15.753 232.755 1.00 108.65 180 VAL D CA 1
ATOM 1309 C CA . PRO D 2 181 ? 62.079 -18.545 232.928 1.00 83.11 181 PRO D CA 1
ATOM 1310 C CA . ASP D 2 182 ? 58.379 -18.185 232.133 1.00 64.46 182 ASP D CA 1
ATOM 1311 C CA . ARG D 2 183 ? 57.438 -18.624 235.773 1.00 78.50 183 ARG D CA 1
ATOM 1312 C CA . PHE D 2 184 ? 58.229 -14.956 236.216 1.00 66.83 184 PHE D CA 1
ATOM 1313 C CA . SER D 2 185 ? 55.602 -12.691 234.675 1.00 45.29 185 SER D CA 1
ATOM 1314 C CA . GLY D 2 186 ? 54.830 -8.983 234.909 1.00 32.67 186 GLY D CA 1
ATOM 1315 C CA . SER D 2 187 ? 51.864 -6.789 234.058 1.00 48.04 187 SER D CA 1
ATOM 1316 C CA . GLY D 2 188 ? 50.480 -3.261 234.298 1.00 47.35 188 GLY D CA 1
ATOM 1317 C CA . SER D 2 189 ? 50.696 0.180 232.736 1.00 104.22 189 SER D CA 1
ATOM 1318 C CA . GLY D 2 190 ? 50.519 3.520 234.498 1.00 70.62 190 GLY D CA 1
ATOM 1319 C CA . THR D 2 191 ? 50.967 3.592 238.249 1.00 170.55 191 THR D CA 1
ATOM 1320 C CA . ASP D 2 192 ? 49.944 0.024 239.135 1.00 98.09 192 ASP D CA 1
ATOM 1321 C CA . PHE D 2 193 ? 52.213 -2.908 238.304 1.00 91.67 193 PHE D CA 1
ATOM 1322 C CA . THR D 2 194 ? 52.592 -6.507 239.444 1.00 56.37 194 THR D CA 1
ATOM 1323 C CA . LEU D 2 195 ? 55.281 -9.158 239.247 1.00 68.55 195 LEU D CA 1
ATOM 1324 C CA . THR D 2 196 ? 54.153 -12.716 239.705 1.00 51.64 196 THR D CA 1
ATOM 1325 C CA . ILE D 2 197 ? 56.603 -15.468 240.451 1.00 60.89 197 ILE D CA 1
ATOM 1326 C CA . SER D 2 198 ? 54.797 -18.758 240.192 1.00 91.99 198 SER D CA 1
ATOM 1327 C CA . ARG D 2 199 ? 56.251 -22.079 241.297 1.00 145.01 199 ARG D CA 1
ATOM 1328 C CA . LEU D 2 200 ? 58.812 -20.431 243.544 1.00 69.18 200 LEU D CA 1
ATOM 1329 C CA . GLU D 2 201 ? 62.238 -21.995 243.331 1.00 112.41 201 GLU D CA 1
ATOM 1330 C CA . PRO D 2 202 ? 64.950 -21.783 245.934 1.00 73.88 202 PRO D CA 1
ATOM 1331 C CA . GLU D 2 203 ? 66.930 -19.381 243.757 1.00 104.66 203 GLU D CA 1
ATOM 1332 C CA . ASP D 2 204 ? 63.903 -17.078 243.700 1.00 82.91 204 ASP D CA 1
ATOM 1333 C CA . PHE D 2 205 ? 64.264 -15.954 247.276 1.00 138.79 205 PHE D CA 1
ATOM 1334 C CA . ALA D 2 206 ? 65.700 -12.478 247.044 1.00 52.63 206 ALA D CA 1
ATOM 1335 C CA . VAL D 2 207 ? 64.708 -8.832 247.015 1.00 48.98 207 VAL D CA 1
ATOM 1336 C CA . TYR D 2 208 ? 62.840 -7.643 243.958 1.00 68.03 208 TYR D CA 1
ATOM 1337 C CA . TYR D 2 209 ? 63.009 -4.116 242.621 1.00 86.91 209 TYR D CA 1
ATOM 1338 C CA . CYS D 2 210 ? 60.784 -2.388 240.110 1.00 90.83 210 CYS D CA 1
ATOM 1339 C CA . GLN D 2 211 ? 62.304 0.405 237.986 1.00 132.41 211 GLN D CA 1
ATOM 1340 C CA . GLN D 2 212 ? 60.846 3.140 235.780 1.00 146.89 212 GLN D CA 1
ATOM 1341 C CA . TYR D 2 213 ? 62.770 4.441 232.730 1.00 167.73 213 TYR D CA 1
ATOM 1342 C CA . ALA D 2 214 ? 60.468 7.255 231.629 1.00 120.78 214 ALA D CA 1
ATOM 1343 C CA . GLY D 2 215 ? 59.977 9.676 234.527 1.00 131.57 215 GLY D CA 1
ATOM 1344 C CA . SER D 2 216 ? 62.577 12.283 234.928 1.00 223.92 216 SER D CA 1
ATOM 1345 C CA . ALA D 2 217 ? 65.340 10.358 236.259 1.00 251.62 217 ALA D CA 1
ATOM 1346 C CA . TYR D 2 218 ? 65.076 6.601 235.987 1.00 231.36 218 TYR D CA 1
ATOM 1347 C CA . THR D 2 219 ? 63.966 5.441 239.416 1.00 204.71 219 THR D CA 1
ATOM 1348 C CA . PHE D 2 220 ? 63.600 2.187 241.438 1.00 169.49 220 PHE D CA 1
ATOM 1349 C CA . GLY D 2 221 ? 61.200 0.949 244.163 1.00 95.50 221 GLY D CA 1
ATOM 1350 C CA . GLN D 2 222 ? 62.177 0.228 247.778 1.00 113.23 222 GLN D CA 1
ATOM 1351 C CA . GLY D 2 223 ? 61.866 -3.454 247.045 1.00 66.65 223 GLY D CA 1
ATOM 1352 C CA . THR D 2 224 ? 60.048 -6.511 248.268 1.00 145.63 224 THR D CA 1
ATOM 1353 C CA . LYS D 2 225 ? 61.950 -9.214 250.026 1.00 150.05 225 LYS D CA 1
ATOM 1354 C CA . VAL D 2 226 ? 60.735 -12.649 249.079 1.00 63.99 226 VAL D CA 1
ATOM 1355 C CA . GLU D 2 227 ? 61.953 -14.833 251.900 1.00 69.45 227 GLU D CA 1
ATOM 1356 C CA . ILE D 2 228 ? 61.601 -18.470 252.856 1.00 147.15 228 ILE D CA 1
ATOM 1357 C CA . LYS D 2 229 ? 58.619 -18.955 255.088 1.00 106.76 229 LYS D CA 1
ATOM 1358 C CA . ARG D 2 230 ? 59.248 -20.627 258.380 1.00 109.79 230 ARG D CA 1
ATOM 1359 C CA . GLU E 2 1 ? -29.668 -23.722 245.849 1.00 70.39 1 GLU E CA 1
ATOM 1360 C CA . VAL E 2 2 ? -29.647 -27.365 244.956 1.00 132.01 2 VAL E CA 1
ATOM 1361 C CA . GLN E 2 3 ? -30.687 -29.539 247.851 1.00 111.21 3 GLN E CA 1
ATOM 1362 C CA . LEU E 2 4 ? -30.777 -33.292 248.324 1.00 136.12 4 LEU E CA 1
ATOM 1363 C CA . VAL E 2 5 ? -32.032 -35.085 251.439 1.00 66.39 5 VAL E CA 1
ATOM 1364 C CA . GLU E 2 6 ? -31.455 -38.827 251.979 1.00 114.03 6 GLU E CA 1
ATOM 1365 C CA . SER E 2 7 ? -32.713 -41.652 254.255 1.00 85.68 7 SER E CA 1
ATOM 1366 C CA . GLY E 2 8 ? -32.501 -45.490 254.902 1.00 95.02 8 GLY E CA 1
ATOM 1367 C CA . GLY E 2 9 ? -29.131 -46.569 256.507 1.00 99.42 9 GLY E CA 1
ATOM 1368 C CA . GLY E 2 10 ? -28.004 -49.461 258.888 1.00 105.37 10 GLY E CA 1
ATOM 1369 C CA . VAL E 2 11 ? -25.273 -52.213 259.260 1.00 145.75 11 VAL E CA 1
ATOM 1370 C CA . VAL E 2 12 ? -25.026 -55.565 257.455 1.00 196.57 12 VAL E CA 1
ATOM 1371 C CA . GLN E 2 13 ? -22.440 -58.101 256.291 1.00 324.77 13 GLN E CA 1
ATOM 1372 C CA . PRO E 2 14 ? -22.088 -59.576 252.828 1.00 290.04 14 PRO E CA 1
ATOM 1373 C CA . GLY E 2 15 ? -25.432 -61.378 252.400 1.00 202.73 15 GLY E CA 1
ATOM 1374 C CA . ARG E 2 16 ? -27.978 -58.652 253.185 1.00 227.41 16 ARG E CA 1
ATOM 1375 C CA . SER E 2 17 ? -30.193 -56.126 251.331 1.00 143.95 17 SER E CA 1
ATOM 1376 C CA . LEU E 2 18 ? -31.272 -52.441 251.856 1.00 119.23 18 LEU E CA 1
ATOM 1377 C CA . ARG E 2 19 ? -33.010 -49.484 250.041 1.00 150.49 19 ARG E CA 1
ATOM 1378 C CA . LEU E 2 20 ? -31.917 -45.812 250.051 1.00 90.61 20 LEU E CA 1
ATOM 1379 C CA . SER E 2 21 ? -33.926 -42.676 249.156 1.00 65.74 21 SER E CA 1
ATOM 1380 C CA . CYS E 2 22 ? -32.860 -39.183 248.003 1.00 83.87 22 CYS E CA 1
ATOM 1381 C CA . ALA E 2 23 ? -35.285 -36.273 247.569 1.00 57.06 23 ALA E CA 1
ATOM 1382 C CA . ALA E 2 24 ? -34.102 -33.421 245.359 1.00 58.94 24 ALA E CA 1
ATOM 1383 C CA . SER E 2 25 ? -35.094 -29.774 245.265 1.00 55.04 25 SER E CA 1
ATOM 1384 C CA . GLY E 2 26 ? -33.881 -26.433 243.981 1.00 41.01 26 GLY E CA 1
ATOM 1385 C CA . PHE E 2 27 ? -33.237 -27.629 240.460 1.00 214.97 27 PHE E CA 1
ATOM 1386 C CA . SER E 2 28 ? -34.774 -29.334 237.489 1.00 112.62 28 SER E CA 1
ATOM 1387 C CA . PHE E 2 29 ? -34.243 -32.854 238.692 1.00 100.11 29 PHE E CA 1
ATOM 1388 C CA . SER E 2 30 ? -35.460 -34.306 235.429 1.00 62.64 30 SER E CA 1
ATOM 1389 C CA . SER E 2 31 ? -32.636 -32.593 233.516 1.00 74.08 31 SER E CA 1
ATOM 1390 C CA . TYR E 2 32 ? -29.685 -34.173 235.253 1.00 107.78 32 TYR E CA 1
ATOM 1391 C CA . GLY E 2 33 ? -28.337 -37.642 235.631 1.00 52.86 33 GLY E CA 1
ATOM 1392 C CA . MET E 2 34 ? -28.012 -38.694 239.247 0.50 79.15 34 MET E CA 1
ATOM 1393 C CA . HIS E 2 35 ? -25.369 -40.855 240.832 1.00 98.34 35 HIS E CA 1
ATOM 1394 C CA . TRP E 2 36 ? -24.898 -42.806 243.977 1.00 103.93 36 TRP E CA 1
ATOM 1395 C CA . VAL E 2 37 ? -21.536 -42.562 245.694 1.00 117.26 37 VAL E CA 1
ATOM 1396 C CA . ARG E 2 38 ? -20.479 -43.863 249.072 1.00 224.89 38 ARG E CA 1
ATOM 1397 C CA . GLN E 2 39 ? -17.769 -43.552 251.754 1.00 159.64 39 GLN E CA 1
ATOM 1398 C CA . ALA E 2 40 ? -16.623 -46.327 254.097 1.00 129.57 40 ALA E CA 1
ATOM 1399 C CA . PRO E 2 41 ? -16.241 -45.501 257.753 1.00 214.61 41 PRO E CA 1
ATOM 1400 C CA . GLY E 2 42 ? -13.270 -43.388 258.615 1.00 53.84 42 GLY E CA 1
ATOM 1401 C CA . LYS E 2 43 ? -12.253 -43.907 255.068 1.00 187.02 43 LYS E CA 1
ATOM 1402 C CA . GLY E 2 44 ? -12.613 -42.346 251.603 1.00 147.96 44 GLY E CA 1
ATOM 1403 C CA . LEU E 2 45 ? -15.390 -42.055 248.885 1.00 212.98 45 LEU E CA 1
ATOM 1404 C CA . GLU E 2 46 ? -16.583 -44.627 246.175 1.00 234.44 46 GLU E CA 1
ATOM 1405 C CA . TRP E 2 47 ? -18.931 -44.658 243.109 1.00 205.87 47 TRP E CA 1
ATOM 1406 C CA . VAL E 2 48 ? -22.022 -46.908 243.005 1.00 173.91 48 VAL E CA 1
ATOM 1407 C CA . ALA E 2 49 ? -24.217 -46.153 240.082 1.00 94.76 49 ALA E CA 1
ATOM 1408 C CA . VAL E 2 50 ? -25.681 -43.620 237.713 1.00 135.52 50 VAL E CA 1
ATOM 1409 C CA . ILE E 2 51 ? -29.182 -43.028 236.318 1.00 154.01 51 ILE E CA 1
ATOM 1410 C CA . TRP E 2 52 ? -30.003 -41.038 233.213 1.00 166.22 52 TRP E CA 1
ATOM 1411 C CA . TYR E 2 53 ? -32.066 -37.919 233.660 1.00 93.03 53 TYR E CA 1
ATOM 1412 C CA . ASP E 2 54 ? -34.941 -39.740 231.917 1.00 166.51 54 ASP E CA 1
ATOM 1413 C CA . GLY E 2 55 ? -34.493 -42.880 233.970 1.00 40.94 55 GLY E CA 1
ATOM 1414 C CA . SER E 2 56 ? -34.128 -44.781 230.691 1.00 102.83 56 SER E CA 1
ATOM 1415 C CA . LYS E 2 57 ? -30.489 -45.730 231.073 1.00 119.34 57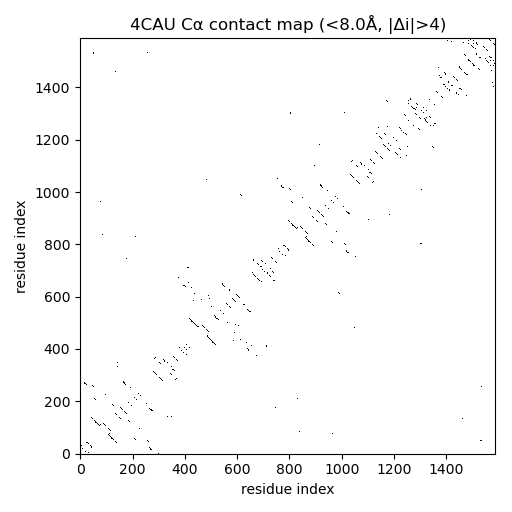 LYS E CA 1
ATOM 1416 C CA . THR E 2 58 ? -28.629 -46.968 234.078 1.00 130.34 58 THR E CA 1
ATOM 1417 C CA . TYR E 2 59 ? -24.957 -47.729 234.671 1.00 80.97 59 TYR E CA 1
ATOM 1418 C CA . TYR E 2 60 ? -23.497 -49.447 237.645 1.00 105.60 60 TYR E CA 1
ATOM 1419 C CA . GLY E 2 61 ? -20.196 -50.276 239.046 1.00 98.54 61 GLY E CA 1
ATOM 1420 C CA . ASP E 2 62 ? -19.431 -53.777 237.838 1.00 76.99 62 ASP E CA 1
ATOM 1421 C CA . SER E 2 63 ? -19.107 -54.624 241.461 1.00 179.95 63 SER E CA 1
ATOM 1422 C CA . VAL E 2 64 ? -22.722 -53.678 242.089 1.00 150.77 64 VAL E CA 1
ATOM 1423 C CA . LYS E 2 65 ? -24.115 -54.608 238.677 1.00 142.27 65 LYS E CA 1
ATOM 1424 C CA . GLY E 2 66 ? -27.032 -57.038 238.724 1.00 58.61 66 GLY E CA 1
ATOM 1425 C CA . ARG E 2 67 ? -27.816 -56.740 242.461 1.00 153.43 67 ARG E CA 1
ATOM 1426 C CA . PHE E 2 68 ? -28.204 -52.949 242.774 1.00 122.54 68 PHE E CA 1
ATOM 1427 C CA . THR E 2 69 ? -31.078 -51.218 241.117 1.00 52.67 69 THR E CA 1
ATOM 1428 C CA . ILE E 2 70 ? -30.923 -47.482 240.822 1.00 149.39 70 ILE E CA 1
ATOM 1429 C CA . SER E 2 71 ? -34.186 -45.821 240.037 1.00 103.62 71 SER E CA 1
ATOM 1430 C CA . LYS E 2 72 ? -35.802 -42.426 240.148 1.00 134.70 72 LYS E CA 1
ATOM 1431 C CA . ASP E 2 73 ? -39.253 -40.913 240.331 1.00 59.28 73 ASP E CA 1
ATOM 1432 C CA . ASN E 2 74 ? -39.297 -37.730 238.262 1.00 61.64 74 ASN E CA 1
ATOM 1433 C CA . SER E 2 75 ? -42.640 -36.581 239.573 1.00 40.54 75 SER E CA 1
ATOM 1434 C CA . LYS E 2 76 ? -41.553 -37.051 243.187 1.00 105.16 76 LYS E CA 1
ATOM 1435 C CA . LYS E 2 77 ? -38.102 -35.721 242.407 1.00 100.48 77 LYS E CA 1
ATOM 1436 C CA . MET E 2 78 ? -36.626 -38.662 244.226 1.00 111.34 78 MET E CA 1
ATOM 1437 C CA . VAL E 2 79 ? -33.861 -41.100 243.451 1.00 111.78 79 VAL E CA 1
ATOM 1438 C CA . ASN E 2 80 ? -33.633 -44.532 245.003 1.00 66.07 80 ASN E CA 1
ATOM 1439 C CA . LEU E 2 81 ? -31.168 -47.333 245.339 1.00 86.33 81 LEU E CA 1
ATOM 1440 C CA . GLN E 2 82 ? -32.194 -50.913 246.033 1.00 74.94 82 GLN E CA 1
ATOM 1441 C CA . MET E 2 83 ? -29.170 -52.758 247.341 1.00 97.81 83 MET E CA 1
ATOM 1442 C CA . ASP E 2 84 ? -29.715 -56.517 247.368 1.00 85.01 84 ASP E CA 1
ATOM 1443 C CA . SER E 2 85 ? -27.206 -59.238 248.343 1.00 134.84 85 SER E CA 1
ATOM 1444 C CA . LEU E 2 86 ? -24.698 -56.690 249.675 1.00 124.09 86 LEU E CA 1
ATOM 1445 C CA . GLY E 2 87 ? -21.066 -57.470 249.602 1.00 108.29 87 GLY E CA 1
ATOM 1446 C CA . VAL E 2 88 ? -17.936 -56.250 251.197 1.00 256.95 88 VAL E CA 1
ATOM 1447 C CA . GLU E 2 89 ? -17.234 -53.600 248.683 1.00 276.92 89 GLU E CA 1
ATOM 1448 C CA . ASP E 2 90 ? -20.650 -52.021 249.708 1.00 236.98 90 ASP E CA 1
ATOM 1449 C CA . THR E 2 91 ? -20.083 -50.633 253.263 1.00 279.32 91 THR E CA 1
ATOM 1450 C CA . ALA E 2 92 ? -20.169 -46.848 253.352 1.00 168.26 92 ALA E CA 1
ATOM 1451 C CA . PHE E 2 93 ? -22.007 -43.609 254.023 1.00 140.47 93 PHE E CA 1
ATOM 1452 C CA . TYR E 2 94 ? -24.059 -43.273 250.845 1.00 144.82 94 TYR E CA 1
ATOM 1453 C CA . TYR E 2 95 ? -24.544 -40.014 249.026 1.00 114.53 95 TYR E CA 1
ATOM 1454 C CA . CYS E 2 96 ? -26.717 -39.079 246.143 1.00 92.19 96 CYS E CA 1
ATOM 1455 C CA . ALA E 2 97 ? -25.055 -36.564 243.882 1.00 68.99 97 ALA E CA 1
ATOM 1456 C CA . ARG E 2 98 ? -25.966 -34.430 240.884 1.00 176.23 98 ARG E CA 1
ATOM 1457 C CA . GLY E 2 99 ? -23.984 -35.480 237.813 1.00 84.83 99 GLY E CA 1
ATOM 1458 C CA . ILE E 2 100 ? -21.391 -33.678 235.762 1.00 209.68 100 ILE E CA 1
ATOM 1459 C CA . ALA E 2 101 ? -20.238 -36.281 233.266 1.00 89.62 101 ALA E CA 1
ATOM 1460 C CA . GLY E 2 102 ? -17.324 -34.087 232.404 1.00 72.15 102 GLY E CA 1
ATOM 1461 C CA . GLY E 2 103 ? -16.011 -33.011 229.075 1.00 103.58 103 GLY E CA 1
ATOM 1462 C CA . TRP E 2 104 ? -15.121 -36.626 228.733 1.00 250.67 104 TRP E CA 1
ATOM 1463 C CA . ALA E 2 105 ? -17.178 -39.620 229.702 1.00 235.50 105 ALA E CA 1
ATOM 1464 C CA . PHE E 2 106 ? -17.492 -40.781 233.266 1.00 302.53 106 PHE E CA 1
ATOM 1465 C CA . TRP E 2 107 ? -18.968 -38.242 235.607 1.00 257.08 107 TRP E CA 1
ATOM 1466 C CA . GLY E 2 108 ? -17.583 -35.938 238.205 1.00 111.33 108 GLY E CA 1
ATOM 1467 C CA . ILE E 2 109 ? -20.071 -34.887 240.949 1.00 136.80 109 ILE E CA 1
ATOM 1468 C CA . ASP E 2 110 ? -21.347 -31.291 241.224 1.00 200.48 110 ASP E CA 1
ATOM 1469 C CA . LEU E 2 111 ? -23.865 -31.408 244.173 1.00 148.50 111 LEU E CA 1
ATOM 1470 C CA . TRP E 2 112 ? -24.313 -33.848 247.066 1.00 130.90 112 TRP E CA 1
ATOM 1471 C CA . GLY E 2 113 ? -26.874 -35.140 249.629 1.00 68.41 113 GLY E CA 1
ATOM 1472 C CA . GLN E 2 114 ? -26.155 -35.264 253.384 1.00 119.11 114 GLN E CA 1
ATOM 1473 C CA . GLY E 2 115 ? -25.324 -38.976 253.412 1.00 72.57 115 GLY E CA 1
ATOM 1474 C CA . THR E 2 116 ? -26.710 -42.153 255.091 1.00 94.27 116 THR E CA 1
ATOM 1475 C CA . LEU E 2 117 ? -24.543 -44.913 256.645 1.00 183.52 117 LEU E CA 1
ATOM 1476 C CA . VAL E 2 118 ? -24.687 -48.605 255.534 1.00 147.74 118 VAL E CA 1
ATOM 1477 C CA . THR E 2 119 ? -22.123 -51.134 256.908 1.00 174.70 119 THR E CA 1
ATOM 1478 C CA . VAL E 2 120 ? -20.785 -54.272 254.964 1.00 225.95 120 VAL E CA 1
ATOM 1479 C CA . SER E 2 121 ? -16.805 -54.114 253.653 1.00 432.44 121 SER E CA 1
ATOM 1480 C CA . SER E 2 122 ? -14.091 -52.158 250.296 1.00 605.97 122 SER E CA 1
ATOM 1481 C CA . ASP E 2 123 ? -11.986 -50.527 245.758 1.00 409.28 123 ASP E CA 1
ATOM 1482 C CA . VAL E 2 124 ? -9.021 -48.754 242.693 1.00 280.38 124 VAL E CA 1
ATOM 1483 C CA . VAL E 2 125 ? -6.406 -46.760 244.494 1.00 188.39 125 VAL E CA 1
ATOM 1484 C CA . MET E 2 126 ? -5.535 -43.089 244.737 1.00 135.87 126 MET E CA 1
ATOM 1485 C CA . THR E 2 127 ? -2.944 -42.437 247.448 1.00 65.62 127 THR E CA 1
ATOM 1486 C CA . GLN E 2 128 ? -2.912 -38.942 248.849 1.00 65.25 128 GLN E CA 1
ATOM 1487 C CA . SER E 2 129 ? -0.058 -37.498 250.860 1.00 91.20 129 SER E CA 1
ATOM 1488 C CA . PRO E 2 130 ? 0.462 -36.139 253.388 1.00 74.49 130 PRO E CA 1
ATOM 1489 C CA . GLY E 2 131 ? -2.302 -37.615 255.493 1.00 25.71 131 GLY E CA 1
ATOM 1490 C CA . THR E 2 132 ? -2.567 -34.326 257.286 1.00 113.31 132 THR E CA 1
ATOM 1491 C CA . LEU E 2 133 ? -1.080 -30.921 256.675 1.00 82.71 133 LEU E CA 1
ATOM 1492 C CA . SER E 2 134 ? -1.000 -28.389 259.464 1.00 63.73 134 SER E CA 1
ATOM 1493 C CA . LEU E 2 135 ? -0.890 -24.809 258.246 1.00 128.35 135 LEU E CA 1
ATOM 1494 C CA . SER E 2 136 ? -2.050 -21.372 259.308 1.00 48.84 136 SER E CA 1
ATOM 1495 C CA . PRO E 2 137 ? -4.093 -18.978 257.288 1.00 66.29 137 PRO E CA 1
ATOM 1496 C CA . GLY E 2 138 ? -2.337 -17.186 254.469 1.00 20.41 138 GLY E CA 1
ATOM 1497 C CA . GLU E 2 139 ? -0.062 -20.153 253.917 1.00 63.59 139 GLU E CA 1
ATOM 1498 C CA . ARG E 2 140 ? 0.146 -22.452 250.920 1.00 123.71 140 ARG E CA 1
ATOM 1499 C CA . ALA E 2 141 ? -1.075 -26.016 251.125 1.00 45.36 141 ALA E CA 1
ATOM 1500 C CA . THR E 2 142 ? 0.213 -28.484 248.560 1.00 133.57 142 THR E CA 1
ATOM 1501 C CA . LEU E 2 143 ? -1.577 -31.804 248.434 1.00 110.86 143 LEU E CA 1
ATOM 1502 C CA . SER E 2 144 ? -0.578 -34.832 246.387 1.00 90.39 144 SER E CA 1
ATOM 1503 C CA . CYS E 2 145 ? -2.531 -37.754 244.908 1.00 90.46 145 CYS E CA 1
ATOM 1504 C CA . ARG E 2 146 ? -0.820 -40.728 243.280 1.00 133.81 146 ARG E CA 1
ATOM 1505 C CA . ALA E 2 147 ? -2.965 -43.296 241.507 1.00 91.80 147 ALA E CA 1
ATOM 1506 C CA . SER E 2 148 ? -2.411 -47.068 241.466 1.00 130.09 148 SER E CA 1
ATOM 1507 C CA . GLN E 2 149 ? -3.329 -47.084 237.845 1.00 170.61 149 GLN E CA 1
ATOM 1508 C CA . ASN E 2 150 ? -3.002 -44.244 235.382 1.00 150.96 150 ASN E CA 1
ATOM 1509 C CA . VAL E 2 151 ? -5.996 -41.922 235.232 1.00 170.96 151 VAL E CA 1
ATOM 1510 C CA . TYR E 2 152 ? -4.776 -39.550 232.565 1.00 215.95 152 TYR E CA 1
ATOM 1511 C CA . SER E 2 153 ? -6.065 -36.043 233.332 1.00 154.80 153 SER E CA 1
ATOM 1512 C CA . TYR E 2 154 ? -9.386 -37.352 234.547 1.00 260.06 154 TYR E CA 1
ATOM 1513 C CA . LEU E 2 155 ? -9.030 -36.290 238.151 1.00 181.85 155 LEU E CA 1
ATOM 1514 C CA . GLY E 2 156 ? -11.323 -34.071 240.234 1.00 59.16 156 GLY E CA 1
ATOM 1515 C CA . TRP E 2 157 ? -10.879 -32.683 243.748 1.00 92.18 157 TRP E CA 1
ATOM 1516 C CA . TYR E 2 158 ? -13.463 -32.214 246.501 1.00 76.28 158 TYR E CA 1
ATOM 1517 C CA . GLN E 2 159 ? -13.692 -30.408 249.860 1.00 67.75 159 GLN E CA 1
ATOM 1518 C CA . HIS E 2 160 ? -15.186 -32.282 252.823 1.00 113.08 160 HIS E CA 1
ATOM 1519 C CA . LYS E 2 161 ? -15.973 -30.783 256.199 1.00 86.08 161 LYS E CA 1
ATOM 1520 C CA . PRO E 2 162 ? -16.217 -33.187 259.070 1.00 99.56 162 PRO E CA 1
ATOM 1521 C CA . GLY E 2 163 ? -19.008 -35.749 258.767 1.00 48.59 163 GLY E CA 1
ATOM 1522 C CA . ARG E 2 164 ? -20.435 -33.653 255.986 1.00 138.36 164 ARG E CA 1
ATOM 1523 C CA . SER E 2 165 ? -20.991 -34.185 252.279 1.00 61.03 165 SER E CA 1
ATOM 1524 C CA . PRO E 2 166 ? -18.262 -33.508 249.806 1.00 95.42 166 PRO E CA 1
ATOM 1525 C CA . ARG E 2 167 ? -18.124 -30.380 247.640 1.00 112.83 167 ARG E CA 1
ATOM 1526 C CA . LEU E 2 168 ? -16.407 -30.143 244.219 1.00 155.40 168 LEU E CA 1
ATOM 1527 C CA . LEU E 2 169 ? -13.237 -27.996 243.897 1.00 119.48 169 LEU E CA 1
ATOM 1528 C CA . ILE E 2 170 ? -11.727 -28.969 240.545 1.00 90.98 170 ILE E CA 1
ATOM 1529 C CA . PHE E 2 171 ? -12.459 -31.073 237.468 1.00 89.84 171 PHE E CA 1
ATOM 1530 C CA . GLY E 2 172 ? -10.081 -32.427 234.824 1.00 59.96 172 GLY E CA 1
ATOM 1531 C CA . VAL E 2 173 ? -7.067 -32.018 237.120 1.00 171.56 173 VAL E CA 1
ATOM 1532 C CA . THR E 2 174 ? -6.831 -28.282 236.258 1.00 180.15 174 THR E CA 1
ATOM 1533 C CA . SER E 2 175 ? -10.288 -26.722 235.988 1.00 70.70 175 SER E CA 1
ATOM 1534 C CA . ARG E 2 176 ? -12.110 -25.071 238.868 0.50 159.50 176 ARG E CA 1
ATOM 1535 C CA . ALA E 2 177 ? -15.758 -25.766 239.710 1.00 55.32 177 ALA E CA 1
ATOM 1536 C CA . THR E 2 178 ? -18.129 -22.845 239.719 1.00 95.90 178 THR E CA 1
ATOM 1537 C CA . GLY E 2 179 ? -17.798 -20.585 242.715 1.00 29.27 179 GLY E CA 1
ATOM 1538 C CA . VAL E 2 180 ? -14.286 -21.698 243.548 1.00 108.65 180 VAL E CA 1
ATOM 1539 C CA . PRO E 2 181 ? -11.730 -18.972 243.840 1.00 83.11 181 PRO E CA 1
ATOM 1540 C CA . ASP E 2 182 ? -8.469 -18.854 241.891 1.00 64.46 182 ASP E CA 1
ATOM 1541 C CA . ARG E 2 183 ? -6.445 -19.544 245.014 1.00 78.50 183 ARG E CA 1
ATOM 1542 C CA . PHE E 2 184 ? -7.233 -23.200 244.480 1.00 66.83 184 PHE E CA 1
ATOM 1543 C CA . SER E 2 185 ? -5.308 -24.708 241.577 1.00 45.29 185 SER E CA 1
ATOM 1544 C CA . GLY E 2 186 ? -4.674 -28.248 240.368 1.00 32.67 186 GLY E CA 1
ATOM 1545 C CA . SER E 2 187 ? -2.213 -29.889 238.005 1.00 48.04 187 SER E CA 1
ATOM 1546 C CA . GLY E 2 188 ? -0.987 -33.228 236.674 1.00 47.35 188 GLY E CA 1
ATOM 1547 C CA . SER E 2 189 ? -1.827 -36.000 234.237 1.00 104.22 189 SER E CA 1
ATOM 1548 C CA . GLY E 2 190 ? -1.278 -39.711 234.698 1.00 70.62 190 GLY E CA 1
ATOM 1549 C CA . THR E 2 191 ? -0.565 -40.997 238.179 1.00 170.55 191 THR E CA 1
ATOM 1550 C CA . ASP E 2 192 ? 0.843 -37.845 239.805 1.00 98.09 192 ASP E CA 1
ATOM 1551 C CA . PHE E 2 193 ? -1.433 -34.932 240.683 1.00 91.67 193 PHE E CA 1
ATOM 1552 C CA . THR E 2 194 ? -1.279 -31.910 242.971 1.00 56.37 194 THR E CA 1
ATOM 1553 C CA . LEU E 2 195 ? -3.775 -29.488 244.456 1.00 68.55 195 LEU E CA 1
ATOM 1554 C CA . THR E 2 196 ? -2.397 -26.203 245.662 1.00 51.64 196 THR E CA 1
ATOM 1555 C CA . ILE E 2 197 ? -4.373 -23.972 247.953 1.00 60.89 197 ILE E CA 1
ATOM 1556 C CA . SER E 2 198 ? -2.581 -20.676 248.225 1.00 91.99 198 SER E CA 1
ATOM 1557 C CA . ARG E 2 199 ? -3.474 -17.965 250.719 1.00 145.01 199 ARG E CA 1
ATOM 1558 C CA . LEU E 2 200 ? -5.303 -20.382 252.985 1.00 69.18 200 LEU E CA 1
ATOM 1559 C CA . GLU E 2 201 ? -8.555 -19.024 254.331 1.00 112.41 201 GLU E CA 1
ATOM 1560 C CA . PRO E 2 202 ? -10.352 -20.204 257.422 1.00 73.88 202 PRO E CA 1
ATOM 1561 C CA . GLU E 2 203 ? -13.010 -21.895 255.300 1.00 104.66 203 GLU E CA 1
ATOM 1562 C CA . ASP E 2 204 ? -10.255 -23.888 253.596 1.00 82.91 204 ASP E CA 1
ATOM 1563 C CA . PHE E 2 205 ? -9.562 -26.109 256.557 1.00 138.79 205 PHE E CA 1
ATOM 1564 C CA . ALA E 2 206 ? -11.160 -29.405 255.673 1.00 52.63 206 ALA E CA 1
ATOM 1565 C CA . VAL E 2 207 ? -10.394 -32.791 254.181 1.00 48.98 207 VAL E CA 1
ATOM 1566 C CA . TYR E 2 208 ? -9.603 -32.840 250.491 1.00 68.03 208 TYR E CA 1
ATOM 1567 C CA . TYR E 2 209 ? -10.334 -35.763 248.214 1.00 86.91 209 TYR E CA 1
ATOM 1568 C CA . CYS E 2 210 ? -9.062 -36.476 244.734 1.00 90.83 210 CYS E CA 1
ATOM 1569 C CA . GLN E 2 211 ? -11.284 -38.528 242.394 1.00 132.41 211 GLN E CA 1
ATOM 1570 C CA . GLN E 2 212 ? -10.695 -40.334 239.098 1.00 146.89 212 GLN E CA 1
ATOM 1571 C CA . TYR E 2 213 ? -13.514 -40.702 236.527 1.00 167.73 213 TYR E CA 1
ATOM 1572 C CA . ALA E 2 214 ? -11.790 -42.887 233.942 1.00 120.78 214 ALA E CA 1
ATOM 1573 C CA . GLY E 2 215 ? -10.553 -46.073 235.622 1.00 131.57 215 GLY E CA 1
ATOM 1574 C CA . SER E 2 216 ? -13.026 -48.812 235.936 1.00 223.92 216 SER E CA 1
ATOM 1575 C CA . ALA E 2 217 ? -15.160 -47.567 238.583 1.00 251.62 217 ALA E CA 1
ATOM 1576 C CA . TYR E 2 218 ? -14.817 -43.910 239.459 1.00 231.36 218 TYR E CA 1
ATOM 1577 C CA . THR E 2 219 ? -12.663 -43.841 242.573 1.00 204.71 219 THR E CA 1
ATOM 1578 C CA . PHE E 2 220 ? -11.549 -41.385 245.317 1.00 169.49 220 PHE E CA 1
ATOM 1579 C CA . GLY E 2 221 ? -8.378 -40.946 247.432 1.00 95.50 221 GLY E CA 1
ATOM 1580 C CA . GLN E 2 222 ? -8.174 -41.468 251.205 1.00 113.23 222 GLN E CA 1
ATOM 1581 C CA . GLY E 2 223 ? -7.931 -37.733 251.629 1.00 66.65 223 GLY E CA 1
ATOM 1582 C CA . THR E 2 224 ? -5.687 -35.127 253.153 1.00 145.63 224 THR E CA 1
ATOM 1583 C CA . LYS E 2 225 ? -6.836 -33.234 256.171 1.00 150.05 225 LYS E CA 1
ATOM 1584 C CA . VAL E 2 226 ? -5.809 -29.614 256.051 1.00 63.99 226 VAL E CA 1
ATOM 1585 C CA . GLU E 2 227 ? -6.008 -28.512 259.650 1.00 69.45 227 GLU E CA 1
ATOM 1586 C CA . ILE E 2 228 ? -5.213 -25.355 261.564 1.00 147.15 228 ILE E CA 1
ATOM 1587 C CA . LYS E 2 229 ? -1.674 -25.440 262.820 1.00 106.76 229 LYS E CA 1
ATOM 1588 C CA . ARG E 2 230 ? -1.193 -24.939 266.501 1.00 109.79 230 ARG E CA 1
#